Protein AF-A0A2N2HGY9-F1 (afdb_monomer)

Secondary structure (DSSP, 8-state):
--S-PPTT-SS-S---SS--SSSSB-TTSPBPTTEEEEEEE-TT-SEEEEEEEEEEE-TTSTTSS---EE-TT-B-SB--TTSS--BSSTTS--SS---HHHHTTTTS--TTTEEEEEEEEEEEEEETTEEEEEESS--TTTTSTT--TTSSS---EEEEEEEEEE--S--EEEEEESSEEEEEETTEEEEEE-EE-S-EEEEEE--HHHHHHHT--TT-EEEEEEEEEE--TT---EEEEEES---EEEEEEE-TTSS---TT-S---S-----TTSBPTTSSSB-S-TTSSS--GGGT-S---SS---SBSSEETTTEEPB-TTSSS--GGGT-S---SS----TTSB-TTSSB-S-TTSSS--GGGT-S---SS--SSSSB-TTS-BPPP-

Radius of gyration: 43.42 Å; Cα contacts (8 Å, |Δi|>4): 979; chains: 1; bounding box: 92×52×124 Å

Solvent-accessible surface area (backbone atoms only — not comparable to full-atom values): 21325 Å² total; per-residue (Å²): 56,89,23,60,62,61,86,86,49,87,77,44,77,29,10,61,46,44,72,52,65,91,65,26,31,25,59,74,12,39,64,33,91,45,38,50,69,44,83,36,68,58,85,79,61,71,52,50,79,38,60,32,44,35,33,40,43,51,73,83,42,79,60,29,44,70,51,76,40,82,32,69,67,56,50,38,64,44,44,40,98,84,72,40,86,31,67,52,59,53,91,45,54,60,82,43,41,73,30,41,79,62,57,67,45,58,91,44,94,36,91,94,58,45,50,80,48,80,50,73,46,72,19,41,54,79,52,93,41,23,36,36,35,79,34,80,74,54,47,94,47,56,77,38,94,87,34,28,83,87,50,99,53,35,37,34,33,24,40,40,36,65,48,71,36,61,35,77,69,58,36,30,44,38,42,33,27,26,23,26,35,39,34,25,39,63,53,29,61,61,32,77,45,29,26,39,44,75,74,45,76,49,62,42,63,40,35,77,69,44,20,67,74,55,69,59,52,78,81,40,70,42,45,37,37,40,41,37,34,36,30,50,95,83,67,35,30,44,31,47,35,39,34,60,60,54,50,47,21,32,45,43,46,77,48,72,48,77,46,46,65,45,98,86,36,69,30,37,69,39,69,30,78,36,44,81,73,35,13,18,73,76,14,66,38,65,27,57,42,87,43,71,45,62,64,45,60,95,82,67,30,73,30,34,76,35,71,26,73,30,64,57,72,36,28,10,73,84,15,32,70,24,56,41,81,46,72,46,60,65,50,52,94,83,64,32,74,32,35,73,36,73,23,81,39,43,82,71,37,15,19,78,79,12,35,76,28,57,40,76,25,70,53,59,73,49,56,91,84,64,34,70,34,43,74,48,44,56,59,66,90,83,62,23,26,5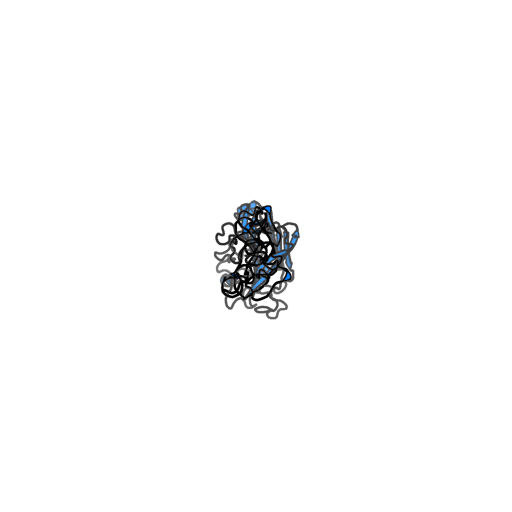8,78,12,39,65,55,78,86,129

Mean predicted aligned error: 13.71 Å

Nearest PDB structures (foldseek):
  6qe7-assembly1_A  TM=3.221E-01  e=6.231E-05  Acetivibrio thermocellus
  6qe7-assembly3_C  TM=3.076E-01  e=1.443E-04  Acetivibrio thermocellus
  3ac0-assembly1_B  TM=3.880E-01  e=1.024E-03  Kluyveromyces marxianus
  6qe7-assembly2_B  TM=2.989E-01  e=2.672E-04  Acetivibrio thermocellus
  4h3w-assembly2_B  TM=2.120E-01  e=6.451E-02  Parabacteroides distasonis ATCC 8503

Sequence (394 aa):
GDGFILPGDANEACDDGNNQSGDGCSATCEVESGFTCAPEVSSAGSTLELPIVLRDFQTSHPDMEGNLGVDLGIVQQQLGPDRKPQYAHGANATATVNSQATFDQWYRDVSGVNQTALQTLVFSQLGSGEYQYNNGNFFPLDGLLFGNEGNAHNFHFTSEVRYWFEYKGGEQLAFTGDDDVWVFVAGRLAVDLGGVHGAMSGQVTLDAAAAATFGLTVGQVYEIVVFQAERHTTQSNYRLTLSNFNSVKSKCDWLCGDGIVTKYEACDDGVNDGSYGSCMPGCQLRGPYCGDGVQQETEGEECDDGLNLSVYGGCAPGCKLGGSCGDGVVDSLFGEQCDDGVNDGGYGECTEECKLGPRCGDGELQSEEGETCDDGNRVSGDGCSANCKTEAPR

pLDDT: mean 89.81, std 8.99, range [47.28, 98.5]

Foldseek 3Di:
DCQDDAVPPPQAPFFFRDADPLQQAHNSRDGDPQKDKDWDFPFDDQKDKWKKKKKAFDLPQQLQDDAFDFWWPQFDQFADPVLHTAGDPAQDATRRGHGRVSVVPAPDDDPPGIDIDMDMQIWGAPDGQKTKDWDFAPQPQDCHDVHCNPAPGRQFMKMKTKDKFADAAFKKKKKKKDDWKFKDKQRGTADGRDGGYGIDMDMDTRHPVVCVVNVNDHRHMIMIMMMHGGRDRPTIITMMMIGNGTRIHMRMDGDAQPQDDGPQAPGHNNPQVLDEVAHHPPRNGHHHYALPCDADVVVPAPGHNNPQPDLEPHRHPPRDHHHYQLPQDQPVVVPAPGHNNVQVLDEQGHHSRNHGHHYALCQDAPVVNPAPAHPNHQPPPPQAHNRRYGDDDD

Structure (mmCIF, N/CA/C/O backbone):
data_AF-A0A2N2HGY9-F1
#
_entry.id   AF-A0A2N2HGY9-F1
#
loop_
_atom_site.group_PDB
_atom_site.id
_atom_site.type_symbol
_atom_site.label_atom_id
_atom_site.label_alt_id
_atom_site.label_comp_id
_atom_site.label_asym_id
_atom_site.label_entity_id
_atom_site.label_seq_id
_atom_site.pdbx_PDB_ins_code
_atom_site.Cartn_x
_atom_site.Cartn_y
_atom_site.Cartn_z
_atom_site.occupancy
_atom_site.B_iso_or_equiv
_atom_site.auth_seq_id
_atom_site.auth_comp_id
_atom_site.auth_asym_id
_atom_site.auth_atom_id
_atom_site.pdbx_PDB_model_num
ATOM 1 N N . GLY A 1 1 ? -2.472 -4.089 -0.633 1.00 63.69 1 GLY A N 1
ATOM 2 C CA . GLY A 1 1 ? -1.748 -4.264 -1.889 1.00 63.69 1 GLY A CA 1
ATOM 3 C C . GLY A 1 1 ? -0.597 -3.288 -1.980 1.00 63.69 1 GLY A C 1
ATOM 4 O O . GLY A 1 1 ? 0.073 -3.003 -0.988 1.00 63.69 1 GLY A O 1
ATOM 5 N N . ASP A 1 2 ? -0.332 -2.834 -3.194 1.00 64.81 2 ASP A N 1
ATOM 6 C CA . ASP A 1 2 ? 0.722 -1.886 -3.550 1.00 64.81 2 ASP A CA 1
ATOM 7 C C . ASP A 1 2 ? 0.228 -0.424 -3.582 1.00 64.81 2 ASP A C 1
ATOM 9 O O . ASP A 1 2 ? 0.998 0.496 -3.864 1.00 64.81 2 ASP A O 1
ATOM 13 N N . GLY A 1 3 ? -1.033 -0.203 -3.214 1.00 68.94 3 GLY A N 1
ATOM 14 C CA . GLY A 1 3 ? -1.693 1.093 -3.124 1.00 68.94 3 GLY A CA 1
ATOM 15 C C . GLY A 1 3 ? -2.461 1.468 -4.384 1.00 68.94 3 GLY A C 1
ATOM 16 O O . GLY A 1 3 ? -2.803 2.646 -4.531 1.00 68.94 3 GLY A O 1
ATOM 17 N N . PHE A 1 4 ? -2.727 0.511 -5.280 1.00 65.81 4 PHE A N 1
ATOM 18 C CA . PHE A 1 4 ? -3.375 0.747 -6.563 1.00 65.81 4 PHE A CA 1
ATOM 19 C C . PHE A 1 4 ? -4.483 -0.269 -6.843 1.00 65.81 4 PHE A C 1
ATOM 21 O O . PHE A 1 4 ? -4.243 -1.459 -6.924 1.00 65.81 4 PHE A O 1
ATOM 28 N N . ILE A 1 5 ? -5.689 0.217 -7.153 1.00 62.56 5 ILE A N 1
ATOM 29 C CA . ILE A 1 5 ? -6.706 -0.617 -7.809 1.00 62.56 5 ILE A CA 1
ATOM 30 C C . ILE A 1 5 ? -6.678 -0.334 -9.307 1.00 62.56 5 ILE A C 1
ATOM 32 O O . ILE A 1 5 ? -6.961 0.786 -9.750 1.00 62.56 5 ILE A O 1
ATOM 36 N N . LEU A 1 6 ? -6.384 -1.354 -10.111 1.00 58.00 6 LEU A N 1
ATOM 37 C CA . LEU A 1 6 ? -6.470 -1.251 -11.565 1.00 58.00 6 LEU A CA 1
ATOM 38 C C . LEU A 1 6 ? -7.948 -1.206 -12.017 1.00 58.00 6 LEU A C 1
ATOM 40 O O . LEU A 1 6 ? -8.747 -2.060 -11.630 1.00 58.00 6 LEU A O 1
ATOM 44 N N . PRO A 1 7 ? -8.357 -0.264 -12.889 1.00 47.28 7 PRO A N 1
ATOM 45 C CA . PRO A 1 7 ? -9.705 -0.245 -13.444 1.00 47.28 7 PRO A CA 1
ATOM 46 C C . PRO A 1 7 ? -10.006 -1.531 -14.219 1.00 47.28 7 PRO A C 1
ATOM 48 O O . PRO A 1 7 ? -9.346 -1.843 -15.210 1.00 47.28 7 PRO A O 1
ATOM 51 N N . GLY A 1 8 ? -11.040 -2.251 -13.786 1.00 51.69 8 GLY A N 1
ATOM 52 C CA . GLY A 1 8 ? -11.444 -3.523 -14.386 1.00 51.69 8 GLY A CA 1
ATOM 53 C C . GLY A 1 8 ? -10.710 -4.746 -13.835 1.00 51.69 8 GLY A C 1
ATOM 54 O O . GLY A 1 8 ? -10.974 -5.849 -14.318 1.00 51.69 8 GLY A O 1
ATOM 55 N N . ASP A 1 9 ? -9.842 -4.581 -12.833 1.00 62.31 9 ASP A N 1
ATOM 56 C CA . ASP A 1 9 ? -9.386 -5.714 -12.039 1.00 62.31 9 ASP A CA 1
ATOM 57 C C . ASP A 1 9 ? -10.533 -6.195 -11.153 1.00 62.31 9 ASP A C 1
ATOM 59 O O . ASP A 1 9 ? -11.052 -5.471 -10.309 1.00 62.31 9 ASP A O 1
ATOM 63 N N . ALA A 1 10 ? -10.993 -7.413 -11.424 1.00 63.97 10 ALA A N 1
ATOM 64 C CA . ALA A 1 10 ? -12.041 -8.055 -10.644 1.00 63.97 10 ALA A CA 1
ATOM 65 C C . ALA A 1 10 ? -11.478 -8.817 -9.434 1.00 63.97 10 ALA A C 1
ATOM 67 O O . ALA A 1 10 ? -12.262 -9.366 -8.663 1.00 63.97 10 ALA A O 1
ATOM 68 N N . ASN A 1 11 ? -10.149 -8.898 -9.298 1.00 71.06 11 ASN A N 1
ATOM 69 C CA . ASN A 1 11 ? -9.484 -9.627 -8.220 1.00 71.06 11 ASN A CA 1
ATOM 70 C C . ASN A 1 11 ? -9.155 -8.733 -7.017 1.00 71.06 11 ASN A C 1
ATOM 72 O O . ASN A 1 11 ? -8.803 -9.261 -5.970 1.00 71.06 11 ASN A O 1
ATOM 76 N N . GLU A 1 12 ? -9.270 -7.413 -7.163 1.00 78.56 12 GLU A N 1
ATOM 77 C CA . GLU A 1 12 ? -8.884 -6.430 -6.154 1.00 78.56 12 GLU A CA 1
ATOM 78 C C . GLU A 1 12 ? -10.024 -5.421 -5.956 1.00 78.56 12 GLU A C 1
ATOM 80 O O . GLU A 1 12 ? -10.329 -4.606 -6.826 1.00 78.56 12 GLU A O 1
ATOM 85 N N . ALA A 1 13 ? -10.714 -5.524 -4.818 1.00 85.12 13 ALA A N 1
ATOM 86 C CA . ALA A 1 13 ? -11.860 -4.683 -4.469 1.00 85.12 13 ALA A CA 1
ATOM 87 C C . ALA A 1 13 ? -11.459 -3.420 -3.686 1.00 85.12 13 ALA A C 1
ATOM 89 O O . ALA A 1 13 ? -12.216 -2.448 -3.657 1.00 85.12 13 ALA A O 1
ATOM 90 N N . CYS A 1 14 ? -10.287 -3.436 -3.051 1.00 85.69 14 CYS A N 1
ATOM 91 C CA . CYS A 1 14 ? -9.669 -2.321 -2.342 1.00 85.69 14 CYS A CA 1
ATOM 92 C C . CYS A 1 14 ? -8.141 -2.421 -2.467 1.00 85.69 14 CYS A C 1
ATOM 94 O O . CYS A 1 14 ? -7.623 -3.519 -2.604 1.00 85.69 14 CYS A O 1
ATOM 96 N N . ASP A 1 15 ? -7.421 -1.308 -2.341 1.00 85.25 15 ASP A N 1
ATOM 97 C CA . ASP A 1 15 ? -5.976 -1.334 -2.081 1.00 85.25 15 ASP A CA 1
ATOM 98 C C . ASP A 1 15 ? -5.536 -0.077 -1.327 1.00 85.25 15 ASP A C 1
ATOM 100 O O . ASP A 1 15 ? -5.510 1.025 -1.878 1.00 85.25 15 ASP A O 1
ATOM 104 N N . ASP A 1 16 ? -5.224 -0.230 -0.047 1.00 81.44 16 ASP A N 1
ATOM 105 C CA . ASP A 1 16 ? -4.828 0.848 0.858 1.00 81.44 16 ASP A CA 1
ATOM 106 C C . ASP A 1 16 ? -3.302 1.020 0.999 1.00 81.44 16 ASP A C 1
ATOM 108 O O . ASP A 1 16 ? -2.837 1.885 1.754 1.00 81.44 16 ASP A O 1
ATOM 112 N N . GLY A 1 17 ? -2.519 0.254 0.232 1.00 76.56 17 GLY A N 1
ATOM 113 C CA . GLY A 1 17 ? -1.062 0.364 0.167 1.00 76.56 17 GLY A CA 1
ATOM 114 C C . GLY A 1 17 ? -0.297 -0.426 1.217 1.00 76.56 17 GLY A C 1
ATOM 115 O O . GLY A 1 17 ? 0.883 -0.143 1.437 1.00 76.56 17 GLY A O 1
ATOM 116 N N . ASN A 1 18 ? -0.932 -1.385 1.894 1.00 77.31 18 ASN A N 1
ATOM 117 C CA . ASN A 1 18 ? -0.241 -2.253 2.841 1.00 77.31 18 ASN A CA 1
ATOM 118 C C . ASN A 1 18 ? -0.750 -3.719 2.789 1.00 77.31 18 ASN A C 1
ATOM 120 O O . ASN A 1 18 ? -1.542 -4.079 1.924 1.00 77.31 18 ASN A O 1
ATOM 124 N N . ASN A 1 19 ? -0.216 -4.603 3.642 1.00 84.62 19 ASN A N 1
ATOM 125 C CA . ASN A 1 19 ? -0.612 -6.024 3.727 1.00 84.62 19 ASN A CA 1
ATOM 126 C C . ASN A 1 19 ? -1.132 -6.405 5.128 1.00 84.62 19 ASN A C 1
ATOM 128 O O . ASN A 1 19 ? -0.950 -7.531 5.602 1.00 84.62 19 ASN A O 1
ATOM 132 N N . GLN A 1 20 ? -1.669 -5.422 5.843 1.00 83.88 20 GLN A N 1
ATOM 133 C CA . GLN A 1 20 ? -2.327 -5.565 7.128 1.00 83.88 20 GLN A CA 1
ATOM 134 C C . GLN A 1 20 ? -3.778 -6.006 6.893 1.00 83.88 20 GLN A C 1
ATOM 136 O O . GLN A 1 20 ? -4.290 -6.005 5.784 1.00 83.88 20 GLN A O 1
ATOM 141 N N . SER A 1 21 ? -4.411 -6.541 7.927 1.00 88.75 21 SER A N 1
ATOM 142 C CA . SER A 1 21 ? -5.842 -6.834 7.903 1.00 88.75 21 SER A CA 1
ATOM 143 C C . SER A 1 21 ? -6.475 -6.238 9.152 1.00 88.75 21 SER A C 1
ATOM 145 O O . SER A 1 21 ? -5.805 -6.013 10.173 1.00 88.75 21 SER A O 1
ATOM 147 N N . GLY A 1 22 ? -7.772 -5.987 9.084 1.00 85.44 22 GLY A N 1
ATOM 148 C CA . GLY A 1 22 ? -8.566 -5.298 10.088 1.00 85.44 22 GLY A CA 1
ATOM 149 C C . GLY A 1 22 ? -8.521 -3.772 9.984 1.00 85.44 22 GLY A C 1
ATOM 150 O O . GLY A 1 22 ? -8.947 -3.119 10.936 1.00 85.44 22 GLY A O 1
ATOM 151 N N . ASP A 1 23 ? -7.917 -3.182 8.956 1.00 85.81 23 ASP A N 1
ATOM 152 C CA . ASP A 1 23 ? -7.923 -1.742 8.640 1.00 85.81 23 ASP A CA 1
ATOM 153 C C . ASP A 1 23 ? -8.847 -1.384 7.463 1.00 85.81 23 ASP A C 1
ATOM 155 O O . ASP A 1 23 ? -8.896 -0.229 7.041 1.00 85.81 23 ASP A O 1
ATOM 159 N N . GLY A 1 24 ? -9.652 -2.345 7.005 1.00 87.88 24 GLY A N 1
ATOM 160 C CA . GLY A 1 24 ? -10.712 -2.152 6.023 1.00 87.88 24 GLY A CA 1
ATOM 161 C C . GLY A 1 24 ? -10.369 -2.643 4.624 1.00 87.88 24 GLY A C 1
ATOM 162 O O . GLY A 1 24 ? -11.289 -2.921 3.852 1.00 87.88 24 GLY A O 1
ATOM 163 N N . CYS A 1 25 ? -9.083 -2.835 4.323 1.00 91.06 25 CYS A N 1
ATOM 164 C CA . CYS A 1 25 ? -8.640 -3.570 3.151 1.00 91.06 25 CYS A CA 1
ATOM 165 C C . CYS A 1 25 ? -7.798 -4.773 3.562 1.00 91.06 25 CYS A C 1
ATOM 167 O O . CYS A 1 25 ? -6.781 -4.638 4.228 1.00 91.06 25 CYS A O 1
ATOM 169 N N . SER A 1 26 ? -8.232 -5.973 3.187 1.00 90.50 26 SER A N 1
ATOM 170 C CA . SER A 1 26 ? -7.536 -7.191 3.600 1.00 90.50 26 SER A CA 1
ATOM 171 C C . SER A 1 26 ? -6.184 -7.360 2.900 1.00 90.50 26 SER A C 1
ATOM 173 O O . SER A 1 26 ? -5.927 -6.817 1.825 1.00 90.50 26 SER A O 1
ATOM 175 N N . ALA A 1 27 ? -5.351 -8.250 3.447 1.00 86.25 27 ALA A N 1
ATOM 176 C CA . ALA A 1 27 ? -4.083 -8.672 2.843 1.00 86.25 27 ALA A CA 1
ATOM 177 C C . ALA A 1 27 ? -4.237 -9.315 1.443 1.00 86.25 27 ALA A C 1
ATOM 179 O O . ALA A 1 27 ? -3.267 -9.474 0.705 1.00 86.25 27 ALA A O 1
ATOM 180 N N . THR A 1 28 ? -5.454 -9.724 1.077 1.00 88.44 28 THR A N 1
ATOM 181 C CA . THR A 1 28 ? -5.804 -10.255 -0.251 1.00 88.44 28 THR A CA 1
ATOM 182 C C . THR A 1 28 ? -6.596 -9.257 -1.091 1.00 88.44 28 THR A C 1
ATOM 184 O O . THR A 1 28 ? -7.195 -9.650 -2.087 1.00 88.44 28 THR A O 1
ATOM 187 N N . CYS A 1 29 ? -6.600 -7.985 -0.690 1.00 88.00 29 CYS A N 1
ATOM 188 C CA . CYS A 1 29 ? -7.188 -6.870 -1.421 1.00 88.00 29 CYS A CA 1
ATOM 189 C C . CYS A 1 29 ? -8.716 -6.975 -1.618 1.00 88.00 29 CYS A C 1
ATOM 191 O O . CYS A 1 29 ? -9.299 -6.468 -2.578 1.00 88.00 29 CYS A O 1
ATOM 193 N N . GLU A 1 30 ? -9.385 -7.631 -0.668 1.00 90.62 30 GLU A N 1
ATOM 194 C CA . GLU A 1 30 ? -10.843 -7.638 -0.509 1.00 90.62 30 GLU A CA 1
ATOM 195 C C . GLU A 1 30 ? -11.271 -6.614 0.553 1.00 90.62 30 GLU A C 1
ATOM 197 O O . GLU A 1 30 ? -10.615 -6.505 1.595 1.00 90.62 30 GLU A O 1
ATOM 202 N N . VAL A 1 31 ? -12.384 -5.903 0.316 1.00 89.12 31 VAL A N 1
ATOM 203 C CA . VAL A 1 31 ? -12.994 -5.000 1.310 1.00 89.12 31 VAL A CA 1
ATOM 204 C C . VAL A 1 31 ? -13.455 -5.823 2.508 1.00 89.12 31 VAL A C 1
ATOM 206 O O . VAL A 1 31 ? -14.219 -6.780 2.361 1.00 89.12 31 VAL A O 1
ATOM 209 N N . GLU A 1 32 ? -13.004 -5.44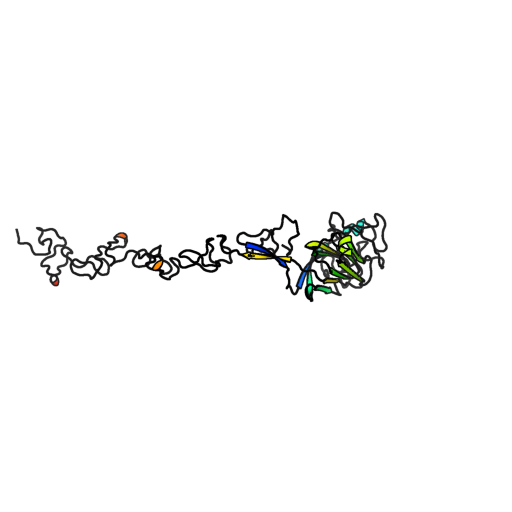5 3.698 1.00 91.12 32 GLU A N 1
ATOM 210 C CA . GLU A 1 32 ? -13.346 -6.162 4.922 1.00 91.12 32 GLU A CA 1
ATOM 211 C C . GLU A 1 32 ? -14.776 -5.836 5.379 1.00 91.12 32 GLU A C 1
ATOM 213 O O . GLU A 1 32 ? -15.287 -4.733 5.186 1.00 91.12 32 GLU A O 1
ATOM 218 N N . SER A 1 33 ? -15.452 -6.808 5.997 1.00 91.94 33 SER A N 1
ATOM 219 C CA . SER A 1 33 ? -16.793 -6.585 6.558 1.00 91.94 33 SER A CA 1
ATOM 220 C C . SER A 1 33 ? -16.749 -5.527 7.665 1.00 91.94 33 SER A C 1
ATOM 222 O O . SER A 1 33 ? -15.831 -5.548 8.483 1.00 91.94 33 SER A O 1
ATOM 224 N N . GLY A 1 34 ? -17.734 -4.626 7.703 1.00 89.31 34 GLY A N 1
ATOM 225 C CA . GLY A 1 34 ? -17.722 -3.472 8.611 1.00 89.31 34 GLY A CA 1
ATOM 226 C C . GLY A 1 34 ? -17.035 -2.227 8.042 1.00 89.31 34 GLY A C 1
ATOM 227 O O . GLY A 1 34 ? -16.892 -1.233 8.747 1.00 89.31 34 GLY A O 1
ATOM 228 N N . PHE A 1 35 ? -16.581 -2.257 6.783 1.00 91.44 35 PHE A N 1
ATOM 229 C CA . PHE A 1 35 ? -15.881 -1.140 6.150 1.00 91.44 35 PHE A CA 1
ATOM 230 C C . PHE A 1 35 ? -16.475 -0.773 4.792 1.00 91.44 35 PHE A C 1
ATOM 232 O O . PHE A 1 35 ? -17.015 -1.603 4.060 1.00 91.44 35 PHE A O 1
ATOM 239 N N . THR A 1 36 ? -16.317 0.497 4.430 1.00 89.38 36 THR A N 1
ATOM 240 C CA . THR A 1 36 ? -16.496 0.987 3.066 1.00 89.38 36 THR A CA 1
ATOM 241 C C . THR A 1 36 ? -15.189 1.593 2.584 1.00 89.38 36 THR A C 1
ATOM 243 O O . THR A 1 36 ? -14.600 2.438 3.254 1.00 89.38 36 THR A O 1
ATOM 246 N N . CYS A 1 37 ? -14.743 1.192 1.397 1.00 85.69 37 CYS A N 1
ATOM 247 C CA . CYS A 1 37 ? -13.546 1.745 0.778 1.00 85.69 37 CYS A CA 1
ATOM 248 C C . CYS A 1 37 ? -13.931 2.679 -0.367 1.00 85.69 37 CYS A C 1
ATOM 250 O O . CYS A 1 37 ? -14.762 2.340 -1.211 1.00 85.69 37 CYS A O 1
ATOM 252 N N . ALA A 1 38 ? -13.323 3.861 -0.400 1.00 80.00 38 ALA A N 1
ATOM 253 C CA . ALA A 1 38 ? -13.466 4.816 -1.486 1.00 80.00 38 ALA A CA 1
ATOM 254 C C . ALA A 1 38 ? -12.090 5.171 -2.066 1.00 80.00 38 ALA A C 1
ATOM 256 O O . ALA A 1 38 ? -11.107 5.229 -1.323 1.00 80.00 38 ALA A O 1
ATOM 257 N N . PRO A 1 39 ? -12.003 5.440 -3.381 1.00 69.94 39 PRO A N 1
ATOM 258 C CA . PRO A 1 39 ? -10.786 5.972 -3.970 1.00 69.94 39 PRO A CA 1
ATOM 259 C C . PRO A 1 39 ? -10.479 7.344 -3.359 1.00 69.94 39 PRO A C 1
ATOM 261 O O . PRO A 1 39 ? -11.205 8.316 -3.569 1.00 69.94 39 PRO A O 1
ATOM 264 N N . GLU A 1 40 ? -9.380 7.430 -2.622 1.00 66.00 40 GLU A N 1
ATOM 265 C CA . GLU A 1 40 ? -8.773 8.678 -2.191 1.00 66.00 40 GLU A CA 1
ATOM 266 C C . GLU A 1 40 ? -7.579 8.976 -3.092 1.00 66.00 40 GLU A C 1
ATOM 268 O O . GLU A 1 40 ? -6.582 8.250 -3.129 1.00 66.00 40 GLU A O 1
ATOM 273 N N . VAL A 1 41 ? -7.660 10.096 -3.815 1.00 56.12 41 VAL A N 1
ATOM 274 C CA . VAL A 1 41 ? -6.477 10.676 -4.451 1.00 56.12 41 VAL A CA 1
ATOM 275 C C . VAL A 1 41 ? -5.496 10.964 -3.325 1.00 56.12 41 VAL A C 1
ATOM 277 O O . VAL A 1 41 ? -5.786 11.783 -2.454 1.00 56.12 41 VAL A O 1
ATOM 280 N N . SER A 1 42 ? -4.351 10.287 -3.317 1.00 54.28 42 SER A N 1
ATOM 281 C CA . SER A 1 42 ? -3.324 10.477 -2.304 1.00 54.28 42 SER A CA 1
ATOM 282 C C . SER A 1 42 ? -2.617 11.812 -2.549 1.00 54.28 42 SER A C 1
ATOM 284 O O . SER A 1 42 ? -1.460 11.872 -2.958 1.00 54.28 42 SER A O 1
ATOM 286 N N . SER A 1 43 ? -3.314 12.920 -2.327 1.00 49.69 43 SER A N 1
ATOM 287 C CA . SER A 1 43 ? -2.693 14.225 -2.188 1.00 49.69 43 SER A CA 1
ATOM 288 C C . SER A 1 43 ? -2.215 14.346 -0.744 1.00 49.69 43 SER A C 1
ATOM 290 O O . SER A 1 43 ? -3.015 14.728 0.105 1.00 49.69 43 SER A O 1
ATOM 292 N N . ALA A 1 44 ? -0.954 13.975 -0.478 1.00 47.38 44 ALA A N 1
ATOM 293 C CA . ALA A 1 44 ? -0.123 14.395 0.676 1.00 47.38 44 ALA A CA 1
ATOM 294 C C . ALA A 1 44 ? 0.843 13.312 1.209 1.00 47.38 44 ALA A C 1
ATOM 296 O O . ALA A 1 44 ? 1.103 13.251 2.409 1.00 47.38 44 ALA A O 1
ATOM 297 N N . GLY A 1 45 ? 1.434 12.482 0.350 1.00 57.19 45 GLY A N 1
ATOM 298 C CA . GLY A 1 45 ? 2.731 11.886 0.682 1.00 57.19 45 GLY A CA 1
ATOM 299 C C . GLY A 1 45 ? 3.839 12.871 0.310 1.00 57.19 45 GLY A C 1
ATOM 300 O O . GLY A 1 45 ? 3.902 13.281 -0.850 1.00 57.19 45 GLY A O 1
ATOM 301 N N . SER A 1 46 ? 4.713 13.248 1.253 1.00 68.31 46 SER A N 1
ATOM 302 C CA . SER A 1 46 ? 5.960 13.978 0.938 1.00 68.31 46 SER A CA 1
ATOM 303 C C . SER A 1 46 ? 6.937 13.132 0.113 1.00 68.31 46 SER A C 1
ATOM 305 O O . SER A 1 46 ? 7.914 13.654 -0.430 1.00 68.31 46 SER A O 1
ATOM 307 N N . THR A 1 47 ? 6.679 11.825 0.039 1.00 77.38 47 THR A N 1
ATOM 308 C CA . THR A 1 47 ? 7.447 10.838 -0.709 1.00 77.38 47 THR A CA 1
ATOM 309 C C . THR A 1 47 ? 6.528 9.919 -1.515 1.00 77.38 47 THR A C 1
ATOM 311 O O . THR A 1 47 ? 5.377 9.697 -1.138 1.00 77.38 47 THR A O 1
ATOM 314 N N . LEU A 1 48 ? 7.047 9.401 -2.629 1.00 81.88 48 LEU A N 1
ATOM 315 C CA . LEU A 1 48 ? 6.454 8.326 -3.431 1.00 81.88 48 LEU A CA 1
ATOM 316 C C . LEU A 1 48 ? 7.455 7.167 -3.442 1.00 81.88 48 LEU A C 1
ATOM 318 O O . LEU A 1 48 ? 8.629 7.384 -3.726 1.00 81.88 48 LEU A O 1
ATOM 322 N N . GLU A 1 49 ? 7.017 5.956 -3.120 1.00 85.62 49 GLU A N 1
ATOM 323 C CA . GLU A 1 49 ? 7.883 4.776 -3.083 1.00 85.62 49 GLU A CA 1
ATOM 324 C C . GLU A 1 49 ? 7.545 3.854 -4.249 1.00 85.62 49 GLU A C 1
ATOM 326 O O . GLU A 1 49 ? 6.399 3.440 -4.388 1.00 85.62 49 GLU A O 1
ATOM 331 N N . LEU A 1 50 ? 8.532 3.548 -5.096 1.00 86.25 50 LEU A N 1
ATOM 332 C CA . LEU A 1 50 ? 8.363 2.633 -6.225 1.00 86.25 50 LEU A CA 1
ATOM 333 C C . LEU A 1 50 ? 9.304 1.435 -6.086 1.00 86.25 50 LEU A C 1
ATOM 335 O O . LEU A 1 50 ? 10.505 1.638 -5.880 1.00 86.25 50 LEU A O 1
ATOM 339 N N . PRO A 1 51 ? 8.813 0.195 -6.238 1.00 87.25 51 PRO A N 1
ATOM 340 C CA . PRO A 1 51 ? 9.688 -0.962 -6.307 1.00 87.25 51 PRO A CA 1
ATOM 341 C C . PRO A 1 51 ? 10.548 -0.899 -7.574 1.00 87.25 51 PRO A C 1
ATOM 343 O O . PRO A 1 51 ? 10.093 -0.503 -8.650 1.00 87.25 51 PRO A O 1
ATOM 346 N N . ILE A 1 52 ? 11.799 -1.328 -7.443 1.00 94.81 52 ILE A N 1
ATOM 347 C CA . ILE A 1 52 ? 12.746 -1.475 -8.546 1.00 94.81 52 ILE A CA 1
ATOM 348 C C . ILE A 1 52 ? 13.264 -2.910 -8.570 1.00 94.81 52 ILE A C 1
ATOM 350 O O . ILE A 1 52 ? 13.723 -3.450 -7.559 1.00 94.81 52 ILE A O 1
ATOM 354 N N . VAL A 1 53 ? 13.180 -3.532 -9.744 1.00 96.69 53 VAL A N 1
ATOM 355 C CA . VAL A 1 53 ? 13.773 -4.844 -10.002 1.00 96.69 53 VAL A CA 1
ATOM 356 C C . VAL A 1 53 ? 15.131 -4.620 -10.641 1.00 96.69 53 VAL A C 1
ATOM 358 O O . VAL A 1 53 ? 15.214 -4.043 -11.723 1.00 96.69 53 VAL A O 1
ATOM 361 N N . LEU A 1 54 ? 16.183 -5.080 -9.974 1.00 98.38 54 LEU A N 1
ATOM 362 C CA . LEU A 1 54 ? 17.559 -5.009 -10.448 1.00 98.38 54 LEU A CA 1
ATOM 363 C C . LEU A 1 54 ? 18.019 -6.404 -10.856 1.00 98.38 54 LEU A C 1
ATOM 365 O O . LEU A 1 54 ? 17.763 -7.367 -10.130 1.00 98.38 54 LEU A O 1
ATOM 369 N N . ARG A 1 55 ? 18.706 -6.523 -11.990 1.00 98.50 55 ARG A N 1
ATOM 370 C CA . ARG A 1 55 ? 19.332 -7.778 -12.420 1.00 98.50 55 ARG A CA 1
ATOM 371 C C . ARG A 1 55 ? 20.807 -7.548 -12.655 1.00 98.50 55 ARG A C 1
ATOM 373 O O . ARG A 1 55 ? 21.164 -6.768 -13.528 1.00 98.50 55 ARG A O 1
ATOM 380 N N . ASP A 1 56 ? 21.623 -8.232 -11.873 1.00 98.38 56 ASP A N 1
ATOM 381 C CA . ASP A 1 56 ? 23.077 -8.173 -11.919 1.00 98.38 56 ASP A CA 1
ATOM 382 C C . ASP A 1 56 ? 23.630 -9.167 -12.933 1.00 98.38 56 ASP A C 1
ATOM 384 O O . ASP A 1 56 ? 23.213 -10.329 -12.954 1.00 98.38 56 ASP A O 1
ATOM 388 N N . PHE A 1 57 ? 24.579 -8.724 -13.744 1.00 97.88 57 PHE A N 1
ATOM 389 C CA . PHE A 1 57 ? 25.246 -9.500 -14.777 1.00 97.88 57 PHE A CA 1
ATOM 390 C C . PHE A 1 57 ? 26.740 -9.554 -14.490 1.00 97.88 57 PHE A C 1
ATOM 392 O O . PHE A 1 57 ? 27.320 -8.662 -13.888 1.00 97.88 57 PHE A O 1
ATOM 399 N N . GLN A 1 58 ? 27.386 -10.606 -14.976 1.00 95.00 58 GLN A N 1
ATOM 400 C CA . GLN A 1 58 ? 28.843 -10.653 -14.985 1.00 95.00 58 GLN A CA 1
ATOM 401 C C . GLN A 1 58 ? 29.387 -9.829 -16.153 1.00 95.00 58 GLN A C 1
ATOM 403 O O . GLN A 1 58 ? 28.821 -9.859 -17.247 1.00 95.00 58 GLN A O 1
ATOM 408 N N . THR A 1 59 ? 30.564 -9.236 -15.981 1.00 92.19 59 THR A N 1
ATOM 409 C CA . THR A 1 59 ? 31.340 -8.530 -17.018 1.00 92.19 59 THR A CA 1
ATOM 410 C C . THR A 1 59 ? 31.672 -9.413 -18.230 1.00 92.19 59 THR A C 1
ATOM 412 O O . THR A 1 59 ? 32.054 -8.939 -19.292 1.00 92.19 59 THR A O 1
ATOM 415 N N . SER A 1 60 ? 31.535 -10.736 -18.090 1.00 93.38 60 SER A N 1
ATOM 416 C CA . SER A 1 60 ? 31.693 -11.683 -19.198 1.00 93.38 60 SER A CA 1
ATOM 417 C C . SER A 1 60 ? 30.483 -11.750 -20.140 1.00 93.38 60 SER A C 1
ATOM 419 O O . SER A 1 60 ? 30.583 -12.364 -21.207 1.00 93.38 60 SER A O 1
ATOM 421 N N . HIS A 1 61 ? 29.344 -11.155 -19.767 1.00 96.12 61 HIS A N 1
ATOM 422 C CA . HIS A 1 61 ? 28.167 -11.099 -20.623 1.00 96.12 61 HIS A CA 1
ATOM 423 C C . HIS A 1 61 ? 28.465 -10.241 -21.867 1.00 96.12 61 HIS A C 1
ATOM 425 O O . HIS A 1 61 ? 28.931 -9.117 -21.715 1.00 96.12 61 HIS A O 1
ATOM 431 N N . PRO A 1 62 ? 28.160 -10.703 -23.098 1.00 94.56 62 PRO A N 1
ATOM 432 C CA . PRO A 1 62 ? 28.598 -10.021 -24.321 1.00 94.56 62 PRO A CA 1
ATOM 433 C C . PRO A 1 62 ? 28.144 -8.566 -24.456 1.00 94.56 62 PRO A C 1
ATOM 435 O O . PRO A 1 62 ? 28.816 -7.785 -25.121 1.00 94.56 62 PRO A O 1
ATOM 438 N N . ASP A 1 63 ? 26.993 -8.229 -23.871 1.00 94.88 63 ASP A N 1
ATOM 439 C CA . ASP A 1 63 ? 26.414 -6.887 -23.954 1.00 94.88 63 ASP A CA 1
ATOM 440 C C . ASP A 1 63 ? 26.735 -5.982 -22.754 1.00 94.88 63 ASP A C 1
ATOM 442 O O . ASP A 1 63 ? 26.288 -4.838 -22.766 1.00 94.88 63 ASP A O 1
ATOM 446 N N . MET A 1 64 ? 27.432 -6.479 -21.724 1.00 92.06 64 MET A N 1
ATOM 447 C CA . MET A 1 64 ? 27.786 -5.707 -20.525 1.00 92.06 64 MET A CA 1
ATOM 448 C C . MET A 1 64 ? 29.250 -5.290 -20.646 1.00 92.06 64 MET A C 1
ATOM 450 O O . MET A 1 64 ? 30.126 -6.124 -20.448 1.00 92.06 64 MET A O 1
ATOM 454 N N . GLU A 1 65 ? 29.485 -4.024 -20.996 1.00 82.44 65 GLU A N 1
ATOM 455 C CA . GLU A 1 65 ? 30.681 -3.493 -21.671 1.00 82.44 65 GLU A CA 1
ATOM 456 C C . GLU A 1 65 ? 30.769 -3.838 -23.168 1.00 82.44 65 GLU A C 1
ATOM 458 O O . GLU A 1 65 ? 30.601 -4.976 -23.604 1.00 82.44 65 GLU A O 1
ATOM 463 N N . GLY A 1 66 ? 31.039 -2.825 -23.995 1.00 75.81 66 GLY A N 1
ATOM 464 C CA . GLY A 1 66 ? 30.995 -2.960 -25.450 1.00 75.81 66 GLY A CA 1
ATOM 465 C C . GLY A 1 66 ? 31.388 -1.686 -26.194 1.00 75.81 66 GLY A C 1
ATOM 466 O O . GLY A 1 66 ? 32.074 -0.812 -25.667 1.00 75.81 66 GLY A O 1
ATOM 467 N N . ASN A 1 67 ? 30.983 -1.580 -27.462 1.00 85.75 67 ASN A N 1
ATOM 468 C CA . ASN A 1 67 ? 31.224 -0.362 -28.233 1.00 85.75 67 ASN A CA 1
ATOM 469 C C . ASN A 1 67 ? 30.440 0.810 -27.638 1.00 85.75 67 ASN A C 1
ATOM 471 O O . ASN A 1 67 ? 29.264 0.675 -27.313 1.00 85.75 67 ASN A O 1
ATOM 475 N N . LEU A 1 68 ? 31.081 1.975 -27.584 1.00 90.69 68 LEU A N 1
ATOM 476 C CA . LEU A 1 68 ? 30.456 3.208 -27.119 1.00 90.69 68 LEU A CA 1
ATOM 477 C C . LEU A 1 68 ? 29.734 3.907 -28.271 1.00 90.69 68 LEU A C 1
ATOM 479 O O . LEU A 1 68 ? 30.272 4.029 -29.376 1.00 90.69 68 LEU A O 1
ATOM 483 N N . GLY A 1 69 ? 28.543 4.420 -27.996 1.00 90.94 69 GLY A N 1
ATOM 484 C CA . GLY A 1 69 ? 27.768 5.213 -28.934 1.00 90.94 69 GLY A CA 1
ATOM 485 C C . GLY A 1 69 ? 26.272 5.160 -28.664 1.00 90.94 69 GLY A C 1
ATOM 486 O O . GLY A 1 69 ? 25.752 4.197 -28.111 1.00 90.94 69 GLY A O 1
ATOM 487 N N . VAL A 1 70 ? 25.585 6.203 -29.127 1.00 93.69 70 VAL A N 1
ATOM 488 C CA . VAL A 1 70 ? 24.123 6.231 -29.218 1.00 93.69 70 VAL A CA 1
ATOM 489 C C . VAL A 1 70 ? 23.667 5.196 -30.249 1.00 93.69 70 VAL A C 1
ATOM 491 O O . VAL A 1 70 ? 24.160 5.191 -31.379 1.00 93.69 70 VAL A O 1
ATOM 494 N N . ASP A 1 71 ? 22.715 4.353 -29.867 1.00 95.31 71 ASP A N 1
ATOM 495 C CA . ASP A 1 71 ? 22.185 3.237 -30.650 1.00 95.31 71 ASP A CA 1
ATOM 496 C C . ASP A 1 71 ? 20.662 3.171 -30.466 1.00 95.31 71 ASP A C 1
ATOM 498 O O . ASP A 1 71 ? 20.117 2.354 -29.729 1.00 95.31 71 ASP A O 1
ATOM 502 N N . LEU A 1 72 ? 19.964 4.120 -31.096 1.00 96.19 72 LEU A N 1
ATOM 503 C CA . LEU A 1 72 ? 18.505 4.202 -31.035 1.00 96.19 72 LEU A CA 1
ATOM 504 C C . LEU A 1 72 ? 17.859 3.087 -31.862 1.00 96.19 72 LEU A C 1
ATOM 506 O O . LEU A 1 72 ? 18.378 2.680 -32.902 1.00 96.19 72 LEU A O 1
ATOM 510 N N . GLY A 1 73 ? 16.664 2.667 -31.459 1.00 96.81 73 GLY A N 1
ATOM 511 C CA . GLY A 1 73 ? 15.879 1.666 -32.171 1.00 96.81 73 GLY A CA 1
ATOM 512 C C . GLY A 1 73 ? 16.245 0.221 -31.843 1.00 96.81 73 GLY A C 1
ATOM 513 O O . GLY A 1 73 ? 15.709 -0.665 -32.500 1.00 96.81 73 GLY A O 1
ATOM 514 N N . ILE A 1 74 ? 17.078 -0.032 -30.821 1.00 97.44 74 ILE A N 1
ATOM 515 C CA . ILE A 1 74 ? 17.386 -1.387 -30.317 1.00 97.44 74 ILE A CA 1
ATOM 516 C C . ILE A 1 74 ? 16.100 -2.174 -30.027 1.00 97.44 74 ILE A C 1
ATOM 518 O O . ILE A 1 74 ? 16.023 -3.375 -30.307 1.00 97.44 74 ILE A O 1
ATOM 522 N N . VAL A 1 75 ? 15.082 -1.499 -29.481 1.00 98.38 75 VAL A N 1
ATOM 523 C CA . VAL A 1 75 ? 13.815 -2.105 -29.060 1.00 98.38 75 VAL A CA 1
ATOM 524 C C . VAL A 1 75 ? 12.671 -1.806 -30.024 1.00 98.38 75 VAL A C 1
ATOM 526 O O . VAL A 1 75 ? 12.598 -0.757 -30.664 1.00 98.38 75 VAL A O 1
ATOM 529 N N . GLN A 1 76 ? 11.734 -2.744 -30.127 1.00 98.25 76 GLN A N 1
ATOM 530 C CA . GLN A 1 76 ? 10.507 -2.563 -30.891 1.00 98.25 76 GLN A CA 1
ATOM 531 C C . GLN A 1 76 ? 9.618 -1.488 -30.260 1.00 98.25 76 GLN A C 1
ATOM 533 O O . GLN A 1 76 ? 9.655 -1.225 -29.060 1.00 98.25 76 GLN A O 1
ATOM 538 N N . GLN A 1 77 ? 8.726 -0.929 -31.078 1.00 97.25 77 GLN A N 1
ATOM 539 C CA . GLN A 1 77 ? 7.764 0.094 -30.653 1.00 97.25 77 GLN A CA 1
ATOM 540 C C . GLN A 1 77 ? 6.725 -0.415 -29.639 1.00 97.25 77 GLN A C 1
ATOM 542 O O . GLN A 1 77 ? 6.018 0.390 -29.038 1.00 97.25 77 GLN A O 1
ATOM 547 N N . GLN A 1 78 ? 6.591 -1.733 -29.471 1.00 95.94 78 GLN A N 1
ATOM 548 C CA . GLN A 1 78 ? 5.650 -2.362 -28.547 1.00 95.94 78 GLN A CA 1
ATOM 549 C C . GLN A 1 78 ? 6.367 -3.386 -27.667 1.00 95.94 78 GLN A C 1
ATOM 551 O O . GLN A 1 78 ? 7.203 -4.159 -28.150 1.00 95.94 78 GLN A O 1
ATOM 556 N N . LEU A 1 79 ? 5.994 -3.417 -26.387 1.00 95.19 79 LEU A N 1
ATOM 557 C CA . LEU A 1 79 ? 6.409 -4.480 -25.476 1.00 95.19 79 LEU A CA 1
ATOM 558 C C . LEU A 1 79 ? 5.912 -5.845 -25.963 1.00 95.19 79 LEU A C 1
ATOM 560 O O . LEU A 1 79 ? 4.891 -5.956 -26.646 1.00 95.19 79 LEU A O 1
ATOM 564 N N . GLY A 1 80 ? 6.646 -6.889 -25.588 1.00 90.62 80 GLY A N 1
ATOM 565 C CA . GLY A 1 80 ? 6.267 -8.267 -25.862 1.00 90.62 80 GLY A CA 1
ATOM 566 C C . GLY A 1 80 ? 5.067 -8.729 -25.036 1.00 90.62 80 GLY A C 1
ATOM 567 O O . GLY A 1 80 ? 4.640 -8.041 -24.104 1.00 90.62 80 GLY A O 1
ATOM 568 N N . PRO A 1 81 ? 4.536 -9.929 -25.328 1.00 87.25 81 PRO A N 1
ATOM 569 C CA . PRO A 1 81 ? 3.459 -10.538 -24.543 1.00 87.25 81 PRO A CA 1
ATOM 570 C C . PRO A 1 81 ? 3.796 -10.712 -23.053 1.00 87.25 81 PRO A C 1
ATOM 572 O O . PRO A 1 81 ? 2.901 -10.752 -22.218 1.00 87.25 81 PRO A O 1
ATOM 575 N N . ASP A 1 82 ? 5.082 -10.791 -22.714 1.00 86.44 82 ASP A N 1
ATOM 576 C CA . ASP A 1 82 ? 5.608 -10.858 -21.348 1.00 86.44 82 ASP A CA 1
ATOM 577 C C . ASP A 1 82 ? 5.862 -9.477 -20.715 1.00 86.44 82 ASP A C 1
ATOM 579 O O . ASP A 1 82 ? 6.454 -9.374 -19.639 1.00 86.44 82 ASP A O 1
ATOM 583 N N . ARG A 1 83 ? 5.418 -8.406 -21.386 1.00 90.00 83 ARG A N 1
ATOM 584 C CA . ARG A 1 83 ? 5.573 -7.001 -20.984 1.00 90.00 83 ARG A CA 1
ATOM 585 C C . ARG A 1 83 ? 7.034 -6.560 -20.844 1.00 90.00 83 ARG A C 1
ATOM 587 O O . ARG A 1 83 ? 7.315 -5.651 -20.058 1.00 90.00 83 ARG A O 1
ATOM 594 N N . LYS A 1 84 ? 7.958 -7.172 -21.593 1.00 96.00 84 LYS A N 1
ATOM 595 C CA . LYS A 1 84 ? 9.375 -6.772 -21.667 1.00 96.00 84 LYS A CA 1
ATOM 596 C C . LYS A 1 84 ? 9.719 -6.154 -23.027 1.00 96.00 84 LYS A C 1
ATOM 598 O O . LYS A 1 84 ? 9.004 -6.403 -24.004 1.00 96.00 84 LYS A O 1
ATOM 603 N N . PRO A 1 85 ? 10.798 -5.355 -23.120 1.00 97.75 85 PRO A N 1
ATOM 604 C CA . PRO A 1 85 ? 11.285 -4.863 -24.398 1.00 97.75 85 PRO A CA 1
ATOM 605 C C . PRO A 1 85 ? 11.628 -6.030 -25.324 1.00 97.75 85 PRO A C 1
ATOM 607 O O . PRO A 1 85 ? 12.150 -7.059 -24.891 1.00 97.75 85 PRO A O 1
ATOM 610 N N . GLN A 1 86 ? 11.315 -5.867 -26.606 1.00 97.50 86 GLN A N 1
ATOM 611 C CA . GLN A 1 86 ? 11.639 -6.842 -27.643 1.00 97.50 86 GLN A CA 1
ATOM 612 C C . GLN A 1 86 ? 12.708 -6.262 -28.548 1.00 97.50 86 GLN A C 1
ATOM 614 O O . GLN A 1 86 ? 12.582 -5.116 -28.971 1.00 97.50 86 GLN A O 1
ATOM 619 N N . TYR A 1 87 ? 13.710 -7.055 -28.901 1.00 98.00 87 TYR A N 1
ATOM 620 C CA . TYR A 1 87 ? 14.739 -6.623 -29.835 1.00 98.00 87 TYR A CA 1
ATOM 621 C C . TYR A 1 87 ? 14.159 -6.355 -31.236 1.00 98.00 87 TYR A C 1
ATOM 623 O O . TYR A 1 87 ? 13.343 -7.135 -31.744 1.00 98.00 87 TYR A O 1
ATOM 631 N N . ALA A 1 88 ? 14.560 -5.255 -31.876 1.00 97.75 88 ALA A N 1
ATOM 632 C CA . ALA A 1 88 ? 14.004 -4.818 -33.161 1.00 97.75 88 ALA A CA 1
ATOM 633 C C . ALA A 1 88 ? 14.774 -5.316 -34.394 1.00 97.75 88 ALA A C 1
ATOM 635 O O . ALA A 1 88 ? 14.248 -5.260 -35.506 1.00 97.75 88 ALA A O 1
ATOM 636 N N . HIS A 1 89 ? 16.001 -5.818 -34.226 1.00 96.31 89 HIS A N 1
ATOM 637 C CA . HIS A 1 89 ? 16.909 -6.096 -35.350 1.00 96.31 89 HIS A CA 1
ATOM 638 C C . HIS A 1 89 ? 16.978 -7.577 -35.758 1.00 96.31 89 HIS A C 1
ATOM 640 O O . HIS A 1 89 ? 17.745 -7.951 -36.654 1.00 96.31 89 HIS A O 1
ATOM 646 N N . GLY A 1 90 ? 16.136 -8.426 -35.160 1.00 91.00 90 GLY A N 1
ATOM 647 C CA . GLY A 1 90 ? 16.093 -9.861 -35.440 1.00 91.00 90 GLY A CA 1
ATOM 648 C C . GLY A 1 90 ? 17.452 -10.521 -35.198 1.00 91.00 90 GLY A C 1
ATOM 649 O O . GLY A 1 90 ? 18.077 -10.317 -34.166 1.00 91.00 90 GLY A O 1
ATOM 650 N N . ALA A 1 91 ? 17.947 -11.292 -36.167 1.00 87.56 91 ALA A N 1
ATOM 651 C CA . ALA A 1 91 ? 19.234 -11.982 -36.040 1.00 87.56 91 ALA A CA 1
ATOM 652 C C . ALA A 1 91 ? 20.474 -11.073 -36.192 1.00 87.56 91 ALA A C 1
ATOM 654 O O . ALA A 1 91 ? 21.592 -11.561 -36.035 1.00 87.56 91 ALA A O 1
ATOM 655 N N . ASN A 1 92 ? 20.307 -9.793 -36.540 1.00 93.31 92 ASN A N 1
ATOM 656 C CA . ASN A 1 92 ? 21.429 -8.874 -36.738 1.00 93.31 92 ASN A CA 1
ATOM 657 C C . ASN A 1 92 ? 21.831 -8.217 -35.418 1.00 93.31 92 ASN A C 1
ATOM 659 O O . ASN A 1 92 ? 20.957 -7.865 -34.639 1.00 93.31 92 ASN A O 1
ATOM 663 N N . ALA A 1 93 ? 23.129 -7.996 -35.217 1.00 94.31 93 ALA A N 1
ATOM 664 C CA . ALA A 1 93 ? 23.643 -7.136 -34.153 1.00 94.31 93 ALA A CA 1
ATOM 665 C C . ALA A 1 93 ? 23.326 -5.652 -34.427 1.00 94.31 93 ALA A C 1
ATOM 667 O O . ALA A 1 93 ? 23.107 -5.261 -35.581 1.00 94.31 93 ALA A O 1
ATOM 668 N N . THR A 1 94 ? 23.382 -4.824 -33.385 1.00 94.69 94 THR A N 1
ATOM 669 C CA . THR A 1 94 ? 23.420 -3.356 -33.507 1.00 94.69 94 THR A CA 1
ATOM 670 C C . THR A 1 94 ? 24.827 -2.839 -33.196 1.00 94.69 94 THR A C 1
ATOM 672 O O . THR A 1 94 ? 25.785 -3.615 -33.163 1.00 94.69 94 THR A O 1
ATOM 675 N N . ALA A 1 95 ? 24.992 -1.524 -33.020 1.00 92.31 95 ALA A N 1
ATOM 676 C CA . ALA A 1 95 ? 26.291 -0.959 -32.673 1.00 92.31 95 ALA A CA 1
ATOM 677 C C . ALA A 1 95 ? 26.752 -1.412 -31.279 1.00 92.31 95 ALA A C 1
ATOM 679 O O . ALA A 1 95 ? 27.948 -1.656 -31.095 1.00 92.31 95 ALA A O 1
ATOM 680 N N . THR A 1 96 ? 25.814 -1.548 -30.335 1.00 94.31 96 THR A N 1
ATOM 681 C CA . THR A 1 96 ? 26.100 -1.825 -28.919 1.00 94.31 96 THR A CA 1
ATOM 682 C C . THR A 1 96 ? 25.480 -3.120 -28.387 1.00 94.31 96 THR A C 1
ATOM 684 O O . THR A 1 96 ? 25.752 -3.485 -27.247 1.00 94.31 96 THR A O 1
ATOM 687 N N . VAL A 1 97 ? 24.675 -3.841 -29.176 1.00 95.44 97 VAL A N 1
ATOM 688 C CA . VAL A 1 97 ? 24.051 -5.117 -28.777 1.00 95.44 97 VAL A CA 1
ATOM 689 C C . VAL A 1 97 ? 24.485 -6.238 -29.718 1.00 95.44 97 VAL A C 1
ATOM 691 O O . VAL A 1 97 ? 24.361 -6.122 -30.938 1.00 95.44 97 VAL A O 1
ATOM 694 N N . ASN A 1 98 ? 24.964 -7.349 -29.158 1.00 95.00 98 ASN A N 1
ATOM 695 C CA . ASN A 1 98 ? 25.552 -8.453 -29.919 1.00 95.00 98 ASN A CA 1
ATOM 696 C C . ASN A 1 98 ? 24.516 -9.255 -30.703 1.00 95.00 98 ASN A C 1
ATOM 698 O O . ASN A 1 98 ? 24.779 -9.677 -31.829 1.00 95.00 98 ASN A O 1
ATOM 702 N N . SER A 1 99 ? 23.365 -9.547 -30.097 1.00 95.44 99 SER A N 1
ATOM 703 C CA . SER A 1 99 ? 22.327 -10.359 -30.727 1.00 95.44 99 SER A CA 1
ATOM 704 C C . SER A 1 99 ? 20.992 -10.242 -30.000 1.00 95.44 99 SER A C 1
ATOM 706 O O . SER A 1 99 ? 20.939 -9.893 -28.823 1.00 95.44 99 SER A O 1
ATOM 708 N N . GLN A 1 100 ? 19.918 -10.677 -30.659 1.00 96.56 100 GLN A N 1
ATOM 709 C CA . GLN A 1 100 ? 18.636 -10.889 -29.989 1.00 96.56 100 GLN A CA 1
ATOM 710 C C . GLN A 1 100 ? 18.753 -11.827 -28.776 1.00 96.56 100 GLN A C 1
ATOM 712 O O . GLN A 1 100 ? 18.144 -11.574 -27.746 1.00 96.56 100 GLN A O 1
ATOM 717 N N . ALA A 1 101 ? 19.550 -12.896 -28.878 1.00 96.50 101 ALA A N 1
ATOM 718 C CA . ALA A 1 101 ? 19.643 -13.910 -27.828 1.00 96.50 101 ALA A CA 1
ATOM 719 C C . ALA A 1 101 ? 20.286 -13.387 -26.535 1.00 96.50 101 ALA A C 1
ATOM 721 O O . ALA A 1 101 ? 19.941 -13.867 -25.457 1.00 96.50 101 ALA A O 1
ATOM 722 N N . THR A 1 102 ? 21.220 -12.439 -26.641 1.00 96.06 102 THR A N 1
ATOM 723 C CA . THR A 1 102 ? 21.842 -11.780 -25.485 1.00 96.06 102 THR A CA 1
ATOM 724 C C . THR A 1 102 ? 20.926 -10.686 -24.941 1.00 96.06 102 THR A C 1
ATOM 726 O O . THR A 1 102 ? 20.690 -10.644 -23.738 1.00 96.06 102 THR A O 1
ATOM 729 N N . PHE A 1 103 ? 20.283 -9.900 -25.812 1.00 97.25 103 PHE A N 1
ATOM 730 C CA . PHE A 1 103 ? 19.293 -8.898 -25.400 1.00 97.25 103 PHE A CA 1
ATOM 731 C C . PHE A 1 103 ? 18.098 -9.501 -24.650 1.00 97.25 103 PHE A C 1
ATOM 733 O O . PHE A 1 103 ? 17.646 -8.965 -23.639 1.00 97.25 103 PHE A O 1
ATOM 740 N N . ASP A 1 104 ? 17.604 -10.661 -25.091 1.00 96.56 104 ASP A N 1
ATOM 741 C CA . ASP A 1 104 ? 16.465 -11.338 -24.465 1.00 96.56 104 ASP A CA 1
ATOM 742 C C . ASP A 1 104 ? 16.729 -11.723 -22.990 1.00 96.56 104 ASP A C 1
ATOM 744 O O . ASP A 1 104 ? 15.781 -12.009 -22.252 1.00 96.56 104 ASP A O 1
ATOM 748 N N . GLN A 1 105 ? 17.986 -11.677 -22.533 1.00 97.62 105 GLN A N 1
ATOM 749 C CA . GLN A 1 105 ? 18.398 -11.970 -21.158 1.00 97.62 105 GLN A CA 1
ATOM 750 C C . GLN A 1 105 ? 18.324 -10.745 -20.230 1.00 97.62 105 GLN A C 1
ATOM 752 O O . GLN A 1 105 ? 18.272 -10.917 -19.017 1.00 97.62 105 GLN A O 1
ATOM 757 N N . TRP A 1 106 ? 18.276 -9.517 -20.761 1.00 97.50 106 TRP A N 1
ATOM 758 C CA . TRP A 1 106 ? 18.461 -8.281 -19.986 1.00 97.50 106 TRP A CA 1
ATOM 759 C C . TRP A 1 106 ? 17.407 -8.064 -18.895 1.00 97.50 106 TRP A C 1
ATOM 761 O O . TRP A 1 106 ? 17.734 -7.698 -17.771 1.00 97.50 106 TRP A O 1
ATOM 771 N N . TYR A 1 107 ? 16.135 -8.321 -19.198 1.00 97.62 107 TYR A N 1
ATOM 772 C CA . TYR A 1 107 ? 15.008 -8.047 -18.293 1.00 97.62 107 TYR A CA 1
ATOM 773 C C . TYR A 1 107 ? 14.252 -9.314 -17.884 1.00 97.62 107 TYR A C 1
ATOM 775 O O . TYR A 1 107 ? 13.058 -9.271 -17.568 1.00 97.62 107 TYR A O 1
ATOM 783 N N . ARG A 1 108 ? 14.942 -10.458 -17.929 1.00 96.44 108 ARG A N 1
ATOM 784 C CA . ARG A 1 108 ? 14.410 -11.778 -17.582 1.00 96.44 108 ARG A CA 1
ATOM 785 C C . ARG A 1 108 ? 15.391 -12.499 -16.675 1.00 96.44 108 ARG A C 1
ATOM 787 O O . ARG A 1 108 ? 16.597 -12.380 -16.849 1.00 96.44 108 ARG A O 1
ATOM 794 N N . ASP A 1 109 ? 14.864 -13.273 -15.741 1.00 96.69 109 ASP A N 1
ATOM 795 C CA . ASP A 1 109 ? 15.681 -14.048 -14.814 1.00 96.69 109 ASP A CA 1
ATOM 796 C C . ASP A 1 109 ? 16.190 -15.290 -15.553 1.00 96.69 109 ASP A C 1
ATOM 798 O O . ASP A 1 109 ? 15.419 -16.193 -15.894 1.00 96.69 109 ASP A O 1
ATOM 802 N N . VAL A 1 110 ? 17.489 -15.318 -15.851 1.00 97.69 110 VAL A N 1
ATOM 803 C CA . VAL A 1 110 ? 18.116 -16.378 -16.645 1.00 97.69 110 VAL A CA 1
ATOM 804 C C . VAL A 1 110 ? 19.194 -17.054 -15.809 1.00 97.69 110 VAL A C 1
ATOM 806 O O . VAL A 1 110 ? 20.227 -16.471 -15.479 1.00 97.69 110 VAL A O 1
ATOM 809 N N . SER A 1 111 ? 18.948 -18.321 -15.465 1.00 96.38 111 SER A N 1
ATOM 810 C CA . SER A 1 111 ? 19.844 -19.106 -14.613 1.00 96.38 111 SER A CA 1
ATOM 811 C C . SER A 1 111 ? 21.261 -19.165 -15.188 1.00 96.38 111 SER A C 1
ATOM 813 O O . SER A 1 111 ? 21.461 -19.556 -16.337 1.00 96.38 111 SER A O 1
ATOM 815 N N . GLY A 1 112 ? 22.243 -18.781 -14.370 1.00 94.69 112 GLY A N 1
ATOM 816 C CA . GLY A 1 112 ? 23.657 -18.745 -14.751 1.00 94.69 112 GLY A CA 1
ATOM 817 C C . GLY A 1 112 ? 24.080 -17.511 -15.553 1.00 94.69 112 GLY A C 1
ATOM 818 O O . GLY A 1 112 ? 25.267 -17.386 -15.832 1.00 94.69 112 GLY A O 1
ATOM 819 N N . VAL A 1 113 ? 23.151 -16.612 -15.893 1.00 97.69 113 VAL A N 1
ATOM 820 C CA . VAL A 1 113 ? 23.432 -15.362 -16.617 1.00 97.69 113 VAL A CA 1
ATOM 821 C C . VAL A 1 113 ? 23.302 -14.151 -15.700 1.00 97.69 113 VAL A C 1
ATOM 823 O O . VAL A 1 113 ? 24.209 -13.325 -15.671 1.00 97.69 113 VAL A O 1
ATOM 826 N N . ASN A 1 114 ? 22.206 -14.055 -14.941 1.00 98.25 114 ASN A N 1
ATOM 827 C CA . ASN A 1 114 ? 21.963 -12.932 -14.039 1.00 98.25 114 ASN A CA 1
ATOM 828 C C . ASN A 1 114 ? 21.433 -13.358 -12.661 1.00 98.25 114 ASN A C 1
ATOM 830 O O . ASN A 1 114 ? 21.008 -14.501 -12.460 1.00 98.25 114 ASN A O 1
ATOM 834 N N . GLN A 1 115 ? 21.505 -12.437 -11.697 1.00 98.19 115 GLN A N 1
ATOM 835 C CA . GLN A 1 115 ? 20.896 -12.562 -10.370 1.00 98.19 115 GLN A CA 1
ATOM 836 C C . GLN A 1 115 ? 19.993 -11.363 -10.082 1.00 98.19 115 GLN A C 1
ATOM 838 O O . GLN A 1 115 ? 20.362 -10.228 -10.360 1.00 98.19 115 GLN A O 1
ATOM 843 N N . THR A 1 116 ? 18.821 -11.607 -9.498 1.00 97.50 116 THR A N 1
ATOM 844 C CA . THR A 1 116 ? 17.814 -10.565 -9.252 1.00 97.50 116 THR A CA 1
ATOM 845 C C . THR A 1 116 ? 17.869 -10.060 -7.811 1.00 97.50 116 THR A C 1
ATOM 847 O O . THR A 1 116 ? 17.903 -10.855 -6.870 1.00 97.50 116 THR A O 1
ATOM 850 N N . ALA A 1 117 ? 17.792 -8.742 -7.631 1.00 95.31 117 ALA A N 1
ATOM 851 C CA . ALA A 1 117 ? 17.527 -8.087 -6.355 1.00 95.31 117 ALA A CA 1
ATOM 852 C C . ALA A 1 117 ? 16.305 -7.166 -6.467 1.00 95.31 117 ALA A C 1
ATOM 854 O O . ALA A 1 117 ? 16.071 -6.535 -7.497 1.00 95.31 117 ALA A O 1
ATOM 855 N N . LEU A 1 118 ? 15.536 -7.078 -5.383 1.00 92.19 118 LEU A N 1
ATOM 856 C CA . LEU A 1 118 ? 14.414 -6.152 -5.251 1.00 92.19 118 LEU A CA 1
ATOM 857 C C . LEU A 1 118 ? 14.805 -5.050 -4.272 1.00 92.19 118 LEU A C 1
ATOM 859 O O . LEU A 1 118 ? 15.287 -5.339 -3.176 1.00 92.19 118 LEU A O 1
ATOM 863 N N . GLN A 1 119 ? 14.607 -3.800 -4.672 1.00 93.25 119 GLN A N 1
ATOM 864 C CA . GLN A 1 119 ? 14.804 -2.633 -3.815 1.00 93.25 119 GLN A CA 1
ATOM 865 C C . GLN A 1 119 ? 13.639 -1.651 -3.991 1.00 93.25 119 GLN A C 1
ATOM 867 O O . GLN A 1 119 ? 12.723 -1.893 -4.779 1.00 93.25 119 GLN A O 1
ATOM 872 N N . THR A 1 120 ? 13.692 -0.531 -3.273 1.00 90.50 120 THR A N 1
ATOM 873 C CA . THR A 1 120 ? 12.691 0.538 -3.341 1.00 90.50 120 THR A CA 1
ATOM 874 C C . THR A 1 120 ? 13.369 1.861 -3.675 1.00 90.50 120 THR A C 1
ATOM 876 O O . THR A 1 120 ? 14.344 2.252 -3.031 1.00 90.50 120 THR A O 1
ATOM 879 N N . LEU A 1 121 ? 12.836 2.573 -4.665 1.00 92.06 121 LEU A N 1
ATOM 880 C CA . LEU A 1 121 ? 13.174 3.960 -4.950 1.00 92.06 121 LEU A CA 1
ATOM 881 C C . LEU A 1 121 ? 12.248 4.883 -4.162 1.00 92.06 121 LEU A C 1
ATOM 883 O O . LEU A 1 121 ? 11.030 4.810 -4.302 1.00 92.06 121 LEU A O 1
ATOM 887 N N . VAL A 1 122 ? 12.832 5.787 -3.378 1.00 91.50 122 VAL A N 1
ATOM 888 C CA . VAL A 1 122 ? 12.089 6.780 -2.594 1.00 91.50 122 VAL A CA 1
ATOM 889 C C . VAL A 1 122 ? 12.202 8.140 -3.277 1.00 91.50 122 VAL A C 1
ATOM 891 O O . VAL A 1 122 ? 13.258 8.774 -3.274 1.00 91.50 122 VAL A O 1
ATOM 894 N N . PHE A 1 123 ? 11.113 8.588 -3.888 1.00 91.00 123 PHE A N 1
ATOM 895 C CA . PHE A 1 123 ? 11.007 9.866 -4.578 1.00 91.00 123 PHE A CA 1
ATOM 896 C C . PHE A 1 123 ? 10.678 10.964 -3.577 1.00 91.00 123 PHE A C 1
ATOM 898 O O . PHE A 1 123 ? 9.831 10.785 -2.707 1.00 91.00 123 PHE A O 1
ATOM 905 N N . SER A 1 124 ? 11.304 12.125 -3.737 1.00 90.56 124 SER A N 1
ATOM 906 C CA . SER A 1 124 ? 10.984 13.334 -2.977 1.00 90.56 124 SER A CA 1
ATOM 907 C C . SER A 1 124 ? 9.990 14.197 -3.747 1.00 90.56 124 SER A C 1
ATOM 909 O O . SER A 1 124 ? 10.124 14.368 -4.960 1.00 90.56 124 SER A O 1
ATOM 911 N N . GLN A 1 125 ? 9.012 14.771 -3.053 1.00 87.06 125 GLN A N 1
ATOM 912 C CA . GLN A 1 125 ? 8.091 15.727 -3.657 1.00 87.06 125 GLN A CA 1
ATOM 913 C C . GLN A 1 125 ? 8.803 17.057 -3.971 1.00 87.06 125 GLN A C 1
ATOM 915 O O . GLN A 1 125 ? 9.418 17.658 -3.090 1.00 87.06 125 GLN A O 1
ATOM 920 N N . LEU A 1 126 ? 8.703 17.533 -5.216 1.00 85.50 126 LEU A N 1
ATOM 921 C CA . LEU A 1 126 ? 9.220 18.843 -5.646 1.00 85.50 126 LEU A CA 1
ATOM 922 C C . LEU A 1 126 ? 8.135 19.931 -5.651 1.00 85.50 126 LEU A C 1
ATOM 924 O O . LEU A 1 126 ? 8.426 21.109 -5.445 1.00 85.50 126 LEU A O 1
ATOM 928 N N . GLY A 1 127 ? 6.879 19.529 -5.850 1.00 75.19 127 GLY A N 1
ATOM 929 C CA . GLY A 1 127 ? 5.704 20.393 -5.907 1.00 75.19 127 GLY A CA 1
ATOM 930 C C . GLY A 1 127 ? 4.411 19.576 -5.848 1.00 75.19 127 GLY A C 1
ATOM 931 O O . GLY A 1 127 ? 4.436 18.350 -5.725 1.00 75.19 127 GLY A O 1
ATOM 932 N N . SER A 1 128 ? 3.254 20.238 -5.920 1.00 73.69 128 SER A N 1
ATOM 933 C CA . SER A 1 128 ? 1.970 19.524 -5.963 1.00 73.69 128 SER A CA 1
ATOM 934 C C . SER A 1 128 ? 1.913 18.628 -7.207 1.00 73.69 128 SER A C 1
ATOM 936 O O . SER A 1 128 ? 2.026 19.127 -8.322 1.00 73.69 128 SER A O 1
ATOM 938 N N . GLY A 1 129 ? 1.784 17.312 -7.004 1.00 73.94 129 GLY A N 1
ATOM 939 C CA . GLY A 1 129 ? 1.753 16.318 -8.080 1.00 73.94 129 GLY A CA 1
ATOM 940 C C . GLY A 1 129 ? 3.094 16.054 -8.775 1.00 73.94 129 GLY A C 1
ATOM 941 O O . GLY A 1 129 ? 3.092 15.384 -9.801 1.00 73.94 129 GLY A O 1
ATOM 942 N N . GLU A 1 130 ? 4.222 16.566 -8.268 1.00 87.38 130 GLU A N 1
ATOM 943 C CA . GLU A 1 130 ? 5.547 16.349 -8.863 1.00 87.38 130 GLU A CA 1
ATOM 944 C C . GLU A 1 130 ? 6.507 15.649 -7.896 1.00 87.38 130 GLU A C 1
ATOM 946 O O . GLU A 1 130 ? 6.781 16.150 -6.802 1.00 87.38 130 GLU A O 1
ATOM 951 N N . TYR A 1 131 ? 7.049 14.511 -8.331 1.00 90.19 131 TYR A N 1
ATOM 952 C CA . TYR A 1 131 ? 7.931 13.634 -7.565 1.00 90.19 131 TYR A CA 1
ATOM 953 C C . TYR A 1 131 ? 9.226 13.368 -8.329 1.00 90.19 131 TYR A C 1
ATOM 955 O O . TYR A 1 131 ? 9.204 13.118 -9.534 1.00 90.19 131 TYR A O 1
ATOM 963 N N . GLN A 1 132 ? 10.363 13.380 -7.632 1.00 93.69 132 GLN A N 1
ATOM 964 C CA . GLN A 1 132 ? 11.667 13.112 -8.232 1.00 93.69 132 GLN A CA 1
ATOM 965 C C . GLN A 1 132 ? 12.508 12.157 -7.389 1.00 93.69 132 GLN A C 1
ATOM 967 O O . GLN A 1 132 ? 12.713 12.362 -6.193 1.00 93.69 132 GLN A O 1
ATOM 972 N N . TYR A 1 133 ? 13.069 11.161 -8.062 1.00 95.81 133 TYR A N 1
ATOM 973 C CA . TYR A 1 133 ? 14.253 10.445 -7.617 1.00 95.81 133 TYR A CA 1
ATOM 974 C C . TYR A 1 133 ? 15.440 10.971 -8.425 1.00 95.81 133 TYR A C 1
ATOM 976 O O . TYR A 1 133 ? 15.343 11.100 -9.645 1.00 95.81 133 TYR A O 1
ATOM 984 N N . ASN A 1 134 ? 16.542 11.320 -7.764 1.00 96.75 134 ASN A N 1
ATOM 985 C CA . ASN A 1 134 ? 17.724 11.881 -8.413 1.00 96.75 134 ASN A CA 1
ATOM 986 C C . ASN A 1 134 ? 18.991 11.375 -7.723 1.00 96.75 134 ASN A C 1
ATOM 988 O O . ASN A 1 134 ? 19.317 11.816 -6.621 1.00 96.75 134 ASN A O 1
ATOM 992 N N . ASN A 1 135 ? 19.700 10.468 -8.385 1.00 96.81 135 ASN A N 1
ATOM 993 C CA . ASN A 1 135 ? 20.961 9.925 -7.912 1.00 96.81 135 ASN A CA 1
ATOM 994 C C . ASN A 1 135 ? 22.001 9.937 -9.043 1.00 96.81 135 ASN A C 1
ATOM 996 O O . ASN A 1 135 ? 21.879 9.191 -10.007 1.00 96.81 135 ASN A O 1
ATOM 1000 N N . GLY A 1 136 ? 23.025 10.785 -8.919 1.00 95.50 136 GLY A N 1
ATOM 1001 C CA . GLY A 1 136 ? 24.141 10.859 -9.875 1.00 95.50 136 GLY A CA 1
ATOM 1002 C C . GLY A 1 136 ? 25.288 9.877 -9.603 1.00 95.50 136 GLY A C 1
ATOM 1003 O O . GLY A 1 136 ? 26.323 9.982 -10.246 1.00 95.50 136 GLY A O 1
ATOM 1004 N N . ASN A 1 137 ? 25.141 8.997 -8.606 1.00 95.69 137 ASN A N 1
ATOM 1005 C CA . ASN A 1 137 ? 26.058 7.898 -8.288 1.00 95.69 137 ASN A CA 1
ATOM 1006 C C . ASN A 1 137 ? 25.223 6.637 -8.002 1.00 95.69 137 ASN A C 1
ATOM 1008 O O . ASN A 1 137 ? 25.154 6.151 -6.867 1.00 95.69 137 ASN A O 1
ATOM 1012 N N . PHE A 1 138 ? 24.484 6.174 -9.008 1.00 96.69 138 PHE A N 1
ATOM 1013 C CA . PHE A 1 138 ? 23.491 5.117 -8.853 1.00 96.69 138 PHE A CA 1
ATOM 1014 C C . PHE A 1 138 ? 24.122 3.718 -8.927 1.00 96.69 138 PHE A C 1
ATOM 1016 O O . PHE A 1 138 ? 24.077 3.051 -9.948 1.00 96.69 138 PHE A O 1
ATOM 1023 N N . PHE A 1 139 ? 24.670 3.249 -7.804 1.00 97.00 139 PHE A N 1
ATOM 1024 C CA . PHE A 1 139 ? 25.285 1.918 -7.688 1.00 97.00 139 PHE A CA 1
ATOM 1025 C C . PHE A 1 139 ? 24.559 1.042 -6.654 1.00 97.00 139 PHE A C 1
ATOM 1027 O O . PHE A 1 139 ? 25.108 0.728 -5.594 1.00 97.00 139 PHE A O 1
ATOM 1034 N N . PRO A 1 140 ? 23.291 0.661 -6.902 1.00 96.88 140 PRO A N 1
ATOM 1035 C CA . PRO A 1 140 ? 22.462 -0.025 -5.908 1.00 96.88 140 PRO A CA 1
ATOM 1036 C C . PRO A 1 140 ? 22.936 -1.450 -5.576 1.00 96.88 140 PRO A C 1
ATOM 1038 O O . PRO A 1 140 ? 22.466 -2.035 -4.600 1.00 96.88 140 PRO A O 1
ATOM 1041 N N . LEU A 1 141 ? 23.839 -2.020 -6.381 1.00 97.75 141 LEU A N 1
ATOM 1042 C CA . LEU A 1 141 ? 24.341 -3.391 -6.254 1.00 97.75 141 LEU A CA 1
ATOM 1043 C C . LEU A 1 141 ? 25.810 -3.476 -5.814 1.00 97.75 141 LEU A C 1
ATOM 1045 O O . LEU A 1 141 ? 26.412 -4.547 -5.894 1.00 97.75 141 LEU A O 1
ATOM 1049 N N . ASP A 1 142 ? 26.391 -2.378 -5.322 1.00 97.62 142 A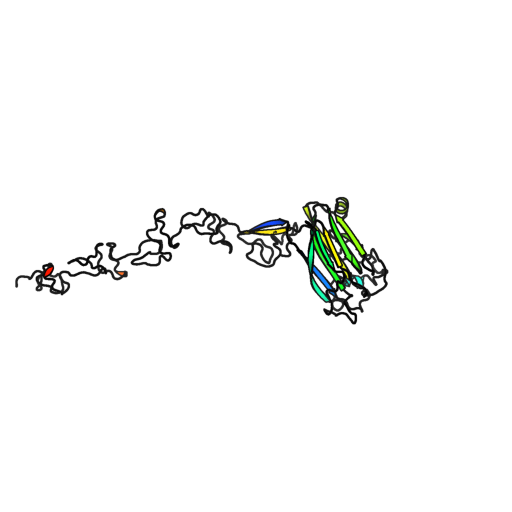SP A N 1
ATOM 1050 C CA . ASP A 1 142 ? 27.771 -2.369 -4.835 1.00 97.62 142 ASP A CA 1
ATOM 1051 C C . ASP A 1 142 ? 28.016 -3.444 -3.762 1.00 97.62 142 ASP A C 1
ATOM 1053 O O . ASP A 1 142 ? 27.413 -3.448 -2.687 1.00 97.62 142 ASP A O 1
ATOM 1057 N N . GLY A 1 143 ? 28.937 -4.364 -4.056 1.00 96.94 143 GLY A N 1
ATOM 1058 C CA . GLY A 1 143 ? 29.321 -5.472 -3.181 1.00 96.94 143 GLY A CA 1
ATOM 1059 C C . GLY A 1 143 ? 28.265 -6.573 -3.022 1.00 96.94 143 GLY A C 1
ATOM 1060 O O . GLY A 1 143 ? 28.468 -7.476 -2.208 1.00 96.94 143 GLY A O 1
ATOM 1061 N N . LEU A 1 144 ? 27.160 -6.520 -3.771 1.00 97.31 144 LEU A N 1
ATOM 1062 C CA . LEU A 1 144 ? 26.072 -7.499 -3.737 1.00 97.31 144 LEU A CA 1
ATOM 1063 C C . LEU A 1 144 ? 26.123 -8.427 -4.956 1.00 97.31 144 LEU A C 1
ATOM 1065 O O . LEU A 1 144 ? 26.740 -8.098 -5.961 1.00 97.31 144 LEU A O 1
ATOM 1069 N N . LEU A 1 145 ? 25.434 -9.571 -4.869 1.00 96.81 145 LEU A N 1
ATOM 1070 C CA . LEU A 1 145 ? 25.259 -10.526 -5.974 1.00 96.81 145 LEU A CA 1
ATOM 1071 C C . LEU A 1 145 ? 26.601 -11.002 -6.573 1.00 96.81 145 LEU A C 1
ATOM 1073 O O . LEU A 1 145 ? 27.369 -11.646 -5.853 1.00 96.81 145 LEU A O 1
ATOM 1077 N N . PHE A 1 146 ? 26.910 -10.732 -7.846 1.00 96.50 146 PHE A N 1
ATOM 1078 C CA . PHE A 1 146 ? 28.214 -11.068 -8.440 1.00 96.50 146 PHE A CA 1
ATOM 1079 C C . PHE A 1 146 ? 29.344 -10.121 -7.995 1.00 96.50 146 PHE A C 1
ATOM 1081 O O . PHE A 1 146 ? 30.524 -10.411 -8.213 1.00 96.50 146 PHE A O 1
ATOM 1088 N N . GLY A 1 147 ? 29.003 -9.053 -7.272 1.00 95.25 147 GLY A N 1
ATOM 1089 C CA . GLY A 1 147 ? 29.919 -8.061 -6.731 1.00 95.25 147 GLY A CA 1
ATOM 1090 C C . GLY A 1 147 ? 30.433 -7.106 -7.803 1.00 95.25 147 GLY A C 1
ATOM 1091 O O . GLY A 1 147 ? 29.967 -7.084 -8.931 1.00 95.25 147 GLY A O 1
ATOM 1092 N N . ASN A 1 148 ? 31.449 -6.315 -7.461 1.00 95.69 148 ASN A N 1
ATOM 1093 C CA . ASN A 1 148 ? 31.952 -5.266 -8.360 1.00 95.69 148 ASN A CA 1
ATOM 1094 C C . ASN A 1 148 ? 32.955 -5.797 -9.404 1.00 95.69 148 ASN A C 1
ATOM 1096 O O . ASN A 1 148 ? 33.540 -5.018 -10.148 1.00 95.69 148 ASN A O 1
ATOM 1100 N N . GLU A 1 149 ? 33.236 -7.106 -9.406 1.00 93.69 149 GLU A N 1
ATOM 1101 C CA . GLU A 1 149 ? 34.125 -7.790 -10.365 1.00 93.69 149 GLU A CA 1
ATOM 1102 C C . GLU A 1 149 ? 35.506 -7.131 -10.581 1.00 93.69 149 GLU A C 1
ATOM 1104 O O . GLU A 1 149 ? 36.105 -7.207 -11.650 1.00 93.69 149 GLU A O 1
ATOM 1109 N N . GLY A 1 150 ? 36.055 -6.509 -9.532 1.00 91.81 150 GLY A N 1
ATOM 1110 C CA . GLY A 1 150 ? 37.361 -5.838 -9.563 1.00 91.81 150 GLY A CA 1
ATOM 1111 C C . GLY A 1 150 ? 37.309 -4.338 -9.872 1.00 91.81 150 GLY A C 1
ATOM 1112 O O . GLY A 1 150 ? 38.338 -3.672 -9.756 1.00 91.81 150 GLY A O 1
ATOM 1113 N N . ASN A 1 151 ? 36.132 -3.797 -10.188 1.00 92.19 151 ASN A N 1
ATOM 1114 C CA . ASN A 1 151 ? 35.880 -2.362 -10.279 1.00 92.19 151 ASN A CA 1
ATOM 1115 C C . ASN A 1 151 ? 35.606 -1.746 -8.897 1.00 92.19 151 ASN A C 1
ATOM 1117 O O . ASN A 1 151 ? 35.360 -2.442 -7.908 1.00 92.19 151 ASN A O 1
ATOM 1121 N N . ALA A 1 152 ? 35.646 -0.411 -8.827 1.00 95.50 152 ALA A N 1
ATOM 1122 C CA . ALA A 1 152 ? 35.259 0.322 -7.620 1.00 95.50 152 ALA A CA 1
ATOM 1123 C C . ALA A 1 152 ? 33.755 0.192 -7.328 1.00 95.50 152 ALA A C 1
ATOM 1125 O O . ALA A 1 152 ? 33.383 0.078 -6.162 1.00 95.50 152 ALA A O 1
ATOM 1126 N N . HIS A 1 153 ? 32.933 0.136 -8.380 1.00 96.50 153 HIS A N 1
ATOM 1127 C CA . HIS A 1 153 ? 31.477 0.016 -8.320 1.00 96.50 153 HIS A CA 1
ATOM 1128 C C . HIS A 1 153 ? 30.971 -1.125 -9.210 1.00 96.50 153 HIS A C 1
ATOM 1130 O O . HIS A 1 153 ? 31.703 -1.586 -10.090 1.00 96.50 153 HIS A O 1
ATOM 1136 N N . ASN A 1 154 ? 29.741 -1.584 -8.981 1.00 95.75 154 ASN A N 1
ATOM 1137 C CA . ASN A 1 154 ? 29.041 -2.493 -9.886 1.00 95.75 154 ASN A CA 1
ATOM 1138 C C . ASN A 1 154 ? 28.367 -1.699 -11.021 1.00 95.75 154 ASN A C 1
ATOM 1140 O O . ASN A 1 154 ? 27.520 -0.853 -10.754 1.00 95.75 154 ASN A O 1
ATOM 1144 N N . PHE A 1 155 ? 28.745 -1.992 -12.268 1.00 94.94 155 PHE A N 1
ATOM 1145 C CA . PHE A 1 155 ? 28.263 -1.320 -13.481 1.00 94.94 155 PHE A CA 1
ATOM 1146 C C . PHE A 1 155 ? 27.520 -2.253 -14.438 1.00 94.94 155 PHE A C 1
ATOM 1148 O O . PHE A 1 155 ? 27.225 -1.838 -15.543 1.00 94.94 155 PHE A O 1
ATOM 1155 N N . HIS A 1 156 ? 27.289 -3.520 -14.102 1.00 95.56 156 HIS A N 1
ATOM 1156 C CA . HIS A 1 156 ? 26.768 -4.491 -15.068 1.00 95.56 156 HIS A CA 1
ATOM 1157 C C . HIS A 1 156 ? 25.380 -4.939 -14.638 1.00 95.56 156 HIS A C 1
ATOM 1159 O O . HIS A 1 156 ? 25.191 -6.062 -14.178 1.00 95.56 156 HIS A O 1
ATOM 1165 N N . PHE A 1 157 ? 24.391 -4.059 -14.750 1.00 97.44 157 PHE A N 1
ATOM 1166 C CA . PHE A 1 157 ? 23.050 -4.383 -14.286 1.00 97.44 157 PHE A CA 1
ATOM 1167 C C . PHE A 1 157 ? 21.953 -3.748 -15.122 1.00 97.44 157 PHE A C 1
ATOM 1169 O O . PHE A 1 157 ? 22.113 -2.708 -15.749 1.00 97.44 157 PHE A O 1
ATOM 1176 N N . THR A 1 158 ? 20.776 -4.355 -15.076 1.00 98.31 158 THR A N 1
ATOM 1177 C CA . THR A 1 158 ? 19.562 -3.740 -15.605 1.00 98.31 158 THR A CA 1
ATOM 1178 C C . THR A 1 158 ? 18.623 -3.361 -14.478 1.00 98.31 158 THR A C 1
ATOM 1180 O O . THR A 1 158 ? 18.600 -4.001 -13.424 1.00 98.31 158 THR A O 1
ATOM 1183 N N . SER A 1 159 ? 17.832 -2.318 -14.704 1.00 97.94 159 SER A N 1
ATOM 1184 C CA . SER A 1 159 ? 16.763 -1.910 -13.807 1.00 97.94 159 SER A CA 1
ATOM 1185 C C . SER A 1 159 ? 15.415 -1.852 -14.517 1.00 97.94 159 SER A C 1
ATOM 1187 O O . SER A 1 159 ? 15.306 -1.527 -15.702 1.00 97.94 159 SER A O 1
ATOM 1189 N N . GLU A 1 160 ? 14.370 -2.188 -13.772 1.00 97.12 160 GLU A N 1
ATOM 1190 C CA . GLU A 1 160 ? 12.983 -2.130 -14.210 1.00 97.12 160 GLU A CA 1
ATOM 1191 C C . GLU A 1 160 ? 12.136 -1.496 -13.108 1.00 97.12 160 GLU A C 1
ATOM 1193 O O . GLU A 1 160 ? 12.069 -2.008 -11.988 1.00 97.12 160 GLU A O 1
ATOM 1198 N N . VAL A 1 161 ? 11.475 -0.392 -13.448 1.00 94.56 161 VAL A N 1
ATOM 1199 C CA . VAL A 1 161 ? 10.544 0.322 -12.569 1.00 94.56 161 VAL A CA 1
ATOM 1200 C C . VAL A 1 161 ? 9.221 0.467 -13.295 1.00 94.56 161 VAL A C 1
ATOM 1202 O O . VAL A 1 161 ? 9.180 0.914 -14.442 1.00 94.56 161 VAL A O 1
ATOM 1205 N N . ARG A 1 162 ? 8.130 0.094 -12.630 1.00 89.00 162 ARG A N 1
ATOM 1206 C CA . ARG A 1 162 ? 6.770 0.225 -13.156 1.00 89.00 162 ARG A CA 1
ATOM 1207 C C . ARG A 1 162 ? 5.977 1.195 -12.304 1.00 89.00 162 ARG A C 1
ATOM 1209 O O . ARG A 1 162 ? 6.176 1.273 -11.095 1.00 89.00 162 ARG A O 1
ATOM 1216 N N . TYR A 1 163 ? 5.089 1.927 -12.955 1.00 84.75 163 TYR A N 1
ATOM 1217 C CA . TYR A 1 163 ? 4.205 2.877 -12.313 1.00 84.75 163 TYR A CA 1
ATOM 1218 C C . TYR A 1 163 ? 2.862 2.930 -13.037 1.00 84.75 163 TYR A C 1
ATOM 1220 O O . TYR A 1 163 ? 2.815 2.947 -14.267 1.00 84.75 163 TYR A O 1
ATOM 1228 N N . TRP A 1 164 ? 1.770 2.986 -12.282 1.00 80.81 164 TRP A N 1
ATOM 1229 C CA . TRP A 1 164 ? 0.418 3.113 -12.815 1.00 80.81 164 TRP A CA 1
ATOM 1230 C C . TRP A 1 164 ? -0.179 4.450 -12.414 1.00 80.81 164 TRP A C 1
ATOM 1232 O O . TRP A 1 164 ? 0.045 4.943 -11.311 1.00 80.81 164 TRP A O 1
ATOM 1242 N N . PHE A 1 165 ? -0.937 5.049 -13.326 1.00 79.25 165 PHE A N 1
ATOM 1243 C CA . PHE A 1 165 ? -1.491 6.379 -13.119 1.00 79.25 165 PHE A CA 1
ATOM 1244 C C . PHE A 1 165 ? -2.810 6.579 -13.850 1.00 79.25 165 PHE A C 1
ATOM 1246 O O . PHE A 1 165 ? -3.002 6.063 -14.950 1.00 79.25 165 PHE A O 1
ATOM 1253 N N . GLU A 1 166 ? -3.698 7.376 -13.261 1.00 81.06 166 GLU A N 1
ATOM 1254 C CA . GLU A 1 166 ? -4.886 7.891 -13.940 1.00 81.06 166 GLU A CA 1
ATOM 1255 C C . GLU A 1 166 ? -4.481 9.000 -14.917 1.00 81.06 166 GLU A C 1
ATOM 1257 O O . GLU A 1 166 ? -3.864 9.990 -14.523 1.00 81.06 166 GLU A O 1
ATOM 1262 N N . TYR A 1 167 ? -4.856 8.859 -16.186 1.00 86.25 167 TYR A N 1
ATOM 1263 C CA . TYR A 1 167 ? -4.625 9.876 -17.201 1.00 86.25 167 TYR A CA 1
ATOM 1264 C C . TYR A 1 167 ? -5.639 11.017 -17.069 1.00 86.25 167 TYR A C 1
ATOM 1266 O O . TYR A 1 167 ? -6.825 10.838 -17.343 1.00 86.25 167 TYR A O 1
ATOM 1274 N N . LYS A 1 168 ? -5.184 12.208 -16.686 1.00 85.75 168 LYS A N 1
ATOM 1275 C CA . LYS A 1 168 ? -5.981 13.443 -16.570 1.00 85.75 168 LYS A CA 1
ATOM 1276 C C . LYS A 1 168 ? -5.678 14.425 -17.699 1.00 85.75 168 LYS A C 1
ATOM 1278 O O . LYS A 1 168 ? -6.468 15.338 -17.938 1.00 85.75 168 LYS A O 1
ATOM 1283 N N . GLY A 1 169 ? -4.588 14.197 -18.430 1.00 87.19 169 GLY A N 1
ATOM 1284 C CA . GLY A 1 169 ? -4.143 15.039 -19.527 1.00 87.19 169 GLY A CA 1
ATOM 1285 C C . GLY A 1 169 ? -3.095 16.034 -19.057 1.00 87.19 169 GLY A C 1
ATOM 1286 O O . GLY A 1 169 ? -3.405 16.987 -18.345 1.00 87.19 169 GLY A O 1
ATOM 1287 N N . GLY A 1 170 ? -1.856 15.843 -19.515 1.00 89.12 170 GLY A N 1
ATOM 1288 C CA . GLY A 1 170 ? -0.716 16.694 -19.163 1.00 89.12 170 GLY A CA 1
ATOM 1289 C C . GLY A 1 170 ? 0.249 16.086 -18.144 1.00 89.12 170 GLY A C 1
ATOM 1290 O O . GLY A 1 170 ? 1.117 16.800 -17.640 1.00 89.12 170 GLY A O 1
ATOM 1291 N N . GLU A 1 171 ? 0.132 14.792 -17.843 1.00 91.44 171 GLU A N 1
ATOM 1292 C CA . GLU A 1 171 ? 1.160 14.046 -17.115 1.00 91.44 171 GLU A CA 1
ATOM 1293 C C . GLU A 1 171 ? 2.473 14.061 -17.890 1.00 91.44 171 GLU A C 1
ATOM 1295 O O . GLU A 1 171 ? 2.492 13.992 -19.120 1.00 91.44 171 GLU A O 1
ATOM 1300 N N . GLN A 1 172 ? 3.588 14.157 -17.179 1.00 93.50 172 GLN A N 1
ATOM 1301 C CA . GLN A 1 172 ? 4.895 14.271 -17.804 1.00 93.50 172 GLN A CA 1
ATOM 1302 C C . GLN A 1 172 ? 5.921 13.439 -17.059 1.00 93.50 172 GLN A C 1
ATOM 1304 O O . GLN A 1 172 ? 6.150 13.642 -15.870 1.00 93.50 172 GLN A O 1
ATOM 1309 N N . LEU A 1 173 ? 6.581 12.538 -17.781 1.00 94.12 173 LEU A N 1
ATOM 1310 C CA . LEU A 1 173 ? 7.715 11.783 -17.272 1.00 94.12 173 LEU A CA 1
ATOM 1311 C C . LEU A 1 173 ? 8.991 12.293 -17.923 1.00 94.12 173 LEU A C 1
ATOM 1313 O O . LEU A 1 173 ? 9.092 12.309 -19.150 1.00 94.12 173 LEU A O 1
ATOM 1317 N N . ALA A 1 174 ? 9.980 12.646 -17.107 1.00 95.38 174 ALA A N 1
ATOM 1318 C CA . ALA A 1 174 ? 11.339 12.926 -17.553 1.00 95.38 174 ALA A CA 1
ATOM 1319 C C . ALA A 1 174 ? 12.319 11.928 -16.938 1.00 95.38 174 ALA A C 1
ATOM 1321 O O . ALA A 1 174 ? 12.287 11.690 -15.730 1.00 95.38 174 ALA A O 1
ATOM 1322 N N . PHE A 1 175 ? 13.217 11.394 -17.757 1.00 96.12 175 PHE A N 1
ATOM 1323 C CA . PHE A 1 175 ? 14.301 10.535 -17.310 1.00 96.12 175 PHE A CA 1
ATOM 1324 C C . PHE A 1 175 ? 15.654 11.126 -17.698 1.00 96.12 175 PHE A C 1
ATOM 1326 O O . PHE A 1 175 ? 15.810 11.722 -18.766 1.00 96.12 175 PHE A O 1
ATOM 1333 N N . THR A 1 176 ? 16.645 10.947 -16.836 1.00 96.06 176 THR A N 1
ATOM 1334 C CA . THR A 1 176 ? 18.056 11.126 -17.159 1.00 96.06 176 THR A CA 1
ATOM 1335 C C . THR A 1 176 ? 18.823 9.930 -16.644 1.00 96.06 176 THR A C 1
ATOM 1337 O O . THR A 1 176 ? 18.725 9.615 -15.459 1.00 96.06 176 THR A O 1
ATOM 1340 N N . GLY A 1 177 ? 19.617 9.324 -17.509 1.00 91.94 177 GLY A N 1
ATOM 1341 C CA . GLY A 1 177 ? 20.560 8.313 -17.084 1.00 91.94 177 GLY A CA 1
ATOM 1342 C C . GLY A 1 177 ? 21.510 7.904 -18.182 1.00 91.94 177 GLY A C 1
ATOM 1343 O O . GLY A 1 177 ? 21.470 8.425 -19.301 1.00 91.94 177 GLY A O 1
ATOM 1344 N N . ASP A 1 178 ? 22.383 7.009 -17.784 1.00 88.00 178 ASP A N 1
ATOM 1345 C CA . ASP A 1 178 ? 23.302 6.231 -18.584 1.00 88.00 178 ASP A CA 1
ATOM 1346 C C . ASP A 1 178 ? 23.174 4.764 -18.129 1.00 88.00 178 ASP A C 1
ATOM 1348 O O . ASP A 1 178 ? 22.741 4.478 -17.013 1.00 88.00 178 ASP A O 1
ATOM 1352 N N . ASP A 1 179 ? 23.367 3.787 -18.999 1.00 88.25 179 ASP A N 1
ATOM 1353 C CA . ASP A 1 179 ? 23.551 3.923 -20.440 1.00 88.25 179 ASP A CA 1
ATOM 1354 C C 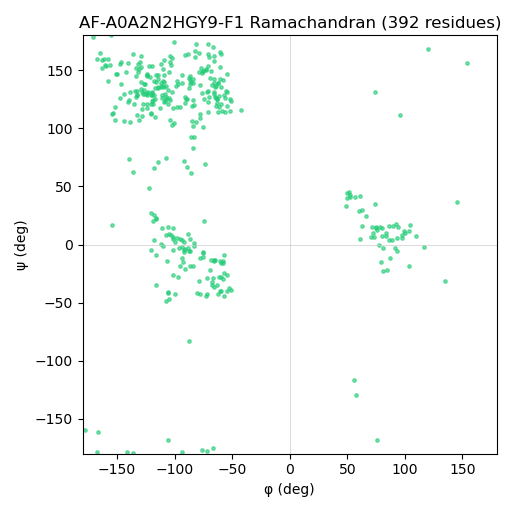. ASP A 1 179 ? 22.190 3.920 -21.148 1.00 88.25 179 ASP A C 1
ATOM 1356 O O . ASP A 1 179 ? 21.607 4.977 -21.399 1.00 88.25 179 ASP A O 1
ATOM 1360 N N . ASP A 1 180 ? 21.639 2.735 -21.404 1.00 94.81 180 ASP A N 1
ATOM 1361 C CA . ASP A 1 180 ? 20.410 2.583 -22.169 1.00 94.81 180 ASP A CA 1
ATOM 1362 C C . ASP A 1 180 ? 19.185 2.914 -21.328 1.00 94.81 180 ASP A C 1
ATOM 1364 O O . ASP A 1 180 ? 19.051 2.442 -20.198 1.00 94.81 180 ASP A O 1
ATOM 1368 N N . VAL A 1 181 ? 18.228 3.638 -21.909 1.00 96.12 181 VAL A N 1
ATOM 1369 C CA . VAL A 1 181 ? 16.926 3.878 -21.274 1.00 96.12 181 VAL A CA 1
ATOM 1370 C C . VAL A 1 181 ? 15.794 3.762 -22.280 1.00 96.12 181 VAL A C 1
ATOM 1372 O O . VAL A 1 181 ? 15.778 4.435 -23.312 1.00 96.12 181 VAL A O 1
ATOM 1375 N N . TRP A 1 182 ? 14.768 3.003 -21.907 1.00 98.00 182 TRP A N 1
ATOM 1376 C CA . TRP A 1 182 ? 13.500 2.946 -22.620 1.00 98.00 182 TRP A CA 1
ATOM 1377 C C . TRP A 1 182 ? 12.333 3.203 -21.681 1.00 98.00 182 TRP A C 1
ATOM 1379 O O . TRP A 1 182 ? 12.185 2.547 -20.650 1.00 98.00 182 TRP A O 1
ATOM 1389 N N . VAL A 1 183 ? 11.461 4.129 -22.073 1.00 97.44 183 VAL A N 1
ATOM 1390 C CA . VAL A 1 183 ? 10.195 4.377 -21.378 1.00 97.44 183 VAL A CA 1
ATOM 1391 C C . VAL A 1 183 ? 9.061 3.934 -22.278 1.00 97.44 183 VAL A C 1
ATOM 1393 O O . VAL A 1 183 ? 8.955 4.399 -23.414 1.00 97.44 183 VAL A O 1
ATOM 1396 N N . PHE A 1 184 ? 8.190 3.073 -21.762 1.00 96.94 184 PHE A N 1
ATOM 1397 C CA . PHE A 1 184 ? 6.969 2.661 -22.442 1.00 96.94 184 PHE A CA 1
ATOM 1398 C C . PHE A 1 184 ? 5.750 3.195 -21.700 1.00 96.94 184 PHE A C 1
ATOM 1400 O O . PHE A 1 184 ? 5.669 3.086 -20.480 1.00 96.94 184 PHE A O 1
ATOM 1407 N N . VAL A 1 185 ? 4.786 3.726 -22.451 1.00 95.12 185 VAL A N 1
ATOM 1408 C CA . VAL A 1 185 ? 3.485 4.191 -21.956 1.00 95.12 185 VAL A CA 1
ATOM 1409 C C . VAL A 1 185 ? 2.408 3.338 -22.610 1.00 95.12 185 VAL A C 1
ATOM 1411 O O . VAL A 1 185 ? 2.375 3.211 -23.835 1.00 95.12 185 VAL A O 1
ATOM 1414 N N . ALA A 1 186 ? 1.550 2.709 -21.805 1.00 90.00 186 ALA A N 1
ATOM 1415 C CA . ALA A 1 186 ? 0.538 1.761 -22.280 1.00 90.00 186 ALA A CA 1
ATOM 1416 C C . ALA A 1 186 ? 1.128 0.686 -23.227 1.00 90.00 186 ALA A C 1
ATOM 1418 O O . ALA A 1 186 ? 0.553 0.344 -24.262 1.00 90.00 186 ALA A O 1
ATOM 1419 N N . GLY A 1 187 ? 2.329 0.193 -22.896 1.00 91.69 187 GLY A N 1
ATOM 1420 C CA . GLY A 1 187 ? 3.055 -0.820 -23.666 1.00 91.69 187 GLY A CA 1
ATOM 1421 C C . GLY A 1 187 ? 3.682 -0.342 -24.981 1.00 91.69 187 GLY A C 1
ATOM 1422 O O . GLY A 1 187 ? 4.210 -1.170 -25.723 1.00 91.69 187 GLY A O 1
ATOM 1423 N N . ARG A 1 188 ? 3.648 0.962 -25.282 1.00 96.06 188 ARG A N 1
ATOM 1424 C CA . ARG A 1 188 ? 4.222 1.568 -26.493 1.00 96.06 188 ARG A CA 1
ATOM 1425 C C . ARG A 1 188 ? 5.416 2.452 -26.157 1.00 96.06 188 ARG A C 1
ATOM 1427 O O . ARG A 1 188 ? 5.372 3.188 -25.176 1.00 96.06 188 ARG A O 1
ATOM 1434 N N . LEU A 1 189 ? 6.466 2.378 -26.968 1.00 97.75 189 LEU A N 1
ATOM 1435 C CA . LEU A 1 189 ? 7.707 3.119 -26.751 1.00 97.75 189 LEU A CA 1
ATOM 1436 C C . LEU A 1 189 ? 7.448 4.630 -26.832 1.00 97.75 189 LEU A C 1
ATOM 1438 O O . LEU A 1 189 ? 6.895 5.123 -27.814 1.00 97.75 189 LEU A O 1
ATOM 1442 N N . ALA A 1 190 ? 7.838 5.351 -25.786 1.00 96.69 190 ALA A N 1
ATOM 1443 C CA . ALA A 1 190 ? 7.646 6.790 -25.646 1.00 96.69 190 ALA A CA 1
ATOM 1444 C C . ALA A 1 190 ? 8.974 7.554 -25.584 1.00 96.69 190 ALA A C 1
ATOM 1446 O O . ALA A 1 190 ? 9.069 8.661 -26.110 1.00 96.69 190 ALA A O 1
ATOM 1447 N N . VAL A 1 191 ? 9.997 6.961 -24.966 1.00 97.31 191 VAL A N 1
ATOM 1448 C CA . VAL A 1 191 ? 11.358 7.505 -24.912 1.00 97.31 191 VAL A CA 1
ATOM 1449 C C . VAL A 1 191 ? 12.330 6.388 -25.262 1.00 97.31 191 VAL A C 1
ATOM 1451 O O . VAL A 1 191 ? 12.228 5.296 -24.707 1.00 97.31 191 VAL A O 1
ATOM 1454 N N . ASP A 1 192 ? 13.262 6.683 -26.163 1.00 97.62 192 ASP A N 1
ATOM 1455 C CA . ASP A 1 192 ? 14.344 5.790 -26.572 1.00 97.62 192 ASP A CA 1
ATOM 1456 C C . ASP A 1 192 ? 15.670 6.537 -26.459 1.00 97.62 192 ASP A C 1
ATOM 1458 O O . ASP A 1 192 ? 15.922 7.490 -27.200 1.00 97.62 192 ASP A O 1
ATOM 1462 N N . LEU A 1 193 ? 16.473 6.123 -25.486 1.00 96.62 193 LEU A N 1
ATOM 1463 C CA . LEU A 1 193 ? 17.846 6.553 -25.259 1.00 96.62 193 LEU A CA 1
ATOM 1464 C C . LEU A 1 193 ? 18.740 5.304 -25.287 1.00 96.62 193 LEU A C 1
ATOM 1466 O O . LEU A 1 193 ? 19.475 5.053 -24.344 1.00 96.62 193 LEU A O 1
ATOM 1470 N N . GLY A 1 194 ? 18.586 4.453 -26.304 1.00 95.50 194 GLY A N 1
ATOM 1471 C CA . GLY A 1 194 ? 19.438 3.277 -26.479 1.00 95.50 194 GLY A CA 1
ATOM 1472 C C . GLY A 1 194 ? 20.884 3.639 -26.833 1.00 95.50 194 GLY A C 1
ATOM 1473 O O . GLY A 1 194 ? 21.151 4.627 -27.530 1.00 95.50 194 GLY A O 1
ATOM 1474 N N . GLY A 1 195 ? 21.816 2.794 -26.404 1.00 93.94 195 GLY A N 1
ATOM 1475 C CA . GLY A 1 195 ? 23.250 2.943 -26.611 1.00 93.94 195 GLY A CA 1
ATOM 1476 C C . GLY A 1 195 ? 24.051 3.035 -25.317 1.00 93.94 195 GLY A C 1
ATOM 1477 O O . GLY A 1 195 ? 23.505 3.222 -24.241 1.00 93.94 195 GLY A O 1
ATOM 1478 N N . VAL A 1 196 ? 25.372 2.932 -25.465 1.00 93.06 196 VAL A N 1
ATOM 1479 C CA . VAL A 1 196 ? 26.346 3.064 -24.374 1.00 93.06 196 VAL A CA 1
ATOM 1480 C C . VAL A 1 196 ? 26.941 4.463 -24.444 1.00 93.06 196 VAL A C 1
ATOM 1482 O O . VAL A 1 196 ? 27.717 4.777 -25.354 1.00 93.06 196 VAL A O 1
ATOM 1485 N N . HIS A 1 197 ? 26.517 5.346 -23.553 1.00 92.56 197 HIS A N 1
ATOM 1486 C CA . HIS A 1 197 ? 26.786 6.775 -23.621 1.00 92.56 197 HIS A CA 1
ATOM 1487 C C . HIS A 1 197 ? 26.701 7.411 -22.235 1.00 92.56 197 HIS A C 1
ATOM 1489 O O . HIS A 1 197 ? 25.935 6.980 -21.387 1.00 92.56 197 HIS A O 1
ATOM 1495 N N . GLY A 1 198 ? 27.403 8.528 -22.026 1.00 91.44 198 GLY A N 1
ATOM 1496 C CA . GLY A 1 198 ? 27.202 9.312 -20.804 1.00 91.44 198 GLY A CA 1
ATOM 1497 C C . GLY A 1 198 ? 25.764 9.831 -20.671 1.00 91.44 198 GLY A C 1
ATOM 1498 O O . GLY A 1 198 ? 25.011 9.851 -21.644 1.00 91.44 198 GLY A O 1
ATOM 1499 N N . ALA A 1 199 ? 25.409 10.297 -19.472 1.00 93.31 199 ALA A N 1
ATOM 1500 C CA . ALA A 1 199 ? 24.052 10.685 -19.101 1.00 93.31 199 ALA A CA 1
ATOM 1501 C C . ALA A 1 199 ? 23.303 11.492 -20.180 1.00 93.31 199 ALA A C 1
ATOM 1503 O O . ALA A 1 199 ? 23.643 12.642 -20.486 1.00 93.31 199 ALA A O 1
ATOM 1504 N N . MET A 1 200 ? 22.224 10.909 -20.704 1.00 95.19 200 MET A N 1
ATOM 1505 C CA . MET A 1 200 ? 21.295 11.561 -21.626 1.00 95.19 200 MET A CA 1
ATOM 1506 C C . MET A 1 200 ? 19.943 11.777 -20.962 1.00 95.19 200 MET A C 1
ATOM 1508 O O . MET A 1 200 ? 19.580 11.096 -20.009 1.00 95.19 200 MET A O 1
ATOM 1512 N N . SER A 1 201 ? 19.187 12.761 -21.452 1.00 96.75 201 SER A N 1
ATOM 1513 C CA . SER A 1 201 ? 17.844 13.065 -20.955 1.00 96.75 201 SER A CA 1
ATOM 1514 C C . SER A 1 201 ? 16.794 12.839 -22.030 1.00 96.75 201 SER A C 1
ATOM 1516 O O . SER A 1 201 ? 16.987 13.222 -23.182 1.00 96.75 201 SER A O 1
ATOM 1518 N N . GLY A 1 202 ? 15.660 12.286 -21.623 1.00 96.19 202 GLY A N 1
ATOM 1519 C CA . GLY A 1 202 ? 14.486 12.084 -22.457 1.00 96.19 202 GLY A CA 1
ATOM 1520 C C . GLY A 1 202 ? 13.222 12.383 -21.664 1.00 96.19 202 GLY A C 1
ATOM 1521 O O . GLY A 1 202 ? 13.217 12.353 -20.434 1.00 96.19 202 GLY A O 1
ATOM 1522 N N . GLN A 1 203 ? 12.147 12.721 -22.365 1.00 96.38 203 GLN A N 1
ATOM 1523 C CA . GLN A 1 203 ? 10.888 13.088 -21.734 1.00 96.38 203 GLN A CA 1
ATOM 1524 C C . GLN A 1 203 ? 9.714 12.731 -22.635 1.00 96.38 203 GLN A C 1
ATOM 1526 O O . GLN A 1 203 ? 9.791 12.867 -23.855 1.00 96.38 203 GLN A O 1
ATOM 1531 N N . VAL A 1 204 ? 8.605 12.354 -22.009 1.00 94.94 204 VAL A N 1
ATOM 1532 C CA . VAL A 1 204 ? 7.295 12.261 -22.645 1.00 94.94 204 VAL A CA 1
ATOM 1533 C C . VAL A 1 204 ? 6.308 13.137 -21.880 1.00 94.94 204 VAL A C 1
ATOM 1535 O O . VAL A 1 204 ? 6.226 13.078 -20.655 1.00 94.94 204 VAL A O 1
ATOM 1538 N N . THR A 1 205 ? 5.561 13.962 -22.613 1.00 95.69 205 THR A N 1
ATOM 1539 C CA . THR A 1 205 ? 4.389 14.675 -22.087 1.00 95.69 205 THR A CA 1
ATOM 1540 C C . THR A 1 205 ? 3.144 14.038 -22.681 1.00 95.69 205 THR A C 1
ATOM 1542 O O . THR A 1 205 ? 3.022 13.933 -23.900 1.00 95.69 205 THR A O 1
ATOM 1545 N N . LEU A 1 206 ? 2.223 13.608 -21.829 1.00 94.50 206 LEU A N 1
ATOM 1546 C CA . LEU A 1 206 ? 0.974 12.953 -22.196 1.00 94.50 206 LEU A CA 1
ATOM 1547 C C . LEU A 1 206 ? -0.107 14.002 -22.481 1.00 94.50 206 LEU A C 1
ATOM 1549 O O . LEU A 1 206 ? -1.137 14.101 -21.819 1.00 94.50 206 LEU A O 1
ATOM 1553 N N . ASP A 1 207 ? 0.143 14.838 -23.482 1.00 94.06 207 ASP A N 1
ATOM 1554 C CA . ASP A 1 207 ? -0.862 15.759 -24.009 1.00 94.06 207 ASP A CA 1
ATOM 1555 C C . ASP A 1 207 ? -1.894 15.031 -24.897 1.00 94.06 207 ASP A C 1
ATOM 1557 O O . ASP A 1 207 ? -1.858 13.812 -25.070 1.00 94.06 207 ASP A O 1
ATOM 1561 N N . ALA A 1 208 ? -2.831 15.777 -25.488 1.00 92.06 208 ALA A N 1
ATOM 1562 C CA . ALA A 1 208 ? -3.868 15.201 -26.345 1.00 92.06 208 ALA A CA 1
ATOM 1563 C C . ALA A 1 208 ? -3.315 14.483 -27.598 1.00 92.06 208 ALA A C 1
ATOM 1565 O O . ALA A 1 208 ? -3.952 13.557 -28.105 1.00 92.06 208 ALA A O 1
ATOM 1566 N N . ALA A 1 209 ? -2.147 14.884 -28.112 1.00 93.50 209 ALA A N 1
ATOM 1567 C CA . ALA A 1 209 ? -1.528 14.243 -29.271 1.00 93.50 209 ALA A CA 1
ATOM 1568 C C . ALA A 1 209 ? -0.839 12.928 -28.874 1.00 93.50 209 ALA A C 1
ATOM 1570 O O . ALA A 1 209 ? -1.001 11.904 -29.549 1.00 93.50 209 ALA A O 1
ATOM 1571 N N . ALA A 1 210 ? -0.129 12.928 -27.744 1.00 92.81 210 ALA A N 1
ATOM 1572 C CA . ALA A 1 210 ? 0.412 11.717 -27.140 1.00 92.81 210 ALA A CA 1
ATOM 1573 C C . ALA A 1 210 ? -0.709 10.735 -26.763 1.00 92.81 210 ALA A C 1
ATOM 1575 O O . ALA A 1 210 ? -0.599 9.545 -27.050 1.00 92.81 210 ALA A O 1
ATOM 1576 N N . ALA A 1 211 ? -1.832 11.225 -26.231 1.00 92.94 211 ALA A N 1
ATOM 1577 C CA . ALA A 1 211 ? -3.004 10.404 -25.943 1.00 92.94 211 ALA A CA 1
ATOM 1578 C C . ALA A 1 211 ? -3.532 9.679 -27.182 1.00 92.94 211 ALA A C 1
ATOM 1580 O O . ALA A 1 211 ? -3.781 8.478 -27.125 1.00 92.94 211 ALA A O 1
ATOM 1581 N N . ALA A 1 212 ? -3.628 10.357 -28.329 1.00 93.06 212 ALA A N 1
ATOM 1582 C CA . ALA A 1 212 ? -4.031 9.712 -29.579 1.00 93.06 212 ALA A CA 1
ATOM 1583 C C . ALA A 1 212 ? -3.030 8.633 -30.040 1.00 93.06 212 ALA A C 1
ATOM 1585 O O . ALA A 1 212 ? -3.435 7.603 -30.575 1.00 93.06 212 ALA A O 1
ATOM 1586 N N . THR A 1 213 ? -1.733 8.851 -29.804 1.00 92.62 213 THR A N 1
ATOM 1587 C CA . THR A 1 213 ? -0.655 7.921 -30.186 1.00 92.62 213 THR A CA 1
ATOM 1588 C C . THR A 1 213 ? -0.644 6.675 -29.300 1.00 92.62 213 THR A C 1
ATOM 1590 O O . THR A 1 213 ? -0.534 5.548 -29.787 1.00 92.62 213 THR A O 1
ATOM 1593 N N . PHE A 1 214 ? -0.796 6.867 -27.991 1.00 93.75 214 PHE A N 1
ATOM 1594 C CA . PHE A 1 214 ? -0.738 5.796 -27.003 1.00 93.75 214 PHE A CA 1
ATOM 1595 C C . PHE A 1 214 ? -2.108 5.181 -26.695 1.00 93.75 214 PHE A C 1
ATOM 1597 O O . PHE A 1 214 ? -2.163 4.126 -26.070 1.00 93.75 214 PHE A O 1
ATOM 1604 N N . GLY A 1 215 ? -3.200 5.742 -27.223 1.00 91.75 215 GLY A N 1
ATOM 1605 C CA . GLY A 1 215 ? -4.565 5.264 -26.992 1.00 91.75 215 GLY A CA 1
ATOM 1606 C C . GLY A 1 215 ? -5.087 5.604 -25.595 1.00 91.75 215 GLY A C 1
ATOM 1607 O O . GLY A 1 215 ? -5.801 4.801 -24.998 1.00 91.75 215 GLY A O 1
ATOM 1608 N N . LEU A 1 216 ? -4.701 6.768 -25.068 1.00 90.62 216 LEU A N 1
ATOM 1609 C CA . LEU A 1 216 ? -5.079 7.222 -23.734 1.00 90.62 216 LEU A CA 1
ATOM 1610 C C . LEU A 1 216 ? -6.435 7.930 -23.762 1.00 90.62 216 LEU A C 1
ATOM 1612 O O . LEU A 1 216 ? -6.734 8.706 -24.669 1.00 90.62 216 LEU A O 1
ATOM 1616 N N . THR A 1 217 ? -7.248 7.672 -22.746 1.00 86.56 217 THR A N 1
ATOM 1617 C CA . THR A 1 217 ? -8.562 8.280 -22.527 1.00 86.56 217 THR A CA 1
ATOM 1618 C C . THR A 1 217 ? -8.595 8.862 -21.124 1.00 86.56 217 THR A C 1
ATOM 1620 O O . THR A 1 217 ? -8.165 8.211 -20.175 1.00 86.56 217 THR A O 1
ATOM 1623 N N . VAL A 1 218 ? -9.064 10.104 -20.994 1.00 85.44 218 VAL A N 1
ATOM 1624 C CA . VAL A 1 218 ? -9.098 10.804 -19.702 1.00 85.44 218 VAL A CA 1
ATOM 1625 C C . VAL A 1 218 ? -9.948 10.023 -18.692 1.00 85.44 218 VAL A C 1
ATOM 1627 O O . VAL A 1 218 ? -11.029 9.545 -19.037 1.00 85.44 218 VAL A O 1
ATOM 1630 N N . GLY A 1 219 ? -9.454 9.896 -17.460 1.00 73.94 219 GLY A N 1
ATOM 1631 C CA . GLY A 1 219 ? -10.075 9.140 -16.369 1.00 73.94 219 GLY A CA 1
ATOM 1632 C C . GLY A 1 219 ? -9.840 7.626 -16.427 1.00 73.94 219 GLY A C 1
ATOM 1633 O O . GLY A 1 219 ? -10.466 6.885 -15.676 1.00 73.94 219 GLY A O 1
ATOM 1634 N N . GLN A 1 220 ? -8.993 7.135 -17.338 1.00 73.50 220 GLN A N 1
ATOM 1635 C CA . GLN A 1 220 ? -8.547 5.736 -17.370 1.00 73.50 220 GLN A CA 1
ATOM 1636 C C . GLN A 1 220 ? -7.127 5.612 -16.814 1.00 73.50 220 GLN A C 1
ATOM 1638 O O . GLN A 1 220 ? -6.351 6.565 -16.875 1.00 73.50 220 GLN A O 1
ATOM 1643 N N . VAL A 1 221 ? -6.778 4.435 -16.291 1.00 74.50 221 VAL A N 1
ATOM 1644 C CA . VAL A 1 221 ? -5.444 4.163 -15.737 1.00 74.50 221 VAL A CA 1
ATOM 1645 C C . VAL A 1 221 ? -4.568 3.468 -16.768 1.00 74.50 221 VAL A C 1
ATOM 1647 O O . VAL A 1 221 ? -5.011 2.555 -17.465 1.00 74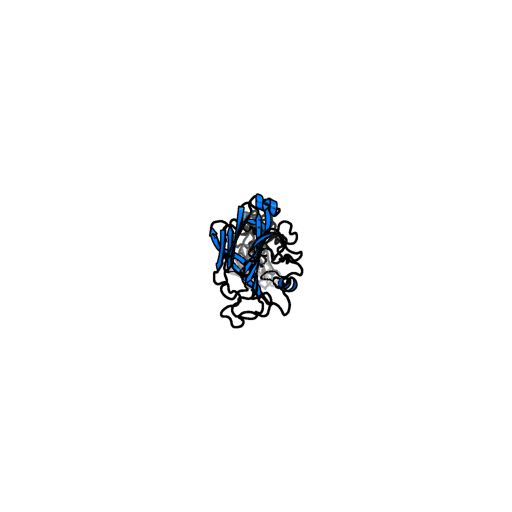.50 221 VAL A O 1
ATOM 1650 N N . TYR A 1 222 ? -3.309 3.887 -16.837 1.00 81.62 222 TYR A N 1
ATOM 1651 C CA . TYR A 1 222 ? -2.316 3.332 -17.745 1.00 81.62 222 TYR A CA 1
ATOM 1652 C C . TYR A 1 222 ? -1.016 3.023 -17.013 1.00 81.62 222 TYR A C 1
ATOM 1654 O O . TYR A 1 222 ? -0.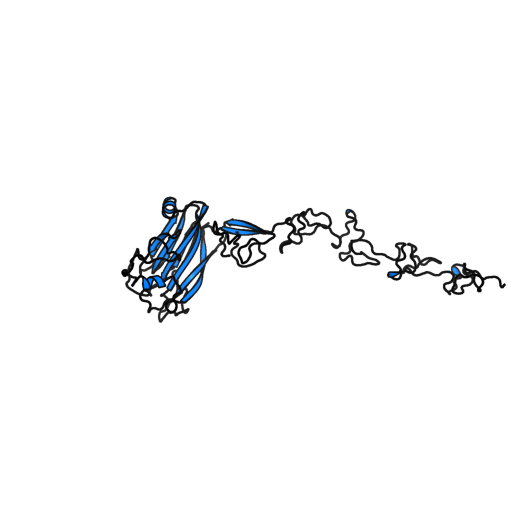701 3.615 -15.983 1.00 81.62 222 TYR A O 1
ATOM 1662 N N . GLU A 1 223 ? -0.252 2.088 -17.571 1.00 85.19 223 GLU A N 1
ATOM 1663 C CA . GLU A 1 223 ? 1.101 1.789 -17.113 1.00 85.19 223 GLU A CA 1
ATOM 1664 C C . GLU A 1 223 ? 2.114 2.712 -17.792 1.00 85.19 223 GLU A C 1
ATOM 1666 O O . GLU A 1 223 ? 2.062 2.943 -19.006 1.00 85.19 223 GLU A O 1
ATOM 1671 N N . ILE A 1 224 ? 3.097 3.124 -17.005 1.00 91.25 224 ILE A N 1
ATOM 1672 C CA . ILE A 1 224 ? 4.417 3.522 -17.454 1.00 91.25 224 ILE A CA 1
ATOM 1673 C C . ILE A 1 224 ? 5.433 2.521 -16.917 1.00 91.25 224 ILE A C 1
ATOM 1675 O O . ILE A 1 224 ? 5.421 2.175 -15.739 1.00 91.25 224 ILE A O 1
ATOM 1679 N N . VAL A 1 225 ? 6.346 2.080 -17.772 1.00 94.12 225 VAL A N 1
ATOM 1680 C CA . VAL A 1 225 ? 7.489 1.270 -17.352 1.00 94.12 225 VAL A CA 1
ATOM 1681 C C . VAL A 1 225 ? 8.775 1.868 -17.893 1.00 94.12 225 VAL A C 1
ATOM 1683 O O . VAL A 1 225 ? 8.851 2.245 -19.064 1.00 94.12 225 VAL A O 1
ATOM 1686 N N . VAL A 1 226 ? 9.772 1.957 -17.019 1.00 97.50 226 VAL A N 1
ATOM 1687 C CA . VAL A 1 226 ? 11.131 2.386 -17.333 1.00 97.50 226 VAL A CA 1
ATOM 1688 C C . VAL A 1 226 ? 12.035 1.168 -17.260 1.00 97.50 226 VAL A C 1
ATOM 1690 O O . VAL A 1 226 ? 12.098 0.488 -16.235 1.00 97.50 226 VAL A O 1
ATOM 1693 N N . PHE A 1 227 ? 12.731 0.912 -18.357 1.00 98.12 227 PHE A N 1
ATOM 1694 C CA . PHE A 1 227 ? 13.803 -0.063 -18.451 1.00 98.12 227 PHE A CA 1
ATOM 1695 C C . PHE A 1 227 ? 15.107 0.696 -18.631 1.00 98.12 227 PHE A C 1
ATOM 1697 O O . PHE A 1 227 ? 15.192 1.545 -19.516 1.00 98.12 227 PHE A O 1
ATOM 1704 N N . GLN A 1 228 ? 16.103 0.396 -17.807 1.00 97.50 228 GLN A N 1
ATOM 1705 C CA . GLN A 1 228 ? 17.444 0.947 -17.957 1.00 97.50 228 GLN A CA 1
ATOM 1706 C C . GLN A 1 228 ? 18.480 -0.176 -17.889 1.00 97.50 228 GLN A C 1
ATOM 1708 O O . GLN A 1 228 ? 18.215 -1.238 -17.315 1.00 97.50 228 GLN A O 1
ATOM 1713 N N . ALA A 1 229 ? 19.611 0.010 -18.557 1.00 96.50 229 ALA A N 1
ATOM 1714 C CA . ALA A 1 229 ? 20.779 -0.848 -18.429 1.00 96.50 229 ALA A CA 1
ATOM 1715 C C . ALA A 1 229 ? 21.994 0.027 -18.128 1.00 96.50 229 ALA A C 1
ATOM 1717 O O . ALA A 1 229 ? 22.320 0.919 -18.905 1.00 96.50 229 ALA A O 1
ATOM 1718 N N . GLU A 1 230 ? 22.630 -0.228 -16.990 1.00 94.94 230 GLU A N 1
ATOM 1719 C CA . GLU A 1 230 ? 23.967 0.263 -16.694 1.00 94.94 230 GLU A CA 1
ATOM 1720 C C . GLU A 1 230 ? 24.937 -0.794 -17.194 1.00 94.94 230 GLU A C 1
ATOM 1722 O O . GLU A 1 230 ? 24.785 -1.978 -16.866 1.00 94.94 230 GLU A O 1
ATOM 1727 N N . ARG A 1 231 ? 25.879 -0.387 -18.041 1.00 92.06 231 ARG A N 1
ATOM 1728 C CA . ARG A 1 231 ? 26.824 -1.323 -18.642 1.00 92.06 231 ARG A CA 1
ATOM 1729 C C . ARG A 1 231 ? 28.149 -0.687 -19.047 1.00 92.06 231 ARG A C 1
ATOM 1731 O O . ARG A 1 231 ? 28.890 -1.327 -19.800 1.00 92.06 231 ARG A O 1
ATOM 1738 N N . HIS A 1 232 ? 28.470 0.510 -18.541 1.00 91.12 232 HIS A N 1
ATOM 1739 C CA . HIS A 1 232 ? 29.752 1.162 -18.777 1.00 91.12 232 HIS A CA 1
ATOM 1740 C C . HIS A 1 232 ? 30.408 1.716 -17.505 1.00 91.12 232 HIS A C 1
ATOM 1742 O O . HIS A 1 232 ? 29.875 2.520 -16.752 1.00 91.12 232 HIS A O 1
ATOM 1748 N N . THR A 1 233 ? 31.671 1.360 -17.311 1.00 89.88 233 THR A N 1
ATOM 1749 C CA . THR A 1 233 ? 32.459 1.517 -16.077 1.00 89.88 233 THR A CA 1
ATOM 1750 C C . THR A 1 233 ? 32.937 2.937 -15.743 1.00 89.88 233 THR A C 1
ATOM 1752 O O . THR A 1 233 ? 33.890 3.110 -14.978 1.00 89.88 233 THR A O 1
ATOM 1755 N N . THR A 1 234 ? 32.313 3.984 -16.293 1.00 88.12 234 THR A N 1
ATOM 1756 C CA . THR A 1 234 ? 32.753 5.376 -16.059 1.00 88.12 234 THR A CA 1
ATOM 1757 C C . THR A 1 234 ? 31.854 6.161 -15.112 1.00 88.12 234 THR A C 1
ATOM 1759 O O . THR A 1 234 ? 32.372 6.905 -14.277 1.00 88.12 234 THR A O 1
ATOM 1762 N N . GLN A 1 235 ? 30.536 6.016 -15.214 1.00 91.56 235 GLN A N 1
ATOM 1763 C CA . GLN A 1 235 ? 29.555 6.756 -14.419 1.00 91.56 235 GLN A CA 1
ATOM 1764 C C . GLN A 1 235 ? 28.213 6.022 -14.427 1.00 91.56 235 GLN A C 1
ATOM 1766 O O . GLN A 1 235 ? 27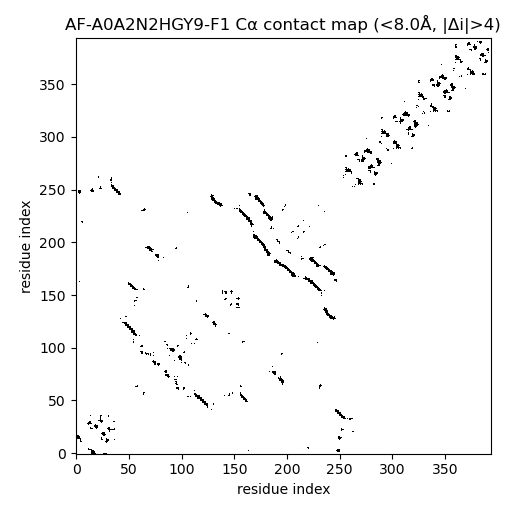.955 5.292 -15.369 1.00 91.56 235 GLN A O 1
ATOM 1771 N N . SER A 1 236 ? 27.391 6.237 -13.393 1.00 94.94 236 SER A N 1
ATOM 1772 C CA . SER A 1 236 ? 26.005 5.759 -13.360 1.00 94.94 236 SER A CA 1
ATOM 1773 C C . SER A 1 236 ? 25.077 6.799 -12.738 1.00 94.94 236 SER A C 1
ATOM 1775 O O . SER A 1 236 ? 25.267 7.242 -11.598 1.00 94.94 236 SER A O 1
ATOM 1777 N N . ASN A 1 237 ? 24.070 7.205 -13.498 1.00 95.75 237 ASN A N 1
ATOM 1778 C CA . ASN A 1 237 ? 23.132 8.273 -13.218 1.00 95.75 237 ASN A CA 1
ATOM 1779 C C . ASN A 1 237 ? 21.710 7.745 -13.378 1.00 95.75 237 ASN A C 1
ATOM 1781 O O . ASN A 1 237 ? 21.338 7.181 -14.403 1.00 95.75 237 ASN A O 1
ATOM 1785 N N . TYR A 1 238 ? 20.874 8.025 -12.387 1.00 97.19 238 TYR A N 1
ATOM 1786 C CA . TYR A 1 238 ? 19.466 7.668 -12.415 1.00 97.19 238 TYR A CA 1
ATOM 1787 C C . TYR A 1 238 ? 18.638 8.815 -11.853 1.00 97.19 238 TYR A C 1
ATOM 1789 O O . TYR A 1 238 ? 18.589 9.059 -10.642 1.00 97.19 238 TYR A O 1
ATOM 1797 N N . ARG A 1 239 ? 17.958 9.538 -12.740 1.00 97.12 239 ARG A N 1
ATOM 1798 C CA . ARG A 1 239 ? 16.999 10.574 -12.363 1.00 97.12 239 ARG A CA 1
ATOM 1799 C C . ARG A 1 239 ? 15.680 10.349 -13.077 1.00 97.12 239 ARG A C 1
ATOM 1801 O O . ARG A 1 239 ? 15.607 10.490 -14.291 1.00 97.12 239 ARG A O 1
ATOM 1808 N N . LEU A 1 240 ? 14.629 10.095 -12.308 1.00 95.88 240 LEU A N 1
ATOM 1809 C CA . LEU A 1 240 ? 13.260 9.961 -12.793 1.00 95.88 240 LEU A CA 1
ATOM 1810 C C . LEU A 1 240 ? 12.405 11.044 -12.138 1.00 95.88 240 LEU A C 1
ATOM 1812 O O . LEU A 1 240 ? 12.372 11.163 -10.915 1.00 95.88 240 LEU A O 1
ATOM 1816 N N . THR A 1 241 ? 11.744 11.855 -12.958 1.00 94.56 241 THR A N 1
ATOM 1817 C CA . THR A 1 241 ? 10.789 12.877 -12.520 1.00 94.56 241 THR A CA 1
ATOM 1818 C C . THR A 1 241 ? 9.418 12.551 -13.085 1.00 94.56 241 THR A C 1
ATOM 1820 O O . THR A 1 241 ? 9.277 12.326 -14.288 1.00 94.56 241 THR A O 1
ATOM 1823 N N . LEU A 1 242 ? 8.427 12.527 -12.203 1.00 91.25 242 LEU A N 1
ATOM 1824 C CA . LEU A 1 242 ? 7.026 12.278 -12.493 1.00 91.25 242 LEU A CA 1
ATOM 1825 C C . LEU A 1 242 ? 6.246 13.541 -12.123 1.00 91.25 242 LEU A C 1
ATOM 1827 O O . LEU A 1 242 ? 6.098 13.836 -10.941 1.00 91.25 242 LEU A O 1
ATOM 1831 N N . SER A 1 243 ? 5.742 14.271 -13.115 1.00 89.88 243 SER A N 1
ATOM 1832 C CA . SER A 1 243 ? 4.947 15.489 -12.924 1.00 89.88 243 SER A CA 1
ATOM 1833 C C . SER A 1 243 ? 3.473 15.252 -13.288 1.00 89.88 243 SER A C 1
ATOM 1835 O O . SER A 1 243 ? 3.158 14.653 -14.316 1.00 89.88 243 SER A O 1
ATOM 1837 N N . ASN A 1 244 ? 2.568 15.747 -12.442 1.00 83.25 244 ASN A N 1
ATOM 1838 C CA . ASN A 1 244 ? 1.111 15.537 -12.446 1.00 83.25 244 ASN A CA 1
ATOM 1839 C C . ASN A 1 244 ? 0.641 14.086 -12.238 1.00 83.25 244 ASN A C 1
ATOM 1841 O O . ASN A 1 244 ? -0.533 13.778 -12.443 1.00 83.25 244 ASN A O 1
ATOM 1845 N N . PHE A 1 245 ? 1.518 13.206 -11.763 1.00 73.12 245 PHE A N 1
ATOM 1846 C CA . PHE A 1 245 ? 1.171 11.832 -11.426 1.00 73.12 245 PHE A CA 1
ATOM 1847 C C . PHE A 1 245 ? 0.639 11.768 -9.992 1.00 73.12 245 PHE A C 1
ATOM 1849 O O . PHE A 1 245 ? 1.395 11.681 -9.027 1.00 73.12 245 PHE A O 1
ATOM 1856 N N . ASN A 1 246 ? -0.681 11.872 -9.848 1.00 66.81 246 ASN A N 1
ATOM 1857 C CA . ASN A 1 246 ? -1.346 11.652 -8.567 1.00 66.81 246 ASN A CA 1
ATOM 1858 C C . ASN A 1 246 ? -1.744 10.175 -8.468 1.00 66.81 246 ASN A C 1
ATOM 1860 O O . ASN A 1 246 ? -2.511 9.705 -9.308 1.00 66.81 246 ASN A O 1
ATOM 1864 N N . SER A 1 247 ? -1.270 9.459 -7.450 1.00 61.97 247 SER A N 1
ATOM 1865 C CA . SER A 1 247 ? -1.777 8.123 -7.121 1.00 61.97 247 SER A CA 1
ATOM 1866 C C . SER A 1 247 ? -3.150 8.216 -6.445 1.00 61.97 247 SER A C 1
ATOM 1868 O O . SER A 1 247 ? -3.472 9.204 -5.779 1.00 61.97 247 SER A O 1
ATOM 1870 N N . VAL A 1 248 ? -3.982 7.197 -6.646 1.00 60.34 248 VAL A N 1
ATOM 1871 C CA . VAL A 1 248 ? -5.279 7.038 -5.981 1.00 60.34 248 VAL A CA 1
ATOM 1872 C C . VAL A 1 248 ? -5.210 5.718 -5.235 1.00 60.34 248 VAL A C 1
ATOM 1874 O O . VAL A 1 248 ? -5.120 4.676 -5.876 1.00 60.34 248 VAL A O 1
ATOM 1877 N N . LYS A 1 249 ? -5.229 5.777 -3.905 1.00 73.06 249 LYS A N 1
ATOM 1878 C CA . LYS A 1 249 ? -5.313 4.591 -3.050 1.00 73.06 249 LYS A CA 1
ATOM 1879 C C . LYS A 1 249 ? -6.731 4.447 -2.525 1.00 73.06 249 LYS A C 1
ATOM 1881 O O . LYS A 1 249 ? -7.482 5.420 -2.489 1.00 73.06 249 LYS A O 1
ATOM 1886 N N . SER A 1 250 ? -7.103 3.262 -2.077 1.00 76.12 250 SER A N 1
ATOM 1887 C CA . SER A 1 250 ? -8.303 3.118 -1.262 1.00 76.12 250 SER A CA 1
ATOM 1888 C C . SER A 1 250 ? -8.062 3.716 0.107 1.00 76.12 250 SER A C 1
ATOM 1890 O O . SER A 1 250 ? -7.062 3.430 0.760 1.00 76.12 250 SER A O 1
ATOM 1892 N N . LYS A 1 251 ? -9.007 4.527 0.559 1.00 83.00 251 LYS A N 1
ATOM 1893 C CA . LYS A 1 251 ? -9.198 4.743 1.982 1.00 83.00 251 LYS A CA 1
ATOM 1894 C C . LYS A 1 251 ? -10.428 3.975 2.402 1.00 83.00 251 LYS A C 1
ATOM 1896 O O . LYS A 1 251 ? -11.494 4.150 1.812 1.00 83.00 251 LYS A O 1
ATOM 1901 N N . CYS A 1 252 ? -10.251 3.146 3.415 1.00 86.75 252 CYS A N 1
ATOM 1902 C CA . CYS A 1 252 ? -11.323 2.393 4.021 1.00 86.75 252 CYS A CA 1
ATOM 1903 C C . CYS A 1 252 ? -11.699 3.045 5.348 1.00 86.75 252 CYS A C 1
ATOM 1905 O O . CYS A 1 252 ? -10.850 3.260 6.211 1.00 86.75 252 CYS A O 1
ATOM 1907 N N . ASP A 1 253 ? -12.974 3.389 5.476 1.00 88.38 253 ASP A N 1
ATOM 1908 C CA . ASP A 1 253 ? -13.567 3.900 6.703 1.00 88.38 253 ASP A CA 1
ATOM 1909 C C . ASP A 1 253 ? -14.504 2.819 7.261 1.00 88.38 253 ASP A C 1
ATOM 1911 O O . ASP A 1 253 ? -15.191 2.125 6.507 1.00 88.38 253 ASP A O 1
ATOM 1915 N N . TRP A 1 254 ? -14.508 2.650 8.582 1.00 89.81 254 TRP A N 1
ATOM 1916 C CA . TRP A 1 254 ? -15.413 1.724 9.262 1.00 89.81 254 TRP A CA 1
ATOM 1917 C C . TRP A 1 254 ? -16.848 2.277 9.258 1.00 89.81 254 TRP A C 1
ATOM 1919 O O . TRP A 1 254 ? -17.062 3.494 9.213 1.00 89.81 254 TRP A O 1
ATOM 1929 N N . LEU A 1 255 ? -17.834 1.383 9.263 1.00 90.38 255 LEU A N 1
ATOM 1930 C CA . LEU A 1 255 ? -19.255 1.702 9.175 1.00 90.38 255 LEU A CA 1
ATOM 1931 C C . LEU A 1 255 ? -19.921 1.529 10.534 1.00 90.38 255 LEU A C 1
ATOM 1933 O O . LEU A 1 255 ? -19.962 0.428 11.046 1.00 90.38 255 LEU A O 1
ATOM 1937 N N . CYS A 1 256 ? -20.512 2.602 11.055 1.00 91.69 256 CYS A N 1
ATOM 1938 C CA . CYS A 1 256 ? -21.412 2.512 12.200 1.00 91.69 256 CYS A CA 1
ATOM 1939 C C . CYS A 1 256 ? -22.857 2.321 11.726 1.00 91.69 256 CYS A C 1
ATOM 1941 O O . CYS A 1 256 ? -23.361 3.156 10.964 1.00 91.69 256 CYS A O 1
ATOM 1943 N N . GLY A 1 257 ? -23.546 1.293 12.222 1.00 90.62 257 GLY A N 1
ATOM 1944 C CA . GLY A 1 257 ? -24.953 1.010 11.912 1.00 90.62 257 GLY A CA 1
ATOM 1945 C C . GLY A 1 257 ? -25.185 -0.144 10.957 1.00 90.62 257 GLY A C 1
ATOM 1946 O O . GLY A 1 257 ? -26.283 -0.249 10.411 1.00 90.62 257 GLY A O 1
ATOM 1947 N N . ASP A 1 258 ? -24.194 -1.004 10.746 1.00 91.75 258 ASP A N 1
ATOM 1948 C CA . ASP A 1 258 ? -24.353 -2.219 9.948 1.00 91.75 2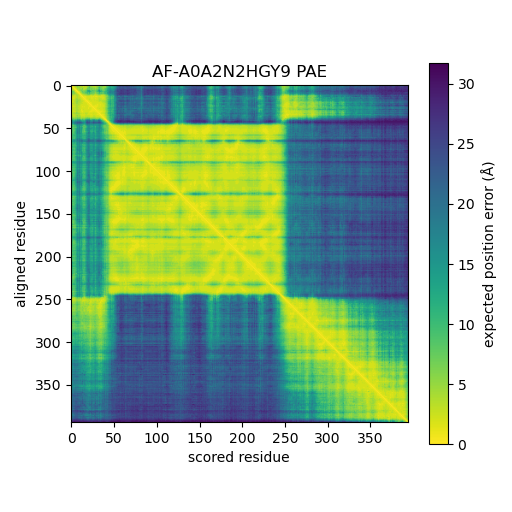58 ASP A CA 1
ATOM 1949 C C . ASP A 1 258 ? -24.526 -3.486 10.808 1.00 91.75 258 ASP A C 1
ATOM 1951 O O . ASP A 1 258 ? -24.833 -4.559 10.278 1.00 91.75 258 ASP A O 1
ATOM 1955 N N . GLY A 1 259 ? -24.418 -3.347 12.134 1.00 91.31 259 GLY A N 1
ATOM 1956 C CA . GLY A 1 259 ? -24.572 -4.434 13.097 1.00 91.31 259 GLY A CA 1
ATOM 1957 C C . GLY A 1 259 ? -23.338 -5.334 13.207 1.00 91.31 259 GLY A C 1
ATOM 1958 O O . GLY A 1 259 ? -23.441 -6.446 13.739 1.00 91.31 259 GLY A O 1
ATOM 1959 N N . ILE A 1 260 ? -22.184 -4.896 12.696 1.00 90.38 260 ILE A N 1
ATOM 1960 C CA . ILE A 1 260 ? -20.903 -5.596 12.786 1.00 90.38 260 ILE A CA 1
ATOM 1961 C C . ILE A 1 260 ? -19.965 -4.786 13.676 1.00 90.38 260 ILE A C 1
ATOM 1963 O O . ILE A 1 260 ? -19.554 -3.694 13.330 1.00 90.38 260 ILE A O 1
ATOM 1967 N N . VAL A 1 261 ? -19.538 -5.359 14.804 1.00 91.62 261 VAL A N 1
ATOM 1968 C CA . VAL A 1 261 ? -18.576 -4.686 15.691 1.00 91.62 261 VAL A CA 1
ATOM 1969 C C . VAL A 1 261 ? -17.152 -4.878 15.172 1.00 91.62 261 VAL A C 1
ATOM 1971 O O . VAL A 1 261 ? -16.566 -5.957 15.314 1.00 91.62 261 VAL A O 1
ATOM 1974 N N . THR A 1 262 ? -16.575 -3.827 14.597 1.00 89.88 262 THR A N 1
ATOM 1975 C CA . THR A 1 262 ? -15.158 -3.782 14.218 1.00 89.88 262 THR A CA 1
ATOM 1976 C C . THR A 1 262 ? -14.262 -3.438 15.416 1.00 89.88 262 THR A C 1
ATOM 1978 O O . THR A 1 262 ? -14.720 -3.053 16.490 1.00 89.88 262 THR A O 1
ATOM 1981 N N . LYS A 1 263 ? -12.932 -3.520 15.250 1.00 89.56 263 LYS A N 1
ATOM 1982 C CA . LYS A 1 263 ? -11.975 -3.127 16.309 1.00 89.56 263 LYS A CA 1
ATOM 1983 C C . LYS A 1 263 ? -12.014 -1.630 16.657 1.00 89.56 263 LYS A C 1
ATOM 1985 O O . LYS A 1 263 ? -11.384 -1.221 17.630 1.00 89.56 263 LYS A O 1
ATOM 1990 N N . TYR A 1 264 ? -12.670 -0.823 15.824 1.00 89.56 264 TYR A N 1
ATOM 1991 C CA . TYR A 1 264 ? -12.809 0.617 16.007 1.00 89.56 264 TYR A CA 1
ATOM 1992 C C . TYR A 1 264 ? -14.100 0.988 16.747 1.00 89.56 264 TYR A C 1
ATOM 1994 O O . TYR A 1 264 ? -14.295 2.163 17.045 1.00 89.56 264 TYR A O 1
ATOM 2002 N N . GLU A 1 265 ? -14.944 0.010 17.082 1.00 92.50 265 GLU A N 1
ATOM 2003 C CA . GLU A 1 265 ? -16.258 0.209 17.687 1.00 92.50 265 GLU A CA 1
ATOM 2004 C C . GLU A 1 265 ? -16.333 -0.427 19.070 1.00 92.50 265 GLU A C 1
ATOM 2006 O O . GLU A 1 265 ? -15.827 -1.522 19.315 1.00 92.50 265 GLU A O 1
ATOM 2011 N N . ALA A 1 266 ? -16.997 0.264 19.994 1.00 92.31 266 ALA A N 1
ATOM 2012 C CA . ALA A 1 266 ? -17.323 -0.307 21.295 1.00 92.31 266 ALA A CA 1
ATOM 2013 C C . ALA A 1 266 ? -18.541 -1.237 21.198 1.00 92.31 266 ALA A C 1
ATOM 2015 O O . ALA A 1 266 ? -18.661 -2.198 21.965 1.00 92.31 266 ALA A O 1
ATOM 2016 N N . CYS A 1 267 ? -19.460 -0.931 20.280 1.00 92.69 267 CYS A N 1
ATOM 2017 C CA . CYS A 1 267 ? -20.630 -1.732 19.957 1.00 92.69 267 CYS A CA 1
ATOM 2018 C C . CYS A 1 267 ? -21.280 -1.234 18.653 1.00 92.69 267 CYS A C 1
ATOM 2020 O O . CYS A 1 267 ? -21.090 -0.078 18.292 1.00 92.69 267 CYS A O 1
ATOM 2022 N N . ASP A 1 268 ? -22.072 -2.085 18.004 1.00 93.50 268 ASP A N 1
ATOM 2023 C CA . ASP A 1 268 ? -22.963 -1.735 16.895 1.00 93.50 268 ASP A CA 1
ATOM 2024 C C . ASP A 1 268 ? -24.138 -2.726 16.905 1.00 93.50 268 ASP A C 1
ATOM 2026 O O . ASP A 1 268 ? -23.933 -3.939 16.809 1.00 93.50 268 ASP A O 1
ATOM 2030 N N . ASP A 1 269 ? -25.360 -2.229 17.083 1.00 93.12 269 ASP A N 1
ATOM 2031 C CA . ASP A 1 269 ? -26.588 -3.036 17.033 1.00 93.12 269 ASP A CA 1
ATOM 2032 C C . ASP A 1 269 ? -27.428 -2.786 15.767 1.00 93.12 269 ASP A C 1
ATOM 2034 O O . ASP A 1 269 ? -28.550 -3.286 15.642 1.00 93.12 269 ASP A O 1
ATOM 2038 N N . GLY A 1 270 ? -26.882 -2.026 14.815 1.00 92.06 270 GLY A N 1
ATOM 2039 C CA . GLY A 1 270 ? -27.507 -1.645 13.552 1.00 92.06 270 GLY A CA 1
ATOM 2040 C C . GLY A 1 270 ? -28.506 -0.488 13.657 1.00 92.06 270 GLY A C 1
ATOM 2041 O O . GLY A 1 270 ? -28.866 0.096 12.635 1.00 92.06 270 GLY A O 1
ATOM 2042 N N . VAL A 1 271 ? -28.965 -0.133 14.861 1.00 93.88 271 VAL A N 1
ATOM 2043 C CA . VAL A 1 271 ? -29.912 0.972 15.086 1.00 93.88 271 VAL A CA 1
ATOM 2044 C C . VAL A 1 271 ? -29.186 2.179 15.671 1.00 93.88 271 VAL A C 1
ATOM 2046 O O . VAL A 1 271 ? -29.358 3.294 15.177 1.00 93.88 271 VAL A O 1
ATOM 2049 N N . ASN A 1 272 ? -28.350 1.944 16.682 1.00 90.81 272 ASN A N 1
ATOM 2050 C CA . ASN A 1 272 ? -27.471 2.909 17.335 1.00 90.81 272 ASN A CA 1
ATOM 2051 C C . ASN A 1 272 ? -28.182 4.207 17.751 1.00 90.81 272 ASN A C 1
ATOM 2053 O O . ASN A 1 272 ? -27.695 5.315 17.510 1.00 90.81 272 ASN A O 1
ATOM 2057 N N . ASP A 1 273 ? -29.369 4.086 18.341 1.00 93.12 273 ASP A N 1
ATOM 2058 C CA . ASP A 1 273 ? -30.202 5.223 18.744 1.00 93.12 273 ASP A CA 1
ATOM 2059 C C . ASP A 1 273 ? -29.913 5.738 20.163 1.00 93.12 273 ASP A C 1
ATOM 2061 O O . ASP A 1 273 ? -30.484 6.746 20.584 1.00 93.12 273 ASP A O 1
ATOM 2065 N N . GLY A 1 274 ? -29.009 5.080 20.891 1.00 92.56 274 GLY A N 1
ATOM 2066 C CA . GLY A 1 274 ? -28.660 5.401 22.272 1.00 92.56 274 GLY A CA 1
ATOM 2067 C C . GLY A 1 274 ? -29.752 5.051 23.278 1.00 92.56 274 GLY A C 1
ATOM 2068 O O . GLY A 1 274 ? -29.710 5.548 24.404 1.00 92.56 274 GLY A O 1
ATOM 2069 N N . SER A 1 275 ? -30.738 4.240 22.884 1.00 93.19 275 SER A N 1
ATOM 2070 C CA . SER A 1 275 ? -31.753 3.737 23.805 1.00 93.19 275 SER A CA 1
ATOM 2071 C C . SER A 1 275 ? -31.158 2.778 24.844 1.00 93.19 275 SER A C 1
ATOM 2073 O O . SER A 1 275 ? -29.990 2.381 24.787 1.00 93.19 275 SER A O 1
ATOM 2075 N N . TYR A 1 276 ? -31.958 2.432 25.846 1.00 92.88 276 TYR A N 1
ATOM 2076 C CA . TYR A 1 276 ? -31.524 1.554 26.921 1.00 92.88 276 TYR A CA 1
ATOM 2077 C C . TYR A 1 276 ? -31.182 0.145 26.400 1.00 92.88 276 TYR A C 1
ATOM 2079 O O . TYR A 1 276 ? -31.988 -0.496 25.724 1.00 92.88 276 TYR A O 1
ATOM 2087 N N . GLY A 1 277 ? -29.973 -0.335 26.699 1.00 90.81 277 GLY A N 1
ATOM 2088 C CA . GLY A 1 277 ? -29.416 -1.590 26.184 1.00 90.81 277 GLY A CA 1
ATOM 2089 C C . GLY A 1 277 ? -28.895 -1.525 24.741 1.00 90.81 277 GLY A C 1
ATOM 2090 O O . GLY A 1 277 ? -28.391 -2.533 24.243 1.00 90.81 277 GLY A O 1
ATOM 2091 N N . SER A 1 278 ? -29.002 -0.363 24.092 1.00 92.94 278 SER A N 1
ATOM 2092 C CA . SER A 1 278 ? -28.609 -0.107 22.703 1.00 92.94 278 SER A CA 1
ATOM 2093 C C . SER A 1 278 ? -27.251 0.601 22.629 1.00 92.94 278 SER A C 1
ATOM 2095 O O . SER A 1 278 ? -26.626 0.956 23.635 1.00 92.94 278 SER A O 1
ATOM 2097 N N . CYS A 1 279 ? -26.750 0.781 21.419 1.00 94.81 279 CYS A N 1
ATOM 2098 C CA . CYS A 1 279 ? -25.536 1.523 21.118 1.00 94.81 279 CYS A CA 1
ATOM 2099 C C . CYS A 1 279 ? -25.798 3.019 20.936 1.00 94.81 279 CYS A C 1
ATOM 2101 O O . CYS A 1 279 ? -26.826 3.421 20.399 1.00 94.81 279 CYS A O 1
ATOM 2103 N N . MET A 1 280 ? -24.860 3.875 21.357 1.00 93.25 280 MET A N 1
ATOM 2104 C CA . MET A 1 280 ? -24.973 5.314 21.095 1.00 93.25 280 MET A CA 1
ATOM 2105 C C . MET A 1 280 ? -24.758 5.618 19.609 1.00 93.25 280 MET A C 1
ATOM 2107 O O . MET A 1 280 ? -23.986 4.916 18.944 1.00 93.25 280 MET A O 1
ATOM 2111 N N . PRO A 1 281 ? -25.329 6.728 19.100 1.00 93.00 281 PRO A N 1
ATOM 2112 C CA . PRO A 1 281 ? -25.010 7.209 17.766 1.00 93.00 281 PRO A CA 1
ATOM 2113 C C . PRO A 1 281 ? -23.496 7.347 17.585 1.00 93.00 281 PRO A C 1
ATOM 2115 O O . PRO A 1 281 ? -22.820 8.026 18.363 1.00 93.00 281 PRO A O 1
ATOM 2118 N N . GLY A 1 282 ? -22.963 6.697 16.552 1.00 90.00 282 GLY A N 1
ATOM 2119 C CA . GLY A 1 282 ? -21.533 6.694 16.254 1.00 90.00 282 GLY A CA 1
ATOM 2120 C C . GLY A 1 282 ? -20.736 5.528 16.846 1.00 90.00 282 GLY A C 1
ATOM 2121 O O . GLY A 1 282 ? -19.522 5.552 16.691 1.00 90.00 282 GLY A O 1
ATOM 2122 N N . CYS A 1 283 ? -21.358 4.532 17.496 1.00 93.38 283 CYS A N 1
ATOM 2123 C CA . CYS A 1 283 ? -20.765 3.212 17.811 1.00 93.38 283 CYS A CA 1
ATOM 2124 C C . CYS A 1 283 ? -19.505 3.216 18.709 1.00 93.38 283 CYS A C 1
ATOM 2126 O O . CYS A 1 283 ? -18.889 2.186 18.986 1.00 93.38 283 CYS A O 1
ATOM 2128 N N . GLN A 1 284 ? -19.107 4.385 19.215 1.00 93.88 284 GLN A N 1
ATOM 2129 C CA . GLN A 1 284 ? -17.946 4.557 20.094 1.00 93.88 284 GLN A CA 1
ATOM 2130 C C . GLN A 1 284 ? -18.270 4.278 21.564 1.00 93.88 284 GLN A C 1
ATOM 2132 O O . GLN A 1 284 ? -17.365 4.079 22.370 1.00 93.88 284 GLN A O 1
ATOM 2137 N N . LEU A 1 285 ? -19.551 4.299 21.930 1.00 91.00 285 LEU A N 1
ATOM 2138 C CA . LEU A 1 285 ? -20.028 4.122 23.296 1.00 91.00 285 LEU A CA 1
ATOM 2139 C C . LEU A 1 285 ? -21.319 3.303 23.279 1.00 91.00 285 LEU A C 1
ATOM 2141 O O . LEU A 1 285 ? -22.121 3.414 22.351 1.00 91.00 285 LEU A O 1
ATOM 2145 N N . ARG A 1 286 ? -21.540 2.513 24.329 1.00 91.44 286 ARG A N 1
ATOM 2146 C CA . ARG A 1 286 ? -22.863 1.945 24.606 1.00 91.44 286 ARG A CA 1
ATOM 2147 C C . ARG A 1 286 ? -23.775 3.025 25.190 1.00 91.44 286 ARG A C 1
ATOM 2149 O O . ARG A 1 286 ? -23.284 3.961 25.825 1.00 91.44 286 ARG A O 1
ATOM 2156 N N . GLY A 1 287 ? -25.075 2.912 24.923 1.00 91.12 287 GLY A N 1
ATOM 2157 C CA . GLY A 1 287 ? -26.107 3.671 25.629 1.00 91.12 287 GLY A CA 1
ATOM 2158 C C . GLY A 1 287 ? -26.194 3.239 27.096 1.00 91.12 287 GLY A C 1
ATOM 2159 O O . GLY A 1 287 ? -25.369 2.438 27.525 1.00 91.12 287 GLY A O 1
ATOM 2160 N N . PRO A 1 288 ? -27.153 3.758 27.873 1.00 93.19 288 PRO A N 1
ATOM 2161 C CA . PRO A 1 288 ? -27.399 3.297 29.241 1.00 93.19 288 PRO A CA 1
ATOM 2162 C C . PRO A 1 288 ? -27.819 1.820 29.251 1.00 93.19 288 PRO A C 1
ATOM 2164 O O . PRO A 1 288 ? -28.556 1.399 28.357 1.00 93.19 288 PRO A O 1
ATOM 2167 N N . TYR A 1 289 ? -27.339 1.014 30.194 1.00 93.31 289 TYR A N 1
ATOM 2168 C CA . TYR A 1 289 ? -27.741 -0.391 30.319 1.00 93.31 289 TYR A CA 1
ATOM 2169 C C . TYR A 1 289 ? -27.467 -0.944 31.713 1.00 93.31 289 TYR A C 1
ATOM 2171 O O . TYR A 1 289 ? -26.472 -0.596 32.337 1.00 93.31 289 TYR A O 1
ATOM 2179 N N . CYS A 1 290 ? -28.246 -1.958 32.085 1.00 94.62 290 CYS A N 1
ATOM 2180 C CA . CYS A 1 290 ? -28.007 -2.708 33.306 1.00 94.62 290 CYS A CA 1
ATOM 2181 C C . CYS A 1 290 ? -26.599 -3.311 33.391 1.00 94.62 290 CYS A C 1
ATOM 2183 O O . CYS A 1 290 ? -26.263 -4.255 32.663 1.00 94.62 290 CYS A O 1
ATOM 2185 N N . GLY A 1 291 ? -25.813 -2.823 34.347 1.00 92.56 291 GLY A N 1
ATOM 2186 C CA . GLY A 1 291 ? -24.409 -3.169 34.557 1.00 92.56 291 GLY A CA 1
ATOM 2187 C C . GLY A 1 291 ? -23.444 -2.041 34.206 1.00 92.56 291 GLY A C 1
ATOM 2188 O O . GLY A 1 291 ? -22.234 -2.269 34.208 1.00 92.56 291 GLY A O 1
ATOM 2189 N N . ASP A 1 292 ? -23.935 -0.838 33.902 1.00 92.50 292 ASP A N 1
ATOM 2190 C CA . ASP A 1 292 ? -23.093 0.340 33.684 1.00 92.50 292 ASP A CA 1
ATOM 2191 C C . ASP A 1 292 ? -22.756 1.091 34.988 1.00 92.50 292 ASP A C 1
ATOM 2193 O O . ASP A 1 292 ? -21.906 1.990 34.991 1.00 92.50 292 ASP A O 1
ATOM 2197 N N . GLY A 1 293 ? -23.353 0.668 36.109 1.00 93.50 293 GLY A N 1
ATOM 2198 C CA . GLY A 1 293 ? -23.121 1.219 37.442 1.00 93.50 293 GLY A CA 1
ATOM 2199 C C . GLY A 1 293 ? -23.882 2.516 37.713 1.00 93.50 293 GLY A C 1
ATOM 2200 O O . GLY A 1 293 ? -23.561 3.228 38.671 1.00 93.50 293 GLY A O 1
ATOM 2201 N N . VAL A 1 294 ? -24.863 2.853 36.875 1.00 94.06 294 VAL A N 1
ATOM 2202 C CA . VAL A 1 294 ? -25.750 4.001 37.045 1.00 94.06 294 VAL A CA 1
ATOM 2203 C C . VAL A 1 294 ? -27.189 3.509 37.043 1.00 94.06 294 VAL A C 1
ATOM 2205 O O . VAL A 1 294 ? -27.664 3.004 36.047 1.00 94.06 294 VAL A O 1
ATOM 2208 N N . GLN A 1 295 ? -27.940 3.753 38.113 1.00 94.81 295 GLN A N 1
ATOM 2209 C CA . GLN A 1 295 ? -29.346 3.353 38.148 1.00 94.81 295 GLN A CA 1
ATOM 2210 C C . GLN A 1 295 ? -30.227 4.212 37.219 1.00 94.81 295 GLN A C 1
ATOM 2212 O O . GLN A 1 295 ? -30.349 5.429 37.396 1.00 94.81 295 GLN A O 1
ATOM 2217 N N . GLN A 1 296 ? -30.916 3.568 36.282 1.00 95.25 296 GLN A N 1
ATOM 2218 C CA . GLN A 1 296 ? -31.835 4.160 35.311 1.00 95.25 296 GLN A CA 1
ATOM 2219 C C . GLN A 1 296 ? -33.301 3.843 35.641 1.00 95.25 296 GLN A C 1
ATOM 2221 O O . GLN A 1 296 ? -33.977 3.060 34.972 1.00 95.25 296 GLN A O 1
ATOM 2226 N N . GLU A 1 297 ? -33.829 4.519 36.667 1.00 92.50 297 GLU A N 1
ATOM 2227 C CA . GLU A 1 297 ? -35.192 4.307 37.189 1.00 92.50 297 GLU A CA 1
ATOM 2228 C C . GLU A 1 297 ? -36.292 4.384 36.113 1.00 92.50 297 GLU A C 1
ATOM 2230 O O . GLU A 1 297 ? -37.257 3.619 36.143 1.00 92.50 297 GLU A O 1
ATOM 2235 N N . THR A 1 298 ? -36.163 5.292 35.138 1.00 92.44 298 THR A N 1
ATOM 2236 C CA . THR A 1 298 ? -37.170 5.484 34.078 1.00 92.44 298 THR A CA 1
ATOM 2237 C C . THR A 1 298 ? -37.250 4.320 33.096 1.00 92.44 298 THR A C 1
ATOM 2239 O O . THR A 1 298 ? -38.287 4.146 32.459 1.00 92.44 298 THR A O 1
ATOM 2242 N N . GLU A 1 299 ? -36.188 3.522 33.003 1.00 92.38 299 GLU A N 1
ATOM 2243 C CA . GLU A 1 299 ? -36.080 2.346 32.132 1.00 92.38 299 GLU A CA 1
ATOM 2244 C C . GLU A 1 299 ? -36.331 1.035 32.903 1.00 92.38 299 GLU A C 1
ATOM 2246 O O . GLU A 1 299 ? -36.324 -0.053 32.329 1.00 92.38 299 GLU A O 1
ATOM 2251 N N . GLY A 1 300 ? -36.642 1.132 34.203 1.00 90.62 300 GLY A N 1
ATOM 2252 C CA . GLY A 1 300 ? -37.086 0.011 35.033 1.00 90.62 300 GLY A CA 1
ATOM 2253 C C . GLY A 1 300 ? -36.012 -0.624 35.916 1.00 90.62 300 GLY A C 1
ATOM 2254 O O . GLY A 1 300 ? -36.274 -1.692 36.483 1.00 90.62 300 GLY A O 1
ATOM 2255 N N . GLU A 1 301 ? -34.847 0.005 36.066 1.00 95.94 301 GLU A N 1
ATOM 2256 C CA . GLU A 1 301 ? -33.820 -0.427 37.019 1.00 95.94 301 GLU A CA 1
ATOM 2257 C C . GLU A 1 301 ? -34.173 -0.043 38.463 1.00 95.94 301 GLU A C 1
ATOM 2259 O O . GLU A 1 301 ? -34.488 1.108 38.776 1.00 95.94 301 GLU A O 1
ATOM 2264 N N . GLU A 1 302 ? -34.080 -1.011 39.372 1.00 94.69 302 GLU A N 1
ATOM 2265 C CA . GLU A 1 302 ? -34.276 -0.811 40.818 1.00 94.69 302 GLU A CA 1
ATOM 2266 C C . GLU A 1 302 ? -32.952 -0.593 41.562 1.00 94.69 302 GLU A C 1
ATOM 2268 O O . GLU A 1 302 ? -32.940 -0.081 42.680 1.00 94.69 302 GLU A O 1
ATOM 2273 N N . CYS A 1 303 ? -31.847 -0.977 40.932 1.00 94.19 303 CYS A N 1
ATOM 2274 C CA . CYS A 1 303 ? -30.475 -0.820 41.386 1.00 94.19 303 CYS A CA 1
ATOM 2275 C C . CYS A 1 303 ? -29.537 -1.021 40.188 1.00 94.19 303 CYS A C 1
ATOM 2277 O O . CYS A 1 303 ? -29.924 -1.681 39.228 1.00 94.19 303 CYS A O 1
ATOM 2279 N N . ASP A 1 304 ? -28.307 -0.512 40.267 1.00 95.06 304 ASP A N 1
ATOM 2280 C CA . ASP A 1 304 ? -27.207 -0.926 39.390 1.00 95.06 304 ASP A CA 1
ATOM 2281 C C . ASP A 1 304 ? -25.873 -0.684 40.112 1.00 95.06 304 ASP A C 1
ATOM 2283 O O . ASP A 1 304 ? -25.507 0.458 40.399 1.00 95.06 304 ASP A O 1
ATOM 2287 N N . ASP A 1 305 ? -25.164 -1.761 40.456 1.00 93.38 305 ASP A N 1
ATOM 2288 C CA . ASP A 1 305 ? -23.835 -1.695 41.082 1.00 93.38 305 ASP A CA 1
ATOM 2289 C C . ASP A 1 305 ? -22.684 -2.000 40.102 1.00 93.38 305 ASP A C 1
ATOM 2291 O O . ASP A 1 305 ? -21.521 -2.114 40.503 1.00 93.38 305 ASP A O 1
ATOM 2295 N N . GLY A 1 306 ? -23.003 -2.118 38.810 1.00 92.38 306 GLY A N 1
ATOM 2296 C CA . GLY A 1 306 ? -22.094 -2.415 37.707 1.00 92.38 306 GLY A CA 1
ATOM 2297 C C . GLY A 1 306 ? -21.822 -3.906 37.490 1.00 92.38 306 GLY A C 1
ATOM 2298 O O . GLY A 1 306 ? -21.433 -4.307 36.395 1.00 92.38 306 GLY A O 1
ATOM 2299 N N . LEU A 1 307 ? -22.019 -4.760 38.501 1.00 93.00 307 LEU A N 1
ATOM 2300 C CA . LEU A 1 307 ? -21.835 -6.212 38.371 1.00 93.00 307 LEU A CA 1
ATOM 2301 C C . LEU A 1 307 ? -23.174 -6.944 38.334 1.00 93.00 307 LEU A C 1
ATOM 2303 O O . LEU A 1 307 ? -23.333 -7.881 37.552 1.00 93.00 307 LEU A O 1
ATOM 2307 N N . ASN A 1 308 ? -24.119 -6.526 39.176 1.00 91.50 308 ASN A N 1
ATOM 2308 C CA . ASN A 1 308 ? -25.476 -7.053 39.277 1.00 91.50 308 ASN A CA 1
ATOM 2309 C C . ASN A 1 308 ? -25.503 -8.582 39.432 1.00 91.50 308 ASN A C 1
ATOM 2311 O O . ASN A 1 308 ? -26.236 -9.290 38.745 1.00 91.50 308 ASN A O 1
ATOM 2315 N N . LEU A 1 309 ? -24.649 -9.114 40.311 1.00 92.06 309 LEU A N 1
ATOM 2316 C CA . LEU A 1 309 ? -24.531 -10.555 40.582 1.00 92.06 309 LEU A CA 1
ATOM 2317 C C . LEU A 1 309 ? -25.053 -10.954 41.970 1.00 92.06 309 LEU A C 1
ATOM 2319 O O . LEU A 1 309 ? -25.014 -12.138 42.316 1.00 92.06 309 LEU A O 1
ATOM 2323 N N . SER A 1 310 ? -25.519 -10.000 42.778 1.00 90.50 310 SER A N 1
ATOM 2324 C CA . SER A 1 310 ? -25.954 -10.262 44.146 1.00 90.50 310 SER A CA 1
ATOM 2325 C C . SER A 1 310 ? -27.396 -10.748 44.175 1.00 90.50 310 SER A C 1
ATOM 2327 O O . SER A 1 310 ? -28.338 -9.974 44.073 1.00 90.50 310 SER A O 1
ATOM 2329 N N . VAL A 1 311 ? -27.576 -12.055 44.342 1.00 87.88 311 VAL A N 1
ATOM 2330 C CA . VAL A 1 311 ? -28.910 -12.666 44.457 1.00 87.88 311 VAL A CA 1
ATOM 2331 C C . VAL A 1 311 ? -29.569 -12.441 45.823 1.00 87.88 311 VAL A C 1
ATOM 2333 O O . VAL A 1 311 ? -30.754 -12.729 45.952 1.00 87.88 311 VAL A O 1
ATOM 2336 N N . TYR A 1 312 ? -28.823 -11.936 46.816 1.00 90.75 312 TYR A N 1
ATOM 2337 C CA . TYR A 1 312 ? -29.336 -11.627 48.150 1.00 90.75 312 TYR A CA 1
ATOM 2338 C C . TYR A 1 312 ? -28.678 -10.364 48.736 1.00 90.75 312 TYR A C 1
ATOM 2340 O O . TYR A 1 312 ? -27.449 -10.263 48.744 1.00 90.75 312 TYR A O 1
ATOM 2348 N N . GLY A 1 313 ? -29.469 -9.403 49.223 1.00 87.06 313 GLY A N 1
ATOM 2349 C CA . GLY A 1 313 ? -28.987 -8.181 49.886 1.00 87.06 313 GLY A CA 1
ATOM 2350 C C . GLY A 1 313 ? -28.216 -7.204 48.987 1.00 87.06 313 GLY A C 1
ATOM 2351 O O . GLY A 1 313 ? -27.371 -6.453 49.471 1.00 87.06 313 GLY A O 1
ATOM 2352 N N . GLY A 1 314 ? -28.452 -7.231 47.675 1.00 90.12 314 GLY A N 1
ATOM 2353 C CA . GLY A 1 314 ? -27.786 -6.347 46.717 1.00 90.12 314 GLY A CA 1
ATOM 2354 C C . GLY A 1 314 ? -28.467 -6.359 45.355 1.00 90.12 314 GLY A C 1
ATOM 2355 O O . GLY A 1 314 ? -29.618 -6.780 45.243 1.00 90.12 314 GLY A O 1
ATOM 2356 N N . CYS A 1 315 ? -27.758 -5.906 44.320 1.00 94.44 315 CYS A N 1
ATOM 2357 C CA . CYS A 1 315 ? -28.320 -5.879 42.979 1.00 94.44 315 CYS A CA 1
ATOM 2358 C C . CYS A 1 315 ? -28.158 -7.223 42.263 1.00 94.44 315 CYS A C 1
ATOM 2360 O O . CYS A 1 315 ? -27.044 -7.716 42.059 1.00 94.44 315 CYS A O 1
ATOM 2362 N N . ALA A 1 316 ? -29.284 -7.825 41.897 1.00 93.31 316 ALA A N 1
ATOM 2363 C CA . ALA A 1 316 ? -29.372 -9.103 41.212 1.00 93.31 316 ALA A CA 1
ATOM 2364 C C . ALA A 1 316 ? -29.322 -8.932 39.683 1.00 93.31 316 ALA A C 1
ATOM 2366 O O . ALA A 1 316 ? -29.555 -7.830 39.167 1.00 93.31 316 ALA A O 1
ATOM 2367 N N . PRO A 1 317 ? -29.066 -10.023 38.928 1.00 92.69 317 PRO A N 1
ATOM 2368 C CA . PRO A 1 317 ? -29.030 -9.963 37.472 1.00 92.69 317 PRO A CA 1
ATOM 2369 C C . PRO A 1 317 ? -30.317 -9.378 36.892 1.00 92.69 317 PRO A C 1
ATOM 2371 O O . PRO A 1 317 ? -31.418 -9.802 37.242 1.00 92.69 317 PRO A O 1
ATOM 2374 N N . GLY A 1 318 ? -30.169 -8.420 35.976 1.00 90.62 318 GLY A N 1
ATOM 2375 C CA . GLY A 1 318 ? -31.294 -7.674 35.410 1.00 90.62 318 GLY A CA 1
ATOM 2376 C C . GLY A 1 318 ? -31.674 -6.406 36.182 1.00 90.62 318 GLY A C 1
ATOM 2377 O O . GLY A 1 318 ? -32.764 -5.890 35.947 1.00 90.62 318 GLY A O 1
ATOM 2378 N N . CYS A 1 319 ? -30.796 -5.906 37.062 1.00 94.81 319 CYS A N 1
ATOM 2379 C CA . CYS A 1 319 ? -30.947 -4.621 37.759 1.00 94.81 319 CYS A CA 1
ATOM 2380 C C . CYS A 1 319 ? -32.197 -4.565 38.631 1.00 94.81 319 CYS A C 1
ATOM 2382 O O . CYS A 1 319 ? -32.950 -3.587 38.669 1.00 94.81 319 CYS A O 1
ATOM 2384 N N . LYS A 1 320 ? -32.423 -5.689 39.309 1.00 93.75 320 LYS A N 1
ATOM 2385 C CA . LYS A 1 320 ? -33.489 -5.902 40.279 1.00 93.75 320 LYS A CA 1
ATOM 2386 C C . LYS A 1 320 ? -32.877 -6.111 41.642 1.00 93.75 320 LYS A C 1
ATOM 2388 O O . LYS A 1 320 ? -31.799 -6.693 41.741 1.00 93.75 320 LYS A O 1
ATOM 2393 N N . LEU A 1 321 ? -33.554 -5.651 42.684 1.00 90.62 321 LEU A N 1
ATOM 2394 C CA . LEU A 1 321 ? -33.109 -5.963 44.034 1.00 90.62 321 LEU A CA 1
ATOM 2395 C C . LEU A 1 321 ? -33.229 -7.478 44.241 1.00 90.62 321 LEU A C 1
ATOM 2397 O O . LEU A 1 321 ? -34.264 -8.078 43.948 1.00 90.62 321 LEU A O 1
ATOM 2401 N N . GLY A 1 322 ? -32.132 -8.107 44.664 1.00 87.50 322 GLY A N 1
ATOM 2402 C CA . GLY A 1 322 ? -32.169 -9.484 45.144 1.00 87.50 322 GLY A CA 1
ATOM 2403 C C . GLY A 1 322 ? -32.978 -9.574 46.435 1.00 87.50 322 GLY A C 1
ATOM 2404 O O . GLY A 1 322 ? -33.172 -8.558 47.103 1.00 87.50 322 GLY A O 1
ATOM 2405 N N . GLY A 1 323 ? -33.408 -10.788 46.790 1.00 88.69 323 GLY A N 1
ATOM 2406 C CA . GLY A 1 323 ? -34.112 -11.026 48.054 1.00 88.69 323 GLY A CA 1
ATOM 2407 C C . GLY A 1 323 ? -33.295 -10.519 49.237 1.00 88.69 323 GLY A C 1
ATOM 2408 O O . GLY A 1 323 ? -32.060 -10.502 49.188 1.00 88.69 323 GLY A O 1
ATOM 2409 N N . SER A 1 324 ? -33.940 -10.031 50.282 1.00 91.94 324 SER A N 1
ATOM 2410 C CA . SER A 1 324 ? -33.210 -9.480 51.416 1.00 91.94 324 SER A CA 1
ATOM 2411 C C . SER A 1 324 ? -34.041 -9.482 52.674 1.00 91.94 324 SER A C 1
ATOM 2413 O O . SER A 1 324 ? -35.175 -9.021 52.644 1.00 91.94 324 SER A O 1
ATOM 2415 N N . CYS A 1 325 ? -33.388 -9.799 53.787 1.00 92.06 325 CYS A N 1
ATOM 2416 C CA . CYS A 1 325 ? -33.987 -9.621 55.094 1.00 92.06 325 CYS A CA 1
ATOM 2417 C C . CYS A 1 325 ? -34.539 -8.199 55.292 1.00 92.06 325 CYS A C 1
ATOM 2419 O O . CYS A 1 325 ? -33.776 -7.228 55.331 1.00 92.06 325 CYS A O 1
ATOM 2421 N N . GLY A 1 326 ? -35.858 -8.089 55.437 1.00 89.94 326 GLY A N 1
ATOM 2422 C CA . GLY A 1 326 ? -36.605 -6.831 55.526 1.00 89.94 326 GLY A CA 1
ATOM 2423 C C . GLY A 1 326 ? -37.586 -6.606 54.382 1.00 89.94 326 GLY A C 1
ATOM 2424 O O . GLY A 1 326 ? -38.284 -5.593 54.389 1.00 89.94 326 GLY A O 1
ATOM 2425 N N . ASP A 1 327 ? -37.658 -7.502 53.398 1.00 89.50 327 ASP A N 1
ATOM 2426 C CA . ASP A 1 327 ? -38.553 -7.349 52.246 1.00 89.50 327 ASP A CA 1
ATOM 2427 C C . ASP A 1 327 ? -39.938 -7.993 52.457 1.00 89.50 327 ASP A C 1
ATOM 2429 O O . ASP A 1 327 ? -40.847 -7.819 51.635 1.00 89.50 327 ASP A O 1
ATOM 2433 N N . GLY A 1 328 ? -40.134 -8.668 53.595 1.00 91.06 328 GLY A N 1
ATOM 2434 C CA . GLY A 1 328 ? -41.379 -9.334 53.967 1.00 91.06 328 GLY A CA 1
ATOM 2435 C C . GLY A 1 328 ? -41.619 -10.659 53.235 1.00 91.06 328 GLY A C 1
ATOM 2436 O O . GLY A 1 328 ? -42.742 -11.179 53.268 1.00 91.06 328 GLY A O 1
ATOM 2437 N N . VAL A 1 329 ? -40.606 -11.208 52.559 1.00 91.69 329 VAL A N 1
ATOM 2438 C CA . VAL A 1 329 ? -40.645 -12.497 51.866 1.00 91.69 329 VAL A CA 1
ATOM 2439 C C . VAL A 1 329 ? -39.606 -13.432 52.473 1.00 91.69 329 VAL A C 1
ATOM 2441 O O . VAL A 1 329 ? -38.421 -13.179 52.419 1.00 91.69 329 VAL A O 1
ATOM 2444 N N . VAL A 1 330 ? -40.048 -14.585 52.986 1.00 92.69 330 VAL A N 1
ATOM 2445 C CA . VAL A 1 330 ? -39.125 -15.547 53.612 1.00 92.69 330 VAL A CA 1
ATOM 2446 C C . VAL A 1 330 ? -38.303 -16.310 52.569 1.00 92.69 330 VAL A C 1
ATOM 2448 O O . VAL A 1 330 ? -38.751 -17.322 52.009 1.00 92.69 330 VAL A O 1
ATOM 2451 N N . ASP A 1 331 ? -37.056 -15.898 52.387 1.00 90.19 331 ASP A N 1
ATOM 2452 C CA . ASP A 1 331 ? -36.087 -16.470 51.458 1.00 90.19 331 ASP A CA 1
ATOM 2453 C C . ASP A 1 331 ? -35.273 -17.613 52.090 1.00 90.19 331 ASP A C 1
ATOM 2455 O O . ASP A 1 331 ? -34.053 -17.582 52.283 1.00 90.19 331 ASP A O 1
ATOM 2459 N N . SER A 1 332 ? -35.972 -18.710 52.398 1.00 89.50 332 SER A N 1
ATOM 2460 C CA . SER A 1 332 ? -35.406 -19.874 53.110 1.00 89.50 332 SER A CA 1
ATOM 2461 C C . SER A 1 332 ? -34.145 -20.489 52.475 1.00 89.50 332 SER A C 1
ATOM 2463 O O . SER A 1 332 ? -33.323 -21.073 53.185 1.00 89.50 332 SER A O 1
ATOM 2465 N N . LEU A 1 333 ? -33.952 -20.347 51.156 1.00 89.56 333 LEU A N 1
ATOM 2466 C CA . LEU A 1 333 ? -32.751 -20.823 50.457 1.00 89.56 333 LEU A CA 1
ATOM 2467 C C . LEU A 1 333 ? -31.487 -20.054 50.876 1.00 89.56 333 LEU A C 1
ATOM 2469 O O . LEU A 1 333 ? -30.395 -20.622 50.863 1.00 89.56 333 LEU A O 1
ATOM 2473 N N . PHE A 1 334 ? -31.643 -18.793 51.280 1.00 88.62 334 PHE A N 1
ATOM 2474 C CA . PHE A 1 334 ? -30.569 -17.907 51.730 1.00 88.62 334 PHE A CA 1
ATOM 2475 C C . PHE A 1 334 ? -30.446 -17.853 53.259 1.00 88.62 334 PHE A C 1
ATOM 2477 O O . PHE A 1 334 ? -29.588 -17.159 53.800 1.00 88.62 334 PHE A O 1
ATOM 2484 N N . GLY A 1 335 ? -31.219 -18.686 53.961 1.00 87.56 335 GLY A N 1
ATOM 2485 C CA . GLY A 1 335 ? -31.085 -18.917 55.395 1.00 87.56 335 GLY A CA 1
ATOM 2486 C C . GLY A 1 335 ? -32.039 -18.106 56.264 1.00 87.56 335 GLY A C 1
ATOM 2487 O O . GLY A 1 335 ? -31.902 -18.161 57.488 1.00 87.56 335 GLY A O 1
ATOM 2488 N N . GLU A 1 336 ? -33.003 -17.400 55.684 1.00 94.50 336 GLU A N 1
ATOM 2489 C CA . GLU A 1 336 ? -34.068 -16.761 56.452 1.00 94.50 336 GLU A CA 1
ATOM 2490 C C . GLU A 1 336 ? -34.984 -17.799 57.104 1.00 94.50 336 GLU A C 1
ATOM 2492 O O . GLU A 1 336 ? -35.350 -18.817 56.508 1.00 94.50 336 GLU A O 1
ATOM 2497 N N . GLN A 1 337 ? -35.337 -17.554 58.362 1.00 93.75 337 GLN A N 1
ATOM 2498 C CA . GLN A 1 337 ? -36.296 -18.377 59.104 1.00 93.75 337 GLN A CA 1
ATOM 2499 C C . GLN A 1 337 ? -37.672 -17.719 59.170 1.00 93.75 337 GLN A C 1
ATOM 2501 O O . GLN A 1 337 ? -38.681 -18.412 59.319 1.00 93.75 337 GLN A O 1
ATOM 2506 N N . CYS A 1 338 ? -37.696 -16.395 59.086 1.00 93.00 338 CYS A N 1
ATOM 2507 C CA . CYS A 1 338 ? -38.874 -15.558 59.026 1.00 93.00 338 CYS A CA 1
ATOM 2508 C C . CYS A 1 338 ? -38.465 -14.181 58.477 1.00 93.00 338 CYS A C 1
ATOM 2510 O O . CYS A 1 338 ? -37.285 -13.843 58.539 1.00 93.00 338 CYS A O 1
ATOM 2512 N N . ASP A 1 339 ? -39.431 -13.428 57.962 1.00 93.25 339 ASP A N 1
ATOM 2513 C CA . ASP A 1 339 ? -39.281 -12.038 57.537 1.00 93.25 339 ASP A CA 1
ATOM 2514 C C . ASP A 1 339 ? -40.661 -11.378 57.657 1.00 93.25 339 ASP A C 1
ATOM 2516 O O . ASP A 1 339 ? -41.617 -11.792 56.992 1.00 93.25 339 ASP A O 1
ATOM 2520 N N . ASP A 1 340 ? -40.795 -10.422 58.573 1.00 92.56 340 ASP A N 1
ATOM 2521 C CA . ASP A 1 340 ? -42.029 -9.654 58.788 1.00 92.56 340 ASP A CA 1
ATOM 2522 C C . ASP A 1 340 ? -41.969 -8.244 58.157 1.00 92.56 340 ASP A C 1
ATOM 2524 O O . ASP A 1 340 ? -42.904 -7.449 58.292 1.00 92.56 340 ASP A O 1
ATOM 2528 N N . GLY A 1 341 ? -40.887 -7.949 57.429 1.00 91.00 341 GLY A N 1
ATOM 2529 C CA . GLY A 1 341 ? -40.584 -6.684 56.768 1.00 91.00 341 GLY A CA 1
ATOM 2530 C C . GLY A 1 341 ? -39.999 -5.604 57.685 1.00 91.00 341 GLY A C 1
ATOM 2531 O O . GLY A 1 341 ? -39.342 -4.686 57.199 1.00 91.00 341 GLY A O 1
ATOM 2532 N N . VAL A 1 342 ? -40.218 -5.676 59.002 1.00 92.56 342 VAL A N 1
ATOM 2533 C CA . VAL A 1 342 ? -39.686 -4.699 59.971 1.00 92.56 342 VAL A CA 1
ATOM 2534 C C . VAL A 1 342 ? -38.433 -5.247 60.648 1.00 92.56 342 VAL A C 1
ATOM 2536 O O . VAL A 1 342 ? -37.452 -4.518 60.786 1.00 92.56 342 VAL A O 1
ATOM 2539 N N . ASN A 1 343 ? -38.468 -6.525 61.021 1.00 90.69 343 ASN A N 1
ATOM 2540 C CA . ASN A 1 343 ? -37.377 -7.319 61.568 1.00 90.69 343 ASN A CA 1
ATOM 2541 C C . ASN A 1 343 ? -36.679 -6.654 62.773 1.00 90.69 343 ASN A C 1
ATOM 2543 O O . ASN A 1 343 ? -35.453 -6.648 62.877 1.00 90.69 343 ASN A O 1
ATOM 2547 N N . ASP A 1 344 ? -37.453 -6.075 63.698 1.00 92.25 344 ASP A N 1
ATOM 2548 C CA . ASP A 1 344 ? -36.939 -5.317 64.851 1.00 92.25 344 ASP A CA 1
ATOM 2549 C C . ASP A 1 344 ? -36.530 -6.181 66.062 1.00 92.25 344 ASP A C 1
ATOM 2551 O O . ASP A 1 344 ? -36.041 -5.662 67.070 1.00 92.25 344 ASP A O 1
ATOM 2555 N N . GLY A 1 345 ? -36.699 -7.502 65.976 1.00 91.19 345 GLY A N 1
ATOM 2556 C CA . GLY A 1 345 ? -36.362 -8.461 67.027 1.00 91.19 345 GLY A CA 1
ATOM 2557 C C . GLY A 1 345 ? -37.331 -8.478 68.207 1.00 91.19 345 GLY A C 1
ATOM 2558 O O . GLY A 1 345 ? -36.982 -9.028 69.255 1.00 91.19 345 GLY A O 1
ATOM 2559 N N . GLY A 1 346 ? -38.519 -7.883 68.061 1.00 90.88 346 GLY A N 1
ATOM 2560 C CA . GLY A 1 346 ? -39.571 -7.909 69.071 1.00 90.88 346 GLY A CA 1
ATOM 2561 C C . GLY A 1 346 ? -40.048 -9.320 69.438 1.00 90.88 346 GLY A C 1
ATOM 2562 O O . GLY A 1 346 ? -39.815 -10.305 68.733 1.00 90.88 346 GLY A O 1
ATOM 2563 N N . TYR A 1 347 ? -40.747 -9.433 70.570 1.00 91.25 347 TYR A N 1
ATOM 2564 C CA . TYR A 1 347 ? -41.277 -10.715 71.030 1.00 91.25 347 TYR A CA 1
ATOM 2565 C C . TYR A 1 347 ? -42.321 -11.276 70.052 1.00 91.25 347 TYR A C 1
ATOM 2567 O O . TYR A 1 347 ? -43.375 -10.680 69.826 1.00 91.25 347 TYR A O 1
ATOM 2575 N N . GLY A 1 348 ? -42.043 -12.459 69.501 1.00 89.12 348 GLY A N 1
ATOM 2576 C CA . GLY A 1 348 ? -42.847 -13.109 68.465 1.00 89.12 348 GLY A CA 1
ATOM 2577 C C . GLY A 1 348 ? -42.507 -12.705 67.024 1.00 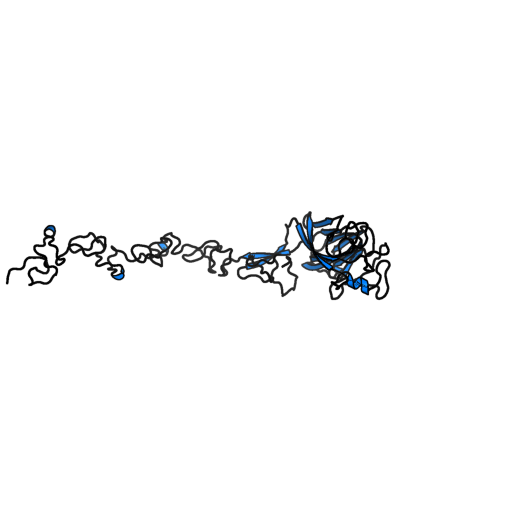89.12 348 GLY A C 1
ATOM 2578 O O . GLY A 1 348 ? -42.937 -13.428 66.117 1.00 89.12 348 GLY A O 1
ATOM 2579 N N . GLU A 1 349 ? -41.712 -11.652 66.841 1.00 92.75 349 GLU A N 1
ATOM 2580 C CA . GLU A 1 349 ? -41.291 -11.064 65.562 1.00 92.75 349 GLU A CA 1
ATOM 2581 C C . GLU A 1 349 ? -39.932 -11.642 65.104 1.00 92.75 349 GLU A C 1
ATOM 2583 O O . GLU A 1 349 ? -39.349 -12.544 65.730 1.00 92.75 349 GLU A O 1
ATOM 2588 N N . CYS A 1 350 ? -39.435 -11.155 63.973 1.00 94.12 350 CYS A N 1
ATOM 2589 C CA . CYS A 1 350 ? -38.152 -11.525 63.387 1.00 94.12 350 CYS A CA 1
ATOM 2590 C C . CYS A 1 350 ? -37.031 -10.578 63.819 1.00 94.12 350 CYS A C 1
ATOM 2592 O O . CYS A 1 350 ? -37.250 -9.389 64.018 1.00 94.12 350 CYS A O 1
ATOM 2594 N N . THR A 1 351 ? -35.809 -11.092 63.973 1.00 93.25 351 THR A N 1
ATOM 2595 C CA . THR A 1 351 ? -34.616 -10.271 64.247 1.00 93.25 351 THR A CA 1
ATOM 2596 C C . THR A 1 351 ? -34.084 -9.602 62.980 1.00 93.25 351 THR A C 1
ATOM 2598 O O . THR A 1 351 ? -34.362 -10.075 61.882 1.00 93.25 351 THR A O 1
ATOM 2601 N N . GLU A 1 352 ? -33.208 -8.597 63.125 1.00 91.38 352 GLU A N 1
ATOM 2602 C CA . GLU A 1 352 ? -32.530 -7.908 62.002 1.00 91.38 352 GLU A CA 1
ATOM 2603 C C . GLU A 1 352 ? -31.707 -8.853 61.094 1.00 91.38 352 GLU A C 1
ATOM 2605 O O . GLU A 1 352 ? -31.303 -8.481 59.996 1.00 91.38 352 GLU A O 1
ATOM 2610 N N . GLU A 1 353 ? -31.449 -10.088 61.539 1.00 90.88 353 GLU A N 1
ATOM 2611 C CA . GLU A 1 353 ? -30.768 -11.140 60.770 1.00 90.88 353 GLU A CA 1
ATOM 2612 C C . GLU A 1 353 ? -31.747 -12.187 60.184 1.00 90.88 353 GLU A C 1
ATOM 2614 O O . GLU A 1 353 ? -31.327 -13.285 59.795 1.00 90.88 353 GLU A O 1
ATOM 2619 N N . CYS A 1 354 ? -33.053 -11.891 60.167 1.00 93.25 354 CYS A N 1
ATOM 2620 C CA . CYS A 1 354 ? -34.147 -12.761 59.715 1.00 93.25 354 CYS A CA 1
ATOM 2621 C C . CYS A 1 354 ? -34.130 -14.144 60.368 1.00 93.25 354 CYS A C 1
ATOM 2623 O O . CYS A 1 354 ? -34.349 -15.201 59.755 1.00 93.25 354 CYS A O 1
ATOM 2625 N N . LYS A 1 355 ? -33.828 -14.129 61.667 1.00 94.25 355 LYS A N 1
ATOM 2626 C CA . LYS A 1 355 ? -33.987 -15.265 62.570 1.00 94.25 355 LYS A CA 1
ATOM 2627 C C . LYS A 1 355 ? -35.215 -15.044 63.425 1.00 94.25 355 LYS A C 1
ATOM 2629 O O . LYS A 1 355 ? -35.658 -13.919 63.629 1.00 94.25 355 LYS A O 1
ATOM 2634 N N . LEU A 1 356 ? -35.757 -16.138 63.940 1.00 92.00 356 LEU A N 1
ATOM 2635 C CA . LEU A 1 356 ? -36.841 -16.048 64.906 1.00 92.00 356 LEU A CA 1
ATOM 2636 C C . LEU A 1 356 ? -36.326 -15.330 66.162 1.00 92.00 356 LEU A C 1
ATOM 2638 O O . LEU A 1 356 ? -35.346 -15.778 66.760 1.00 92.00 356 LEU A O 1
ATOM 2642 N N . GLY A 1 357 ? -36.970 -14.219 66.528 1.00 90.31 357 GLY A N 1
ATOM 2643 C CA . GLY A 1 357 ? -36.731 -13.532 67.794 1.00 90.31 357 GLY A CA 1
ATOM 2644 C C . GLY A 1 357 ? -37.290 -14.308 68.994 1.00 90.31 357 GLY A C 1
ATOM 2645 O O . GLY A 1 357 ? -37.843 -15.402 68.816 1.00 90.31 357 GLY A O 1
ATOM 2646 N N . PRO A 1 358 ? -37.164 -13.752 70.214 1.00 91.62 358 PRO A N 1
ATOM 2647 C CA . PRO A 1 358 ? -37.686 -14.366 71.434 1.00 91.62 358 PRO A CA 1
ATOM 2648 C C . PRO A 1 358 ? -39.180 -14.649 71.311 1.00 91.62 358 PRO A C 1
ATOM 2650 O O . PRO A 1 358 ? -39.935 -13.786 70.849 1.00 91.62 358 PRO A O 1
ATOM 2653 N N . ARG A 1 359 ? -39.622 -15.853 71.675 1.00 92.44 359 ARG A N 1
ATOM 2654 C CA . ARG A 1 359 ? -41.026 -16.239 71.514 1.00 92.44 359 ARG A CA 1
ATOM 2655 C C . ARG A 1 359 ? -41.405 -17.460 72.333 1.00 92.44 359 ARG A C 1
ATOM 2657 O O . ARG A 1 359 ? -40.661 -18.428 72.395 1.00 92.44 359 ARG A O 1
ATOM 2664 N N . CYS A 1 360 ? -42.683 -17.505 72.687 1.00 93.19 360 CYS A N 1
ATOM 2665 C CA . CYS A 1 360 ? -43.263 -18.684 73.305 1.00 93.19 360 CYS A CA 1
ATOM 2666 C C . CYS A 1 360 ? -42.998 -19.999 72.562 1.00 93.19 360 CYS A C 1
ATOM 2668 O O . CYS A 1 360 ? -43.414 -20.189 71.407 1.00 93.19 360 CYS A O 1
ATOM 2670 N N . GLY A 1 361 ? -42.403 -20.930 73.299 1.00 90.62 361 GLY A N 1
ATOM 2671 C CA . GLY A 1 361 ? -42.012 -22.267 72.894 1.00 90.62 361 GLY A CA 1
ATOM 2672 C C . GLY A 1 361 ? -40.581 -22.359 72.370 1.00 90.62 361 GLY A C 1
ATOM 2673 O O . GLY A 1 361 ? -40.286 -23.326 71.664 1.00 90.62 361 GLY A O 1
ATOM 2674 N N . ASP A 1 362 ? -39.718 -21.377 72.644 1.00 91.25 362 ASP A N 1
ATOM 2675 C CA . ASP A 1 362 ? -38.308 -21.379 72.225 1.00 91.25 362 ASP A CA 1
ATOM 2676 C C . ASP A 1 362 ? -37.347 -21.993 73.260 1.00 91.25 362 ASP A C 1
ATOM 2678 O O . ASP A 1 362 ? -36.175 -22.231 72.955 1.00 91.25 362 ASP A O 1
ATOM 2682 N N . GLY A 1 363 ? -37.859 -22.361 74.435 1.00 91.12 363 GLY A N 1
ATOM 2683 C CA . GLY A 1 363 ? -37.118 -22.994 75.524 1.00 91.12 363 GLY A CA 1
ATOM 2684 C C . GLY A 1 363 ? -36.523 -22.009 76.529 1.00 91.12 363 GLY A C 1
ATOM 2685 O O . GLY A 1 363 ? -35.934 -22.456 77.517 1.00 91.12 363 GLY A O 1
ATOM 2686 N N . GLU A 1 364 ? -36.668 -20.702 76.311 1.00 91.50 364 GLU A N 1
ATOM 2687 C CA . GLU A 1 364 ? -36.158 -19.647 77.181 1.00 91.50 364 GLU A CA 1
ATOM 2688 C C . GLU A 1 364 ? -37.326 -18.867 77.798 1.00 91.50 364 GLU A C 1
ATOM 2690 O O . GLU A 1 364 ? -38.278 -18.513 77.128 1.00 91.50 364 GLU A O 1
ATOM 2695 N N . LEU A 1 365 ? -37.273 -18.575 79.101 1.00 91.75 365 LEU A N 1
ATOM 2696 C CA . LEU A 1 365 ? -38.366 -17.863 79.775 1.00 91.75 365 LEU A CA 1
ATOM 2697 C C . LEU A 1 365 ? -38.217 -16.341 79.621 1.00 91.75 365 LEU A C 1
ATOM 2699 O O . LEU A 1 365 ? -37.436 -15.719 80.352 1.00 91.75 365 LEU A O 1
ATOM 2703 N N . GLN A 1 366 ? -39.035 -15.705 78.783 1.00 92.62 366 GLN A N 1
ATOM 2704 C CA . GLN A 1 366 ? -39.059 -14.246 78.617 1.00 92.62 366 GLN A CA 1
ATOM 2705 C C . GLN A 1 366 ? -40.076 -13.560 79.540 1.00 92.62 366 GLN A C 1
ATOM 2707 O O . GLN A 1 366 ? -41.106 -13.019 79.132 1.00 92.62 366 GLN A O 1
ATOM 2712 N N . SER A 1 367 ? -39.759 -13.536 80.837 1.00 88.44 367 SER A N 1
ATOM 2713 C CA . SER A 1 367 ? -40.653 -12.967 81.862 1.00 88.44 367 SER A CA 1
ATOM 2714 C C . SER A 1 367 ? -41.001 -11.481 81.669 1.00 88.44 367 SER A C 1
ATOM 2716 O O . SER A 1 367 ? -42.084 -11.053 82.073 1.00 88.44 367 SER A O 1
ATOM 2718 N N . GLU A 1 368 ? -40.116 -10.701 81.040 1.00 89.31 368 GLU A N 1
ATOM 2719 C CA . GLU A 1 368 ? -40.315 -9.266 80.773 1.00 89.31 368 GLU A CA 1
ATOM 2720 C C . GLU A 1 368 ? -41.370 -9.014 79.681 1.00 89.31 368 GLU A C 1
ATOM 2722 O O . GLU A 1 368 ? -42.114 -8.040 79.767 1.00 89.31 368 GLU A O 1
ATOM 2727 N N . GLU A 1 369 ? -41.520 -9.956 78.747 1.00 89.00 369 GLU A N 1
ATOM 2728 C CA . GLU A 1 369 ? -42.511 -9.943 77.658 1.00 89.00 369 GLU A CA 1
ATOM 2729 C C . GLU A 1 369 ? -43.820 -10.657 78.051 1.00 89.00 369 GLU A C 1
ATOM 2731 O O . GLU A 1 369 ? -44.790 -10.743 77.296 1.00 89.00 369 GLU A O 1
ATOM 2736 N N . GLY A 1 370 ? -43.889 -11.131 79.299 1.00 88.25 370 GLY A N 1
ATOM 2737 C CA . GLY A 1 370 ? -45.097 -11.656 79.917 1.00 88.25 370 GLY A CA 1
ATOM 2738 C C . GLY A 1 370 ? -45.210 -13.176 79.936 1.00 88.25 370 GLY A C 1
ATOM 2739 O O . GLY A 1 370 ? -46.273 -13.674 80.312 1.00 88.25 370 GLY A O 1
ATOM 2740 N N . GLU A 1 371 ? -44.176 -13.935 79.594 1.00 93.19 371 GLU A N 1
ATOM 2741 C CA . GLU A 1 371 ? -44.183 -15.387 79.789 1.00 93.19 371 GLU A CA 1
ATOM 2742 C C . GLU A 1 371 ? -44.123 -15.771 81.274 1.00 93.19 371 GLU A C 1
ATOM 2744 O O . GLU A 1 371 ? -43.451 -15.130 82.084 1.00 93.19 371 GLU A O 1
ATOM 2749 N N . THR A 1 372 ? -44.831 -16.833 81.661 1.00 93.56 372 THR A N 1
ATOM 2750 C CA . THR A 1 372 ? -44.758 -17.390 83.027 1.00 93.56 372 THR A CA 1
ATOM 2751 C C . THR A 1 372 ? -44.196 -18.812 83.070 1.00 93.56 372 THR A C 1
ATOM 2753 O O . THR A 1 372 ? -43.980 -19.342 84.158 1.00 93.56 372 THR A O 1
ATOM 2756 N N . CYS A 1 373 ? -44.013 -19.441 81.912 1.00 91.69 373 CYS A N 1
ATOM 2757 C CA . CYS A 1 373 ? -43.324 -20.709 81.679 1.00 91.69 373 CYS A CA 1
ATOM 2758 C C . CYS A 1 373 ? -42.890 -20.759 80.206 1.00 91.69 373 CYS A C 1
ATOM 2760 O O . CYS A 1 373 ? -43.501 -20.065 79.401 1.00 91.69 373 CYS A O 1
ATOM 2762 N N . ASP A 1 374 ? -41.915 -21.607 79.882 1.00 92.94 374 ASP A N 1
ATOM 2763 C CA . ASP A 1 374 ? -41.601 -22.052 78.521 1.00 92.94 374 ASP A CA 1
ATOM 2764 C C . ASP A 1 374 ? -41.077 -23.498 78.616 1.00 92.94 374 ASP A C 1
ATOM 2766 O O . ASP A 1 374 ? -40.207 -23.791 79.443 1.00 92.94 374 ASP A O 1
ATOM 2770 N N . ASP A 1 375 ? -41.669 -24.428 77.867 1.00 91.75 375 ASP A N 1
ATOM 2771 C CA . ASP A 1 375 ? -41.284 -25.846 77.830 1.00 91.75 375 ASP A CA 1
ATOM 2772 C C . ASP A 1 375 ? -40.771 -26.298 76.449 1.00 91.75 375 ASP A C 1
ATOM 2774 O O . ASP A 1 375 ? -40.737 -27.494 76.135 1.00 91.75 375 ASP A O 1
ATOM 2778 N N . GLY A 1 376 ? -40.308 -25.344 75.637 1.00 91.88 376 GLY A N 1
ATOM 2779 C CA . GLY A 1 376 ? -39.658 -25.574 74.349 1.00 91.88 376 GLY A CA 1
ATOM 2780 C C . GLY A 1 376 ? -40.608 -25.965 73.221 1.00 91.88 376 GLY A C 1
ATOM 2781 O O . GLY A 1 376 ? -40.157 -26.486 72.196 1.00 91.88 376 GLY A O 1
ATOM 2782 N N . ASN A 1 377 ? -41.921 -25.792 73.403 1.00 91.12 377 ASN A N 1
ATOM 2783 C CA . ASN A 1 377 ? -42.911 -25.990 72.352 1.00 91.12 377 ASN A CA 1
ATOM 2784 C C . ASN A 1 377 ? -44.201 -25.164 72.605 1.00 91.12 377 ASN A C 1
ATOM 2786 O O . ASN A 1 377 ? -44.287 -24.401 73.557 1.00 91.12 377 ASN A O 1
ATOM 2790 N N . ARG A 1 378 ? -45.200 -25.253 71.709 1.00 92.19 378 ARG A N 1
ATOM 2791 C CA . ARG A 1 378 ? -46.495 -24.533 71.823 1.00 92.19 378 ARG A CA 1
ATOM 2792 C C . ARG A 1 378 ? -47.700 -25.465 71.976 1.00 92.19 378 ARG A C 1
ATOM 2794 O O . ARG A 1 378 ? -48.819 -25.117 71.591 1.00 92.19 378 ARG A O 1
ATOM 2801 N N . VAL A 1 379 ? -47.478 -26.684 72.445 1.00 92.12 379 VAL A N 1
ATOM 2802 C CA . VAL A 1 379 ? -48.537 -27.630 72.790 1.00 92.12 379 VAL A CA 1
ATOM 2803 C C . VAL A 1 379 ? -49.120 -27.206 74.139 1.00 92.12 379 VAL A C 1
ATOM 2805 O O . VAL A 1 379 ? -48.502 -26.491 74.909 1.00 92.12 379 VAL A O 1
ATOM 2808 N N . SER A 1 380 ? -50.392 -27.525 74.358 1.00 91.81 380 SER A N 1
ATOM 2809 C CA . SER A 1 380 ? -51.050 -27.311 75.644 1.00 91.81 380 SER A CA 1
ATOM 2810 C C . SER A 1 380 ? -51.294 -28.660 76.304 1.00 91.81 380 SER A C 1
ATOM 2812 O O . SER A 1 380 ? -51.677 -29.626 75.635 1.00 91.81 380 SER A O 1
ATOM 2814 N N . GLY A 1 381 ? -51.204 -28.713 77.626 1.00 86.88 381 GLY A N 1
ATOM 2815 C CA . GLY A 1 381 ? -51.425 -29.906 78.438 1.00 86.88 381 GLY A CA 1
ATOM 2816 C C . GLY A 1 381 ? -50.158 -30.662 78.844 1.00 86.88 381 GLY A C 1
ATOM 2817 O O . GLY A 1 381 ? -50.301 -31.742 79.424 1.00 86.88 381 GLY A O 1
ATOM 2818 N N . ASP A 1 382 ? -48.965 -30.148 78.543 1.00 88.31 382 ASP A N 1
ATOM 2819 C CA . ASP A 1 382 ? -47.650 -30.736 78.847 1.00 88.31 382 ASP A CA 1
ATOM 2820 C C . ASP A 1 382 ? -46.831 -29.964 79.895 1.00 88.31 382 ASP A C 1
ATOM 2822 O O . ASP A 1 382 ? -45.784 -30.446 80.326 1.00 88.31 382 ASP A O 1
ATOM 2826 N N . GLY A 1 383 ? -47.369 -28.867 80.432 1.00 86.75 383 GLY A N 1
ATOM 2827 C CA . GLY A 1 383 ? -46.773 -28.132 81.553 1.00 86.75 383 GLY A CA 1
ATOM 2828 C C . GLY A 1 383 ? -46.771 -26.624 81.340 1.00 86.75 383 GLY A C 1
ATOM 2829 O O . GLY A 1 383 ? -46.945 -25.870 82.303 1.00 86.75 383 GLY A O 1
ATOM 2830 N N . CYS A 1 384 ? -46.665 -26.192 80.089 1.00 92.75 384 CYS A N 1
ATOM 2831 C CA . CYS A 1 384 ? -46.881 -24.827 79.657 1.00 92.75 384 CYS A CA 1
ATOM 2832 C C . CYS A 1 384 ? -47.980 -24.777 78.588 1.00 92.75 384 CYS A C 1
ATOM 2834 O O . CYS A 1 384 ? -48.281 -25.769 77.938 1.00 92.75 384 CYS A O 1
ATOM 2836 N N . SER A 1 385 ? -48.674 -23.644 78.466 1.00 92.44 385 SER A N 1
ATOM 2837 C CA . SER A 1 385 ? -49.699 -23.478 77.426 1.00 92.44 385 SER A CA 1
ATOM 2838 C C . SER A 1 385 ? -49.114 -22.886 76.150 1.00 92.44 385 SER A C 1
ATOM 2840 O O . SER A 1 385 ? -48.101 -22.200 76.192 1.00 92.44 385 SER A O 1
ATOM 2842 N N . ALA A 1 386 ? -49.841 -22.996 75.033 1.00 90.62 386 ALA A N 1
ATOM 2843 C CA . ALA A 1 386 ? -49.465 -22.426 73.728 1.00 90.62 386 ALA A CA 1
ATOM 2844 C C . ALA A 1 386 ? -49.214 -20.893 73.690 1.00 90.62 386 ALA A C 1
ATOM 2846 O O . ALA A 1 386 ? -48.781 -20.362 72.659 1.00 90.62 386 ALA A O 1
ATOM 2847 N N . ASN A 1 387 ? -49.539 -20.190 74.784 1.00 90.31 387 ASN A N 1
ATOM 2848 C CA . ASN A 1 387 ? -49.326 -18.753 75.005 1.00 90.31 387 ASN A CA 1
ATOM 2849 C C . ASN A 1 387 ? -48.399 -18.478 76.212 1.00 90.31 387 ASN A C 1
ATOM 2851 O O . ASN A 1 387 ? -48.474 -17.405 76.814 1.00 90.31 387 ASN A O 1
ATOM 2855 N N . CYS A 1 388 ? -47.608 -19.470 76.619 1.00 92.12 388 CYS A N 1
ATOM 2856 C CA . CYS A 1 388 ? -46.590 -19.398 77.662 1.00 92.12 388 CYS A CA 1
ATOM 2857 C C . CYS A 1 388 ? -47.110 -18.939 79.025 1.00 92.12 388 CYS A C 1
ATOM 2859 O O . CYS A 1 388 ? -46.507 -18.151 79.759 1.00 92.12 388 CYS A O 1
ATOM 2861 N N . LYS A 1 389 ? -48.295 -19.457 79.368 1.00 92.50 389 LYS A N 1
ATOM 2862 C CA . LYS A 1 389 ? -48.905 -19.356 80.698 1.00 92.50 389 LYS A CA 1
ATOM 2863 C C . LYS A 1 389 ? -48.881 -20.704 81.390 1.00 92.50 389 LYS A C 1
ATOM 2865 O O . LYS A 1 389 ? -49.175 -21.716 80.753 1.00 92.50 389 LYS A O 1
ATOM 2870 N N . THR A 1 390 ? -48.586 -20.696 82.687 1.00 88.62 390 THR A N 1
ATOM 2871 C CA . THR A 1 390 ? -48.576 -21.908 83.505 1.00 88.62 390 THR A CA 1
ATOM 2872 C C . THR A 1 390 ? -49.960 -22.529 83.519 1.00 88.62 390 THR A C 1
ATOM 2874 O O . THR A 1 390 ? -50.968 -21.872 83.795 1.00 88.62 390 THR A O 1
ATOM 2877 N N . GLU A 1 391 ? -50.014 -23.814 83.201 1.00 86.62 391 GLU A N 1
ATOM 2878 C CA . GLU A 1 391 ? -51.266 -24.548 83.200 1.00 86.62 391 GLU A CA 1
ATOM 2879 C C . GLU A 1 391 ? -51.588 -25.033 84.615 1.00 86.62 391 GLU A C 1
ATOM 2881 O O . GLU A 1 391 ? -50.706 -25.401 85.396 1.00 86.62 391 GLU A O 1
ATOM 2886 N N . ALA A 1 392 ? -52.871 -25.014 84.981 1.00 75.62 392 ALA A N 1
ATOM 2887 C CA . ALA A 1 392 ? -53.287 -25.574 86.257 1.00 75.62 392 ALA A CA 1
ATOM 2888 C C . ALA A 1 392 ? -53.029 -27.092 86.245 1.00 75.62 392 ALA A C 1
ATOM 2890 O O . ALA A 1 392 ? -53.373 -27.747 85.255 1.00 75.62 392 ALA A O 1
ATOM 2891 N N . PRO A 1 393 ? -52.461 -27.667 87.321 1.00 64.75 393 PRO A N 1
ATOM 2892 C CA . PRO A 1 393 ? -52.258 -29.105 87.398 1.00 64.75 393 PRO A CA 1
ATOM 2893 C C . PRO A 1 393 ? -53.606 -29.811 87.221 1.00 64.75 393 PRO A C 1
ATOM 2895 O O . PRO A 1 393 ? -54.589 -29.442 87.870 1.00 64.75 393 PRO A O 1
ATOM 2898 N N . ARG A 1 394 ? -53.650 -30.779 86.301 1.00 59.69 394 ARG A N 1
ATOM 2899 C CA . ARG A 1 394 ? -54.829 -31.624 86.085 1.00 59.69 394 ARG A CA 1
ATOM 2900 C C . ARG A 1 394 ? -55.124 -32.513 87.283 1.00 59.69 394 ARG A C 1
ATOM 2902 O O . ARG A 1 394 ? -54.157 -33.032 87.887 1.00 59.69 394 ARG A O 1
#